Protein AF-A0A174PDI2-F1 (afdb_monomer_lite)

Structure (mmCIF, N/CA/C/O backbone):
data_AF-A0A174PDI2-F1
#
_entry.id   AF-A0A174PDI2-F1
#
loop_
_atom_site.group_PDB
_atom_site.id
_atom_site.type_symbol
_atom_site.label_atom_id
_atom_site.label_alt_id
_atom_site.label_comp_id
_atom_site.label_asym_id
_atom_site.label_entity_id
_atom_site.label_seq_id
_atom_site.pdbx_PDB_ins_code
_atom_site.Cartn_x
_atom_site.Cartn_y
_atom_site.Cartn_z
_atom_site.occupancy
_atom_site.B_iso_or_equiv
_atom_site.auth_seq_id
_atom_site.auth_comp_id
_atom_site.auth_asym_id
_atom_site.auth_atom_id
_atom_site.pdbx_PDB_model_num
ATOM 1 N N . MET A 1 1 ? -4.171 0.725 -67.399 1.00 45.97 1 MET A N 1
ATOM 2 C CA . MET A 1 1 ? -3.315 0.380 -66.245 1.00 45.97 1 MET A CA 1
ATOM 3 C C . MET A 1 1 ? -1.868 0.499 -66.698 1.00 45.97 1 MET A C 1
ATOM 5 O O . MET A 1 1 ? -1.483 -0.227 -67.603 1.00 45.97 1 MET A O 1
ATOM 9 N N . ILE A 1 2 ? -1.109 1.459 -66.167 1.00 50.81 2 ILE A N 1
ATOM 10 C CA . ILE A 1 2 ? 0.328 1.580 -66.455 1.00 50.81 2 ILE A CA 1
ATOM 11 C C . ILE A 1 2 ? 1.065 0.919 -65.292 1.00 50.81 2 ILE A C 1
ATOM 13 O O . ILE A 1 2 ? 0.933 1.361 -64.151 1.00 50.81 2 ILE A O 1
ATOM 17 N N . THR A 1 3 ? 1.811 -0.143 -65.586 1.00 51.62 3 THR A N 1
ATOM 18 C CA . THR A 1 3 ? 2.706 -0.791 -64.622 1.00 51.62 3 THR A CA 1
ATOM 19 C C . THR A 1 3 ? 4.091 -0.189 -64.790 1.00 51.62 3 THR A C 1
ATOM 21 O O . THR A 1 3 ? 4.689 -0.295 -65.859 1.00 51.62 3 THR A O 1
ATOM 24 N N . ILE A 1 4 ? 4.598 0.456 -63.742 1.00 56.44 4 ILE A N 1
ATOM 25 C CA . ILE A 1 4 ? 5.945 1.026 -63.731 1.00 56.44 4 ILE A CA 1
ATOM 26 C C . ILE A 1 4 ? 6.853 0.039 -63.005 1.00 56.44 4 ILE A C 1
ATOM 28 O O . ILE A 1 4 ? 6.646 -0.236 -61.821 1.00 56.44 4 ILE A O 1
ATOM 32 N N . SER A 1 5 ? 7.843 -0.487 -63.727 1.00 55.62 5 SER A N 1
ATOM 33 C CA . SER A 1 5 ? 8.939 -1.267 -63.158 1.00 55.62 5 SER A CA 1
ATOM 34 C C . SER A 1 5 ? 10.214 -0.433 -63.192 1.00 55.62 5 SER A C 1
ATOM 36 O O . SER A 1 5 ? 10.580 0.085 -64.248 1.00 55.62 5 SER A O 1
ATOM 38 N N . LEU A 1 6 ? 10.858 -0.260 -62.038 1.00 60.91 6 LEU A N 1
ATOM 39 C CA . LEU A 1 6 ? 12.129 0.452 -61.941 1.00 60.91 6 LEU A CA 1
ATOM 40 C C . LEU A 1 6 ? 13.148 -0.412 -61.213 1.00 60.91 6 LEU A C 1
ATOM 42 O O . LEU A 1 6 ? 12.953 -0.785 -60.057 1.00 60.91 6 LEU A O 1
ATOM 46 N N . ASP A 1 7 ? 14.239 -0.710 -61.906 1.00 65.31 7 ASP A N 1
ATOM 47 C CA . ASP A 1 7 ? 15.321 -1.523 -61.382 1.00 65.31 7 ASP A CA 1
ATOM 48 C C . ASP A 1 7 ? 16.447 -0.628 -60.872 1.00 65.31 7 ASP A C 1
ATOM 50 O O . ASP A 1 7 ? 16.945 0.254 -61.573 1.00 65.31 7 ASP A O 1
ATOM 54 N N . ILE A 1 8 ? 16.851 -0.862 -59.628 1.00 65.19 8 ILE A N 1
ATOM 55 C CA . ILE A 1 8 ? 17.950 -0.151 -58.981 1.00 65.19 8 ILE A CA 1
ATOM 56 C C . ILE A 1 8 ? 19.196 -1.012 -59.109 1.00 65.19 8 ILE A C 1
ATOM 58 O O . ILE A 1 8 ? 19.174 -2.180 -58.720 1.00 65.19 8 ILE A O 1
ATOM 62 N N . TYR A 1 9 ? 20.285 -0.437 -59.616 1.00 64.75 9 TYR A N 1
ATOM 63 C CA . TYR A 1 9 ? 21.541 -1.149 -59.834 1.00 64.75 9 TYR A CA 1
ATOM 64 C C . TYR A 1 9 ? 22.693 -0.575 -59.005 1.00 64.75 9 TYR A C 1
ATOM 66 O O . TYR A 1 9 ? 22.817 0.635 -58.846 1.00 64.75 9 TYR A O 1
ATOM 74 N N . GLU A 1 10 ? 23.594 -1.449 -58.557 1.00 62.62 10 GLU A N 1
ATOM 75 C CA . GLU A 1 10 ? 24.939 -1.097 -58.092 1.00 62.62 10 GLU A CA 1
ATOM 76 C C . GLU A 1 10 ? 25.966 -1.793 -58.979 1.00 62.62 10 GLU A C 1
ATOM 78 O O . GLU A 1 10 ? 25.996 -3.021 -59.035 1.00 62.62 10 GLU A O 1
ATOM 83 N N . LYS A 1 11 ? 26.829 -1.022 -59.659 1.00 60.84 11 LYS A N 1
ATOM 84 C CA . LYS A 1 11 ? 27.928 -1.547 -60.497 1.00 60.84 11 LYS A CA 1
ATOM 85 C C . LYS A 1 11 ? 27.490 -2.736 -61.380 1.00 60.84 11 LYS A C 1
ATOM 87 O O . LYS A 1 11 ? 28.169 -3.758 -61.427 1.00 60.84 11 LYS A O 1
ATOM 92 N N . ASN A 1 12 ? 26.338 -2.593 -62.044 1.00 65.31 12 ASN A N 1
ATOM 93 C CA . ASN A 1 12 ? 25.685 -3.574 -62.930 1.00 65.31 12 ASN A CA 1
ATOM 94 C C . ASN A 1 12 ? 24.958 -4.758 -62.256 1.00 65.31 12 ASN A C 1
ATOM 96 O O . ASN A 1 12 ? 24.477 -5.646 -62.954 1.00 65.31 12 ASN A O 1
ATOM 100 N N . ARG A 1 13 ? 24.809 -4.775 -60.925 1.00 65.81 13 ARG A N 1
ATOM 101 C CA . ARG A 1 13 ? 24.010 -5.771 -60.183 1.00 65.81 13 ARG A CA 1
ATOM 102 C C . ARG A 1 13 ? 22.669 -5.192 -59.764 1.00 65.81 13 ARG A C 1
ATOM 104 O O . ARG A 1 13 ? 22.629 -4.091 -59.223 1.00 65.81 13 ARG A O 1
ATOM 111 N N . LYS A 1 14 ? 21.582 -5.932 -59.982 1.00 68.75 14 LYS A N 1
ATOM 112 C CA . LYS A 1 14 ? 20.220 -5.490 -59.654 1.00 68.75 14 LYS A CA 1
ATOM 113 C C . LYS A 1 14 ? 19.967 -5.602 -58.146 1.00 68.75 14 LYS A C 1
ATOM 115 O O . LYS A 1 14 ? 19.772 -6.696 -57.617 1.00 68.75 14 LYS A O 1
ATOM 120 N N . LEU A 1 15 ? 19.956 -4.465 -57.457 1.00 64.75 15 LEU A N 1
ATOM 121 C CA . LEU A 1 15 ? 19.717 -4.339 -56.017 1.00 64.75 15 LEU A CA 1
ATOM 122 C C . LEU A 1 15 ? 18.241 -4.488 -55.651 1.00 64.75 15 LEU A C 1
ATOM 124 O O . LEU A 1 15 ? 17.889 -5.135 -54.664 1.00 64.75 15 LEU A O 1
ATOM 128 N N . ALA A 1 16 ? 17.363 -3.859 -56.418 1.00 62.25 16 ALA A N 1
ATOM 129 C CA . ALA A 1 16 ? 15.953 -3.809 -56.081 1.00 62.25 16 ALA A CA 1
ATOM 130 C C . ALA A 1 16 ? 15.103 -3.630 -57.330 1.00 62.25 16 ALA A C 1
ATOM 132 O O . ALA A 1 16 ? 15.582 -3.099 -58.329 1.00 62.25 16 ALA A O 1
ATOM 133 N N . SER A 1 17 ? 13.848 -4.062 -57.245 1.00 59.28 17 SER A N 1
ATOM 134 C CA . SER A 1 17 ? 12.828 -3.744 -58.243 1.00 59.28 17 SER A CA 1
ATOM 135 C C . SER A 1 17 ? 11.688 -3.023 -57.545 1.00 59.28 17 SER A C 1
ATOM 137 O O . SER A 1 17 ? 11.190 -3.470 -56.507 1.00 59.28 17 SER A O 1
ATOM 139 N N . PHE A 1 18 ? 11.271 -1.913 -58.121 1.00 57.47 18 PHE A N 1
ATOM 140 C CA . PHE A 1 18 ? 10.034 -1.248 -57.773 1.00 57.47 18 PHE A CA 1
ATOM 141 C C . PHE A 1 18 ? 8.932 -1.725 -58.718 1.00 57.47 18 PHE A C 1
ATOM 143 O O . PHE A 1 18 ? 9.157 -1.783 -59.926 1.00 57.47 18 PHE A O 1
ATOM 150 N N . PHE A 1 19 ? 7.753 -2.032 -58.179 1.00 56.16 19 PHE A N 1
ATOM 151 C CA . PHE A 1 19 ? 6.549 -2.299 -58.962 1.00 56.16 19 PHE A CA 1
ATOM 152 C C . PHE A 1 19 ? 5.425 -1.418 -58.425 1.00 56.16 19 PHE A C 1
ATOM 154 O O . PHE A 1 19 ? 4.984 -1.598 -57.293 1.00 56.16 19 PHE A O 1
ATOM 161 N N . GLY A 1 20 ? 4.979 -0.456 -59.229 1.00 53.78 20 GLY A N 1
ATOM 162 C CA . GLY A 1 20 ? 3.845 0.401 -58.896 1.00 53.78 20 GLY A CA 1
ATOM 163 C C . GLY A 1 20 ? 2.781 0.345 -59.982 1.00 53.78 20 GLY A C 1
ATOM 164 O O . GLY A 1 20 ? 3.093 0.465 -61.168 1.00 53.78 20 GLY A O 1
ATOM 165 N N . SER A 1 21 ? 1.523 0.198 -59.573 1.00 51.28 21 SER A N 1
ATOM 166 C CA . SER A 1 21 ? 0.351 0.430 -60.417 1.00 51.28 21 SER A CA 1
ATOM 167 C C . SER A 1 21 ? -0.396 1.634 -59.861 1.00 51.28 21 SER A C 1
ATOM 169 O O . SER A 1 21 ? -0.874 1.569 -58.730 1.00 51.28 21 SER A O 1
ATOM 171 N N . ASN A 1 22 ? -0.508 2.719 -60.627 1.00 50.44 22 ASN A N 1
ATOM 172 C CA . ASN A 1 22 ? -1.407 3.804 -60.244 1.00 50.44 22 ASN A CA 1
ATOM 173 C C . ASN A 1 22 ? -2.768 3.587 -60.919 1.00 50.44 22 ASN A C 1
ATOM 175 O O . ASN A 1 22 ? -2.841 3.432 -62.143 1.00 50.44 22 ASN A O 1
ATOM 179 N N . MET A 1 23 ? -3.818 3.541 -60.099 1.00 48.00 23 MET A N 1
ATOM 180 C CA . MET A 1 23 ? -5.198 3.767 -60.524 1.00 48.00 23 MET A CA 1
ATOM 181 C C . MET A 1 23 ? -5.378 5.283 -60.699 1.00 48.00 23 MET A C 1
ATOM 183 O O . MET A 1 23 ? -4.809 6.061 -59.937 1.00 48.00 23 MET A O 1
ATOM 187 N N . ASP A 1 24 ? -6.152 5.653 -61.713 1.00 41.88 24 ASP A N 1
ATOM 188 C CA . ASP A 1 24 ? -6.602 6.997 -62.098 1.00 41.88 24 ASP A CA 1
ATOM 189 C C . ASP A 1 24 ? -5.763 7.759 -63.140 1.00 41.88 24 ASP A C 1
ATOM 191 O O . ASP A 1 24 ? -4.537 7.854 -63.097 1.00 41.88 24 ASP A O 1
ATOM 195 N N . ASN A 1 25 ? -6.503 8.257 -64.139 1.00 45.34 25 ASN A N 1
ATOM 196 C CA . ASN A 1 25 ? -6.077 8.828 -65.416 1.00 45.34 25 ASN A CA 1
ATOM 197 C C . ASN A 1 25 ? -4.899 9.806 -65.297 1.00 45.34 25 ASN A C 1
ATOM 199 O O . ASN A 1 25 ? -5.063 10.979 -64.960 1.00 45.34 25 ASN A O 1
ATOM 203 N N . ILE A 1 26 ? -3.702 9.338 -65.654 1.00 45.97 26 ILE A N 1
ATOM 204 C CA . ILE A 1 26 ? -2.516 10.184 -65.758 1.00 45.97 26 ILE A CA 1
ATOM 205 C C . ILE A 1 26 ? -2.508 10.823 -67.150 1.00 45.97 26 ILE A C 1
ATOM 207 O O . ILE A 1 26 ? -2.113 10.183 -68.121 1.00 45.97 26 ILE A O 1
ATOM 211 N N . PHE A 1 27 ? -2.898 12.095 -67.255 1.00 48.91 27 PHE A N 1
ATOM 212 C CA . PHE A 1 27 ? -2.483 12.910 -68.400 1.00 48.91 27 PHE A CA 1
ATOM 213 C C . PHE A 1 27 ? -0.968 13.134 -68.303 1.00 48.91 27 PHE A C 1
ATOM 215 O O . PHE A 1 27 ? -0.454 13.589 -67.275 1.00 48.91 27 PHE A O 1
ATOM 222 N N . ILE A 1 28 ? -0.257 12.728 -69.353 1.00 52.00 28 ILE A N 1
ATOM 223 C CA . ILE A 1 28 ? 1.197 12.815 -69.488 1.00 52.00 28 ILE A CA 1
ATOM 224 C C . ILE A 1 28 ? 1.477 13.912 -70.511 1.00 52.00 28 ILE A C 1
ATOM 226 O O . ILE A 1 28 ? 1.163 13.737 -71.685 1.00 52.00 28 ILE A O 1
ATOM 230 N N . SER A 1 29 ? 2.039 15.037 -70.071 1.00 55.56 29 SER A N 1
ATOM 231 C CA . SER A 1 29 ? 2.353 16.169 -70.951 1.00 55.56 29 SER A CA 1
ATOM 232 C C . SER A 1 29 ? 3.836 16.259 -71.331 1.00 55.56 29 SER A C 1
ATOM 234 O O . SER A 1 29 ? 4.128 16.699 -72.438 1.00 55.56 29 SER A O 1
ATOM 236 N N . ASP A 1 30 ? 4.777 15.811 -70.482 1.00 57.78 30 ASP A N 1
ATOM 237 C CA . ASP A 1 30 ? 6.210 15.729 -70.817 1.00 57.78 30 ASP A CA 1
ATOM 238 C C . ASP A 1 30 ? 7.005 14.710 -69.959 1.00 57.78 30 ASP A C 1
ATOM 240 O O . ASP A 1 30 ? 6.498 14.115 -69.003 1.00 57.78 30 ASP A O 1
ATOM 244 N N . LYS A 1 31 ? 8.290 14.511 -70.301 1.00 54.06 31 LYS A N 1
ATOM 245 C CA . LYS A 1 31 ? 9.232 13.599 -69.619 1.00 54.06 31 LYS A CA 1
ATOM 246 C C . LYS A 1 31 ? 9.529 13.991 -68.162 1.00 54.06 31 LYS A C 1
ATOM 248 O O . LYS A 1 31 ? 9.786 13.108 -67.341 1.00 54.06 31 LYS A O 1
ATOM 253 N N . ALA A 1 32 ? 9.527 15.279 -67.828 1.00 61.75 32 ALA A N 1
ATOM 254 C CA . ALA A 1 32 ? 9.808 15.756 -66.476 1.00 61.75 32 ALA A CA 1
ATOM 255 C C . ALA A 1 32 ? 8.644 15.444 -65.523 1.00 61.75 32 ALA A C 1
ATOM 257 O O . ALA A 1 32 ? 8.871 15.044 -64.378 1.00 61.75 32 ALA A O 1
ATOM 258 N N . ASP A 1 33 ? 7.409 15.537 -66.013 1.00 59.09 33 ASP A N 1
ATOM 259 C CA . ASP A 1 33 ? 6.200 15.229 -65.253 1.00 59.09 33 ASP A CA 1
ATOM 260 C C . ASP A 1 33 ? 6.064 13.719 -64.973 1.00 59.09 33 ASP A C 1
ATOM 262 O O . ASP A 1 33 ? 5.699 13.315 -63.865 1.00 59.09 33 ASP A O 1
ATOM 266 N N . ILE A 1 34 ? 6.484 12.867 -65.921 1.00 60.25 34 ILE A N 1
ATOM 267 C CA . ILE A 1 34 ? 6.627 11.412 -65.708 1.00 60.25 34 ILE A CA 1
ATOM 268 C C . ILE A 1 34 ? 7.612 11.129 -64.568 1.00 60.25 34 ILE A C 1
ATOM 270 O O . ILE A 1 34 ? 7.284 10.398 -63.633 1.00 60.25 34 ILE A O 1
ATOM 274 N N . LEU A 1 35 ? 8.810 11.721 -64.616 1.00 62.00 35 LEU A N 1
ATOM 275 C CA . LEU A 1 35 ? 9.837 11.515 -63.589 1.00 62.00 35 LEU A CA 1
ATOM 276 C C . LEU A 1 35 ? 9.364 11.995 -62.212 1.00 62.00 35 LEU A C 1
ATOM 278 O O . LEU A 1 35 ? 9.586 11.312 -61.214 1.00 62.00 35 LEU A O 1
ATOM 282 N N . LYS A 1 36 ? 8.654 13.126 -62.145 1.00 64.69 36 LYS A N 1
ATOM 283 C CA . LYS A 1 36 ? 8.073 13.653 -60.902 1.00 64.69 36 LYS A CA 1
ATOM 284 C C . LYS A 1 36 ? 7.009 12.718 -60.316 1.00 64.69 36 LYS A C 1
ATOM 286 O O . LYS A 1 36 ? 7.027 12.450 -59.116 1.00 64.69 36 LYS A O 1
ATOM 291 N N . LYS A 1 37 ? 6.114 12.177 -61.148 1.00 62.62 37 LYS A N 1
ATOM 292 C CA . LYS A 1 37 ? 5.081 11.216 -60.723 1.00 62.62 37 LYS A CA 1
ATOM 293 C C . LYS A 1 37 ? 5.688 9.882 -60.277 1.00 62.62 37 LYS A C 1
ATOM 295 O O . LYS A 1 37 ? 5.283 9.360 -59.242 1.00 62.62 37 LYS A O 1
ATOM 300 N N . ILE A 1 38 ? 6.707 9.381 -60.982 1.00 61.97 38 ILE A N 1
ATOM 301 C CA . ILE A 1 38 ? 7.480 8.195 -60.579 1.00 61.97 38 ILE A CA 1
ATOM 302 C C . ILE A 1 38 ? 8.143 8.418 -59.213 1.00 61.97 38 ILE A C 1
ATOM 304 O O . ILE A 1 38 ? 8.006 7.572 -58.333 1.00 61.97 38 ILE A O 1
ATOM 308 N N . ARG A 1 39 ? 8.781 9.577 -58.986 1.00 62.84 39 ARG A N 1
ATOM 309 C CA . ARG A 1 39 ? 9.347 9.938 -57.672 1.00 62.84 39 ARG A CA 1
ATOM 310 C C . ARG A 1 39 ? 8.286 9.921 -56.570 1.00 62.84 39 ARG A C 1
ATOM 312 O O . ARG A 1 39 ? 8.492 9.258 -55.564 1.00 62.84 39 ARG A O 1
ATOM 319 N N . ASN A 1 40 ? 7.132 10.556 -56.779 1.00 62.78 40 ASN A N 1
ATOM 320 C CA . ASN A 1 40 ? 6.051 10.581 -55.783 1.00 62.78 40 ASN A CA 1
ATOM 321 C C . ASN A 1 40 ? 5.514 9.180 -55.446 1.00 62.78 40 ASN A C 1
ATOM 323 O O . ASN A 1 40 ? 5.224 8.890 -54.287 1.00 62.78 40 ASN A O 1
ATOM 327 N N . ILE A 1 41 ? 5.406 8.303 -56.447 1.00 61.78 41 ILE A N 1
ATOM 328 C CA . ILE A 1 41 ? 4.984 6.910 -56.275 1.00 61.78 41 ILE A CA 1
ATOM 329 C C . ILE A 1 41 ? 6.031 6.118 -55.468 1.00 61.78 41 ILE A C 1
ATOM 331 O O . ILE A 1 41 ? 5.651 5.384 -54.558 1.00 61.78 41 ILE A O 1
ATOM 335 N N . MET A 1 42 ? 7.328 6.295 -55.749 1.00 57.44 42 MET A N 1
ATOM 336 C CA . MET A 1 42 ? 8.434 5.621 -55.041 1.00 57.44 42 MET A CA 1
ATOM 337 C C . MET A 1 42 ? 8.681 6.159 -53.624 1.00 57.44 42 MET A C 1
ATOM 339 O O . MET A 1 42 ? 9.200 5.444 -52.767 1.00 57.44 42 MET A O 1
ATOM 343 N N . SER A 1 43 ? 8.309 7.414 -53.373 1.00 57.31 43 SER A N 1
ATOM 344 C CA . SER A 1 43 ? 8.379 8.065 -52.063 1.00 57.31 43 SER A CA 1
ATOM 345 C C . SER A 1 43 ? 7.104 7.883 -51.230 1.00 57.31 43 SER A C 1
ATOM 347 O O . SER A 1 43 ? 7.030 8.418 -50.129 1.00 57.31 43 SER A O 1
ATOM 349 N N . SER A 1 44 ? 6.109 7.129 -51.703 1.00 59.44 44 SER A N 1
ATOM 350 C CA . SER A 1 44 ? 4.910 6.813 -50.921 1.00 59.44 44 SER A CA 1
ATOM 351 C C . SER A 1 44 ? 5.165 5.644 -49.967 1.00 59.44 44 SER A C 1
ATOM 353 O O . SER A 1 44 ? 5.630 4.591 -50.395 1.00 59.44 44 SER A O 1
ATOM 355 N N . GLU A 1 45 ? 4.770 5.776 -48.697 1.00 54.75 45 GLU A N 1
ATOM 356 C CA . GLU A 1 45 ? 4.823 4.679 -47.711 1.00 54.75 45 GLU A CA 1
ATOM 357 C C . GLU A 1 45 ? 4.005 3.443 -48.128 1.00 54.75 45 GLU A C 1
ATOM 359 O O . GLU A 1 45 ? 4.258 2.341 -47.645 1.00 54.75 45 GLU A O 1
ATOM 364 N N . LYS A 1 46 ? 3.034 3.609 -49.040 1.00 54.72 46 LYS A N 1
ATOM 365 C CA . LYS A 1 46 ? 2.166 2.529 -49.534 1.00 54.72 46 LYS A CA 1
ATOM 366 C C . LYS A 1 46 ? 2.836 1.631 -50.580 1.00 54.72 46 LYS A C 1
ATOM 368 O O . LYS A 1 46 ? 2.345 0.530 -50.814 1.00 54.72 46 LYS A O 1
ATOM 373 N N . ASN A 1 47 ? 3.941 2.068 -51.190 1.00 58.31 47 ASN A N 1
ATOM 374 C CA . ASN A 1 47 ? 4.595 1.353 -52.286 1.00 58.31 47 ASN A CA 1
ATOM 375 C C . ASN A 1 47 ? 5.990 0.875 -51.856 1.00 58.31 47 ASN A C 1
ATOM 377 O O . ASN A 1 47 ? 6.987 1.577 -52.017 1.00 58.31 47 ASN A O 1
ATOM 381 N N . GLY A 1 48 ? 6.062 -0.329 -51.286 1.00 57.59 48 GLY A N 1
ATOM 382 C CA . GLY A 1 48 ? 7.323 -0.919 -50.835 1.00 57.59 48 GLY A CA 1
ATOM 383 C C . GLY A 1 48 ? 8.239 -1.328 -51.993 1.00 57.59 48 GLY A C 1
ATOM 384 O O . GLY A 1 48 ? 7.801 -1.935 -52.970 1.00 57.59 48 GLY A O 1
ATOM 385 N N . ILE A 1 49 ? 9.537 -1.045 -51.866 1.00 67.56 49 ILE A N 1
ATOM 386 C CA . ILE A 1 49 ? 10.561 -1.561 -52.781 1.00 67.56 49 ILE A CA 1
ATOM 387 C C . ILE A 1 49 ? 10.834 -3.032 -52.453 1.00 67.56 49 ILE A C 1
ATOM 389 O O . ILE A 1 49 ? 11.146 -3.383 -51.313 1.00 67.56 49 ILE A O 1
ATOM 393 N N . CYS A 1 50 ? 10.791 -3.899 -53.467 1.00 67.12 50 CYS A N 1
ATOM 394 C CA . CYS A 1 50 ? 11.177 -5.298 -53.320 1.00 67.12 50 CYS A CA 1
ATOM 395 C C . CYS A 1 50 ? 12.676 -5.461 -53.599 1.00 67.12 50 CYS A C 1
ATOM 397 O O . CYS A 1 50 ? 13.137 -5.371 -54.740 1.00 67.12 50 CYS A O 1
ATOM 399 N N . LEU A 1 51 ? 13.453 -5.714 -52.545 1.00 71.44 51 LEU A N 1
ATOM 400 C CA . LEU A 1 51 ? 14.865 -6.079 -52.674 1.00 71.44 51 LEU A CA 1
ATOM 401 C C . LEU A 1 51 ? 15.013 -7.448 -53.343 1.00 71.44 51 LEU A C 1
ATOM 403 O O . LEU A 1 51 ? 14.325 -8.399 -52.967 1.00 71.44 51 LEU A O 1
ATOM 407 N N . THR A 1 52 ? 15.973 -7.573 -54.260 1.00 74.88 52 THR A N 1
ATOM 408 C CA . THR A 1 52 ? 16.419 -8.893 -54.729 1.00 74.88 52 THR A CA 1
ATOM 409 C C . THR A 1 52 ? 17.145 -9.629 -53.595 1.00 74.88 52 THR A C 1
ATOM 411 O O . THR A 1 52 ? 17.557 -9.026 -52.598 1.00 74.88 52 THR A O 1
ATOM 414 N N . SER A 1 53 ? 17.330 -10.946 -53.728 1.00 75.00 53 SER A N 1
ATOM 415 C CA . SER A 1 53 ? 18.152 -11.719 -52.785 1.00 75.00 53 SER A CA 1
ATOM 416 C C . SER A 1 53 ? 19.570 -11.144 -52.681 1.00 75.00 53 SER A C 1
ATOM 418 O O . SER A 1 53 ? 20.088 -10.975 -51.578 1.00 75.00 53 SER A O 1
ATOM 420 N N . GLU A 1 54 ? 20.161 -10.764 -53.816 1.00 77.06 54 GLU A N 1
ATOM 421 C CA . GLU A 1 54 ? 21.482 -10.143 -53.887 1.00 77.06 54 GLU A CA 1
ATOM 422 C C . GLU A 1 54 ? 21.501 -8.745 -53.250 1.00 77.06 54 GLU A C 1
ATOM 424 O O . GLU A 1 54 ? 22.367 -8.463 -52.422 1.00 77.06 54 GLU A O 1
ATOM 429 N N . GLY A 1 55 ? 20.518 -7.888 -53.540 1.00 77.62 55 GLY A N 1
ATOM 430 C CA . GLY A 1 55 ? 20.430 -6.554 -52.942 1.00 77.62 55 GLY A CA 1
ATOM 431 C C . GLY A 1 55 ? 20.216 -6.580 -51.432 1.00 77.62 55 GLY A C 1
ATOM 432 O O . GLY A 1 55 ? 20.823 -5.797 -50.702 1.00 77.62 55 GLY A O 1
ATOM 433 N N . ARG A 1 56 ? 19.438 -7.547 -50.931 1.00 83.31 56 ARG A N 1
ATOM 434 C CA . ARG A 1 56 ? 19.296 -7.788 -49.489 1.00 83.31 56 ARG A CA 1
ATOM 435 C C . ARG A 1 56 ? 20.632 -8.174 -48.854 1.00 83.31 56 ARG A C 1
ATOM 437 O O . ARG A 1 56 ? 20.942 -7.683 -47.770 1.00 83.31 56 ARG A O 1
ATOM 444 N N . GLN A 1 57 ? 21.426 -9.020 -49.511 1.00 83.88 57 GLN A N 1
ATOM 445 C CA . GLN A 1 57 ? 22.756 -9.403 -49.023 1.00 83.88 57 GLN A CA 1
ATOM 446 C C . GLN A 1 57 ? 23.744 -8.233 -49.049 1.00 83.88 57 GLN A C 1
ATOM 448 O O . GLN A 1 57 ? 24.506 -8.047 -48.100 1.00 83.88 57 GLN A O 1
ATOM 453 N N . ILE A 1 58 ? 23.703 -7.408 -50.096 1.00 85.50 58 ILE A N 1
ATOM 454 C CA . ILE A 1 58 ? 24.530 -6.204 -50.201 1.00 85.50 58 ILE A CA 1
ATOM 455 C C . ILE A 1 58 ? 24.214 -5.237 -49.062 1.00 85.50 58 ILE A C 1
ATOM 457 O O . ILE A 1 58 ? 25.131 -4.844 -48.337 1.00 85.50 58 ILE A O 1
ATOM 461 N N . LEU A 1 59 ? 22.935 -4.910 -48.856 1.00 88.31 59 LEU A N 1
ATOM 462 C CA . LEU A 1 59 ? 22.524 -4.025 -47.770 1.00 88.31 59 LEU A CA 1
ATOM 463 C C . LEU A 1 59 ? 22.941 -4.600 -46.415 1.00 88.31 59 LEU A C 1
ATOM 465 O O . LEU A 1 59 ? 23.667 -3.927 -45.692 1.00 88.31 59 LEU A O 1
ATOM 469 N N . LYS A 1 60 ? 22.629 -5.871 -46.114 1.00 89.75 60 LYS A N 1
ATOM 470 C CA . LYS A 1 60 ? 23.077 -6.542 -44.875 1.00 89.75 60 LYS A CA 1
ATOM 471 C C . LYS A 1 60 ? 24.585 -6.405 -44.656 1.00 89.75 60 LYS A C 1
ATOM 473 O O . LYS A 1 60 ? 25.023 -6.023 -43.570 1.00 89.75 60 LYS A O 1
ATOM 478 N N . ARG A 1 61 ? 25.392 -6.685 -45.683 1.00 89.44 61 ARG A N 1
ATOM 479 C CA . ARG A 1 61 ? 26.855 -6.597 -45.608 1.00 89.44 61 ARG A CA 1
ATOM 480 C C . ARG A 1 61 ? 27.319 -5.169 -45.334 1.00 89.44 61 ARG A C 1
ATOM 482 O O . ARG A 1 61 ? 28.203 -4.963 -44.502 1.00 89.44 61 ARG A O 1
ATOM 489 N N . LYS A 1 62 ? 26.752 -4.182 -46.025 1.00 91.12 62 LYS A N 1
ATOM 490 C CA . LYS A 1 62 ? 27.124 -2.770 -45.879 1.00 91.12 62 LYS A CA 1
ATOM 491 C C . LYS A 1 62 ? 26.701 -2.211 -44.526 1.00 91.12 62 LYS A C 1
ATOM 493 O O . LYS A 1 62 ? 27.519 -1.570 -43.867 1.00 91.12 62 LYS A O 1
ATOM 498 N N . THR A 1 63 ? 25.498 -2.539 -44.061 1.00 93.00 63 THR A N 1
ATOM 499 C CA . THR A 1 63 ? 25.032 -2.171 -42.723 1.00 93.00 63 THR A CA 1
ATOM 500 C C . THR A 1 63 ? 25.890 -2.825 -41.647 1.00 93.00 63 THR A C 1
ATOM 502 O O . THR A 1 63 ? 26.328 -2.143 -40.728 1.00 93.00 63 THR A O 1
ATOM 505 N N . TYR A 1 64 ? 26.237 -4.110 -41.785 1.00 92.56 64 TYR A N 1
ATOM 506 C CA . TYR A 1 64 ? 27.171 -4.772 -40.870 1.00 92.56 64 TYR A CA 1
ATOM 507 C C . TYR A 1 64 ? 28.519 -4.043 -40.795 1.00 92.56 64 TYR A C 1
ATOM 509 O O . TYR A 1 64 ? 29.019 -3.787 -39.701 1.00 92.56 64 TYR A O 1
ATOM 517 N N . LEU A 1 65 ? 29.109 -3.680 -41.940 1.00 92.38 65 LEU A N 1
ATOM 518 C CA . LEU A 1 65 ? 30.386 -2.960 -41.974 1.00 92.38 65 LEU A CA 1
ATOM 519 C C . LEU A 1 65 ? 30.295 -1.580 -41.312 1.00 92.38 65 LEU A C 1
ATOM 521 O O . LEU A 1 65 ? 31.238 -1.179 -40.630 1.00 92.38 65 LEU A O 1
ATOM 525 N N . PHE A 1 66 ? 29.177 -0.874 -41.484 1.00 93.06 66 PHE A N 1
ATOM 526 C CA . PHE A 1 66 ? 28.904 0.379 -40.784 1.00 93.06 66 PHE A CA 1
ATOM 527 C C . PHE A 1 66 ? 28.798 0.160 -39.266 1.00 93.06 66 PHE A C 1
ATOM 529 O O . PHE A 1 66 ? 29.560 0.752 -38.504 1.00 93.06 66 PHE A O 1
ATOM 536 N N . LEU A 1 67 ? 27.949 -0.770 -38.821 1.00 91.62 67 LEU A N 1
ATOM 537 C CA . LEU A 1 67 ? 27.740 -1.077 -37.401 1.00 91.62 67 LEU A CA 1
ATOM 538 C C . LEU A 1 67 ? 29.002 -1.614 -36.718 1.00 91.62 67 LEU A C 1
ATOM 540 O O . LEU A 1 67 ? 29.246 -1.330 -35.548 1.00 91.62 67 LEU A O 1
ATOM 544 N N . LYS A 1 68 ? 29.877 -2.309 -37.451 1.00 90.88 68 LYS A N 1
ATOM 545 C CA . LYS A 1 68 ? 31.185 -2.745 -36.948 1.00 90.88 68 LYS A CA 1
ATOM 546 C C . LYS A 1 68 ? 32.068 -1.568 -36.522 1.00 90.88 68 LYS A C 1
ATOM 548 O O . LYS A 1 68 ? 32.834 -1.713 -35.569 1.00 90.88 68 LYS A O 1
ATOM 553 N N . LYS A 1 69 ? 31.958 -0.404 -37.177 1.00 90.75 69 LYS A N 1
ATOM 554 C CA . LYS A 1 69 ? 32.653 0.828 -36.752 1.00 90.75 69 LYS A CA 1
ATOM 555 C C . LYS A 1 69 ? 32.092 1.363 -35.432 1.00 90.75 69 LYS A C 1
ATOM 557 O O . LYS A 1 69 ? 32.832 1.924 -34.634 1.00 90.75 69 LYS A O 1
ATOM 562 N N . LEU A 1 70 ? 30.811 1.112 -35.176 1.00 88.50 70 LEU A N 1
ATOM 563 C CA . LEU A 1 70 ? 30.096 1.498 -33.963 1.00 88.50 70 LEU A CA 1
ATOM 564 C C . LEU A 1 70 ? 30.116 0.413 -32.873 1.00 88.50 70 LEU A C 1
ATOM 566 O O . LEU A 1 70 ? 29.473 0.583 -31.845 1.00 88.50 70 LEU A O 1
ATOM 570 N N . LYS A 1 71 ? 30.879 -0.683 -33.033 1.00 82.06 71 LYS A N 1
ATOM 571 C CA . LYS A 1 71 ? 30.871 -1.859 -32.130 1.00 82.06 71 LYS A CA 1
ATOM 572 C C . LYS A 1 71 ? 31.089 -1.553 -30.645 1.00 82.06 71 LYS A C 1
ATOM 574 O O . LYS A 1 71 ? 30.794 -2.382 -29.791 1.00 82.06 71 LYS A O 1
ATOM 579 N N . SER A 1 72 ? 31.669 -0.396 -30.326 1.00 82.69 72 SER A N 1
ATOM 580 C CA . SER A 1 72 ? 31.869 0.016 -28.942 1.00 82.69 72 SER A CA 1
ATOM 581 C C . SER A 1 72 ? 30.541 0.390 -28.265 1.00 82.69 72 SER A C 1
ATOM 583 O O . SER A 1 72 ? 30.452 0.277 -27.047 1.00 82.69 72 SER A O 1
ATOM 585 N N . MET A 1 73 ? 29.492 0.741 -29.016 1.00 85.12 73 MET A N 1
ATOM 586 C CA . MET A 1 73 ? 28.181 1.193 -28.521 1.00 85.12 73 MET A CA 1
ATOM 587 C C . MET A 1 73 ? 27.337 0.118 -27.801 1.00 85.12 73 MET A C 1
ATOM 589 O O . MET A 1 73 ? 26.164 0.337 -27.531 1.00 85.12 73 MET A O 1
ATOM 593 N N . SER A 1 74 ? 27.918 -1.031 -27.441 1.00 85.62 74 SER A N 1
ATOM 594 C CA . SER A 1 74 ? 27.286 -2.015 -26.553 1.00 85.62 74 SER A CA 1
ATOM 595 C C . SER A 1 74 ? 27.075 -1.447 -25.140 1.00 85.62 74 SER A C 1
ATOM 597 O O . SER A 1 74 ? 28.014 -0.875 -24.567 1.00 85.62 74 SER A O 1
ATOM 599 N N . VAL A 1 75 ? 25.911 -1.709 -24.550 1.00 89.00 75 VAL A N 1
ATOM 600 C CA . VAL A 1 75 ? 25.548 -1.365 -23.162 1.00 89.00 75 VAL A CA 1
ATOM 601 C C . VAL A 1 75 ? 25.397 -2.626 -22.301 1.00 89.00 75 VAL A C 1
ATOM 603 O O . VAL A 1 75 ? 25.425 -3.743 -22.814 1.00 89.00 75 VAL A O 1
ATOM 606 N N . SER A 1 76 ? 25.269 -2.474 -20.982 1.00 88.56 76 SER A N 1
ATOM 607 C CA . SER A 1 76 ? 25.030 -3.608 -20.078 1.00 88.56 76 SER A CA 1
ATOM 608 C C . SER A 1 76 ? 23.632 -4.224 -20.241 1.00 88.56 76 SER A C 1
ATOM 610 O O . SER A 1 76 ? 22.664 -3.539 -20.572 1.00 88.56 76 SER A O 1
ATOM 612 N N . ARG A 1 77 ? 23.506 -5.527 -19.941 1.00 87.31 77 ARG A N 1
ATOM 613 C CA . ARG A 1 77 ? 22.217 -6.245 -19.980 1.00 87.31 77 ARG A CA 1
ATOM 614 C C . ARG A 1 77 ? 21.181 -5.645 -19.035 1.00 87.31 77 ARG A C 1
ATOM 616 O O . ARG A 1 77 ? 19.999 -5.651 -19.347 1.00 87.31 77 ARG A O 1
ATOM 623 N N . GLU A 1 78 ? 21.609 -5.146 -17.879 1.00 87.06 78 GLU A N 1
ATOM 624 C CA . GLU A 1 78 ? 20.725 -4.486 -16.921 1.00 87.06 78 GLU A CA 1
ATOM 625 C C . GLU A 1 78 ? 20.132 -3.191 -17.489 1.00 87.06 78 GLU A C 1
ATOM 627 O O . GLU A 1 78 ? 18.958 -2.916 -17.256 1.00 87.06 78 GLU A O 1
ATOM 632 N N . PHE A 1 79 ? 20.906 -2.435 -18.272 1.00 89.25 79 PHE A N 1
ATOM 633 C CA . PHE A 1 79 ? 20.443 -1.200 -18.900 1.00 89.25 79 PHE A CA 1
ATOM 634 C C . PHE A 1 79 ? 19.439 -1.458 -20.031 1.00 89.25 79 PHE A C 1
ATOM 636 O O . PHE A 1 79 ? 18.439 -0.756 -20.132 1.00 89.25 79 PHE A O 1
ATOM 643 N N . LEU A 1 80 ? 19.631 -2.522 -20.819 1.00 89.44 80 LEU A N 1
ATOM 644 C CA . LEU A 1 80 ? 18.692 -2.910 -21.884 1.00 89.44 80 LEU A CA 1
ATOM 645 C C . LEU A 1 80 ? 17.261 -3.139 -21.375 1.00 89.44 80 LEU A C 1
ATOM 647 O O . LEU A 1 80 ? 16.310 -2.899 -22.108 1.00 89.44 80 LEU A O 1
ATOM 651 N N . LYS A 1 81 ? 17.093 -3.549 -20.110 1.00 87.31 81 LYS A N 1
ATOM 652 C CA . LYS A 1 81 ? 15.769 -3.773 -19.508 1.00 87.31 81 LYS A CA 1
ATOM 653 C C . LYS A 1 81 ? 14.935 -2.497 -19.345 1.00 87.31 81 LYS A C 1
ATOM 655 O O . LYS A 1 81 ? 13.741 -2.609 -19.092 1.00 87.31 81 LYS A O 1
ATOM 660 N N . ILE A 1 82 ? 15.561 -1.320 -19.389 1.00 88.94 82 ILE A N 1
ATOM 661 C CA . ILE A 1 82 ? 14.927 -0.042 -19.036 1.00 88.94 82 ILE A CA 1
ATOM 662 C C . ILE A 1 82 ? 14.994 0.998 -20.160 1.00 88.94 82 ILE A C 1
ATOM 664 O O . ILE A 1 82 ? 14.493 2.102 -19.989 1.00 88.94 82 ILE A O 1
ATOM 668 N N . VAL A 1 83 ? 15.626 0.697 -21.291 1.00 88.50 83 VAL A N 1
ATOM 669 C CA . VAL A 1 83 ? 15.733 1.632 -22.420 1.00 88.50 83 VAL A CA 1
ATOM 670 C C . VAL A 1 83 ? 14.557 1.435 -23.375 1.00 88.50 83 VAL A C 1
ATOM 672 O O . VAL A 1 83 ? 14.161 0.303 -23.651 1.00 88.50 83 VAL A O 1
ATOM 675 N N . ASP A 1 84 ? 14.017 2.535 -23.902 1.00 81.69 84 ASP A N 1
ATOM 676 C CA . ASP A 1 84 ? 12.997 2.488 -24.950 1.00 81.69 84 ASP A CA 1
ATOM 677 C C . ASP A 1 84 ? 13.615 1.938 -26.256 1.00 81.69 84 ASP A C 1
ATOM 679 O O . ASP A 1 84 ? 14.698 2.351 -26.665 1.00 81.69 84 ASP A O 1
ATOM 683 N N . LYS A 1 85 ? 12.926 0.994 -26.915 1.00 77.44 85 LYS A N 1
ATOM 684 C CA . LYS A 1 85 ? 13.378 0.304 -28.148 1.00 77.44 85 LYS A CA 1
ATOM 685 C C . LYS A 1 85 ? 14.766 -0.366 -28.011 1.00 77.44 85 LYS A C 1
ATOM 687 O O . LYS A 1 85 ? 15.714 -0.021 -28.720 1.00 77.44 85 LYS A O 1
ATOM 692 N N . PRO A 1 86 ? 14.911 -1.382 -27.139 1.00 85.81 86 PRO A N 1
ATOM 693 C CA . PRO A 1 86 ? 16.212 -1.979 -26.818 1.00 85.81 86 PRO A CA 1
ATOM 694 C C . PRO A 1 86 ? 16.838 -2.773 -27.974 1.00 85.81 86 PRO A C 1
ATOM 696 O O . PRO A 1 86 ? 18.039 -3.037 -27.950 1.00 85.81 86 PRO A O 1
ATOM 699 N N . SER A 1 87 ? 16.062 -3.141 -28.999 1.00 87.56 87 SER A N 1
ATOM 700 C CA . SER A 1 87 ? 16.465 -4.076 -30.058 1.00 87.56 87 SER A CA 1
ATOM 701 C C . SER A 1 87 ? 17.724 -3.658 -30.823 1.00 87.56 87 SER A C 1
ATOM 703 O O . SER A 1 87 ? 18.525 -4.513 -31.211 1.00 87.56 87 SER A O 1
ATOM 705 N N . PHE A 1 88 ? 17.935 -2.355 -31.037 1.00 88.75 88 PHE A N 1
ATOM 706 C CA . PHE A 1 88 ? 19.162 -1.863 -31.665 1.00 88.75 88 PHE A CA 1
ATOM 707 C C . PHE A 1 88 ? 20.385 -2.087 -30.761 1.00 88.75 88 PHE A C 1
ATOM 709 O O . PHE A 1 88 ? 21.387 -2.656 -31.196 1.00 88.75 88 PHE A O 1
ATOM 716 N N . LEU A 1 89 ? 20.297 -1.705 -29.484 1.00 89.06 89 LEU A N 1
ATOM 717 C CA . LEU A 1 89 ? 21.387 -1.862 -28.515 1.00 89.06 89 LEU A CA 1
ATOM 718 C C . LEU A 1 89 ? 21.667 -3.339 -28.185 1.00 89.06 89 LEU A C 1
ATOM 720 O O . LEU A 1 89 ? 22.826 -3.724 -28.026 1.00 89.06 89 LEU A O 1
ATOM 724 N N . GLU A 1 90 ? 20.633 -4.183 -28.161 1.00 90.12 90 GLU A N 1
ATOM 725 C CA . GLU A 1 90 ? 20.757 -5.644 -28.094 1.00 90.12 90 GLU A CA 1
ATOM 726 C C . GLU A 1 90 ? 21.547 -6.197 -29.281 1.00 90.12 90 GLU A C 1
ATOM 728 O O . GLU A 1 90 ? 22.419 -7.054 -29.113 1.00 90.12 90 GLU A O 1
ATOM 733 N N . TYR A 1 91 ? 21.279 -5.697 -30.491 1.00 90.50 91 TYR A N 1
ATOM 734 C CA . TYR A 1 91 ? 22.044 -6.087 -31.668 1.00 90.50 91 TYR A CA 1
ATOM 735 C C . TYR A 1 91 ? 23.501 -5.607 -31.584 1.00 90.50 91 TYR A C 1
ATOM 737 O O . TYR A 1 91 ? 24.402 -6.347 -31.976 1.00 90.50 91 TYR A O 1
ATOM 745 N N . MET A 1 92 ? 23.766 -4.421 -31.028 1.00 90.56 92 MET A N 1
ATOM 746 C CA . MET A 1 92 ? 25.139 -3.948 -30.803 1.00 90.56 92 MET A CA 1
ATOM 747 C C . MET A 1 92 ? 25.907 -4.830 -29.807 1.00 90.56 92 MET A C 1
ATOM 749 O O . MET A 1 92 ? 27.086 -5.115 -30.033 1.00 90.56 92 MET A O 1
ATOM 753 N N . ASP A 1 93 ? 25.252 -5.314 -28.746 1.00 87.81 93 ASP A N 1
ATOM 754 C CA . ASP A 1 93 ? 25.839 -6.299 -27.827 1.00 87.81 93 ASP A CA 1
ATOM 755 C C . ASP A 1 93 ? 26.065 -7.658 -28.513 1.00 87.81 93 ASP A C 1
ATOM 757 O O . ASP A 1 93 ? 27.131 -8.260 -28.374 1.00 87.81 93 ASP A O 1
ATOM 761 N N . PHE A 1 94 ? 25.116 -8.111 -29.339 1.00 89.75 94 PHE A N 1
ATOM 762 C CA . PHE A 1 94 ? 25.272 -9.319 -30.152 1.00 89.75 94 PHE A CA 1
ATOM 763 C C . PHE A 1 94 ? 26.467 -9.205 -31.111 1.00 89.75 94 PHE A C 1
ATOM 765 O O . PHE A 1 94 ? 27.312 -10.097 -31.149 1.00 89.75 94 PHE A O 1
ATOM 772 N N . LEU A 1 95 ? 26.595 -8.085 -31.829 1.00 90.19 95 LEU A N 1
ATOM 773 C CA . LEU A 1 95 ? 27.674 -7.837 -32.788 1.00 90.19 95 LEU A CA 1
ATOM 774 C C . LEU A 1 95 ? 29.058 -7.928 -32.141 1.00 90.19 95 LEU A C 1
ATOM 776 O O . LEU A 1 95 ? 30.013 -8.379 -32.772 1.00 90.19 95 LEU A O 1
ATOM 780 N N . LYS A 1 96 ? 29.176 -7.508 -30.880 1.00 85.81 96 LYS A N 1
ATOM 781 C CA . LYS A 1 96 ? 30.432 -7.535 -30.128 1.00 85.81 96 LYS A CA 1
ATOM 782 C C . LYS A 1 96 ? 30.915 -8.951 -29.795 1.00 85.81 96 LYS A C 1
ATOM 784 O O . LYS A 1 96 ? 32.123 -9.146 -29.681 1.00 85.81 96 LYS A O 1
ATOM 789 N N . HIS A 1 97 ? 30.001 -9.909 -29.640 1.00 86.94 97 HIS A N 1
ATOM 790 C CA . HIS A 1 97 ? 30.301 -11.252 -29.128 1.00 86.94 97 HIS A CA 1
ATOM 791 C C . HIS A 1 97 ? 30.194 -12.371 -30.174 1.00 86.94 97 HIS A C 1
ATOM 793 O O . HIS A 1 97 ? 30.512 -13.511 -29.854 1.00 86.94 97 HIS A O 1
ATOM 799 N N . ASN A 1 98 ? 29.751 -12.073 -31.399 1.00 90.31 98 ASN A N 1
ATOM 800 C CA . ASN A 1 98 ? 29.450 -13.082 -32.420 1.00 90.31 98 ASN A CA 1
ATOM 801 C C . ASN A 1 98 ? 30.273 -12.876 -33.697 1.00 90.31 98 ASN A C 1
ATOM 803 O O . ASN A 1 98 ? 30.807 -11.794 -33.966 1.00 90.31 98 ASN A O 1
ATOM 807 N N . HIS A 1 99 ? 30.373 -13.924 -34.516 1.00 88.50 99 HIS A N 1
ATOM 808 C CA . HIS A 1 99 ? 31.142 -13.866 -35.756 1.00 88.50 99 HIS A CA 1
ATOM 809 C C . HIS A 1 99 ? 30.404 -13.086 -36.857 1.00 88.50 99 HIS A C 1
ATOM 811 O O . HIS A 1 99 ? 29.185 -12.910 -36.848 1.00 88.50 99 HIS A O 1
ATOM 817 N N . ALA A 1 100 ? 31.154 -12.611 -37.858 1.00 85.62 100 ALA A N 1
ATOM 818 C CA . ALA A 1 100 ? 30.633 -11.727 -38.906 1.00 85.62 100 ALA A CA 1
ATOM 819 C C . ALA A 1 100 ? 29.454 -12.317 -39.698 1.00 85.62 100 ALA A C 1
ATOM 821 O O . ALA A 1 100 ? 28.568 -11.565 -40.105 1.00 85.62 100 ALA A O 1
ATOM 822 N N . LYS A 1 101 ? 29.459 -13.637 -39.929 1.00 87.06 101 LYS A N 1
ATOM 823 C CA . LYS A 1 101 ? 28.401 -14.347 -40.658 1.00 87.06 101 LYS A CA 1
ATOM 824 C C . LYS A 1 101 ? 27.093 -14.350 -39.861 1.00 87.06 101 LYS A C 1
ATOM 826 O O . LYS A 1 101 ? 26.081 -13.879 -40.360 1.00 87.06 101 LYS A O 1
ATOM 831 N N . GLU A 1 102 ? 27.160 -14.733 -38.589 1.00 88.81 102 GLU A N 1
ATOM 832 C CA . GLU A 1 102 ? 26.015 -14.753 -37.666 1.00 88.81 102 GLU A CA 1
ATOM 833 C C . GLU A 1 102 ? 25.381 -13.365 -37.501 1.00 88.81 102 GLU A C 1
ATOM 835 O O . GLU A 1 102 ? 24.159 -13.224 -37.511 1.00 88.81 102 GLU A O 1
ATOM 840 N N . CYS A 1 103 ? 26.209 -12.318 -37.406 1.00 89.38 103 CYS A N 1
ATOM 841 C CA . CYS A 1 103 ? 25.737 -10.935 -37.341 1.00 89.38 103 CYS A CA 1
ATOM 842 C C . CYS A 1 103 ? 24.933 -10.553 -38.592 1.00 89.38 103 CYS A C 1
ATOM 844 O O . CYS A 1 103 ? 23.824 -10.037 -38.485 1.00 89.38 103 CYS A O 1
ATOM 846 N N . GLN A 1 104 ? 25.467 -10.839 -39.782 1.00 88.00 104 GLN A N 1
ATOM 847 C CA . GLN A 1 104 ? 24.805 -10.530 -41.055 1.00 88.00 104 GLN A CA 1
ATOM 848 C C . GLN A 1 104 ? 23.515 -11.332 -41.262 1.00 88.00 104 GLN A C 1
ATOM 850 O O . GLN A 1 104 ? 22.523 -10.798 -41.772 1.00 88.00 104 GLN A O 1
ATOM 855 N N . ASP A 1 105 ? 23.498 -12.592 -40.836 1.00 87.38 105 ASP A N 1
ATOM 856 C CA . ASP A 1 105 ? 22.317 -13.448 -40.929 1.00 87.38 105 ASP A CA 1
ATOM 857 C C . ASP A 1 105 ? 21.180 -12.909 -40.050 1.00 87.38 105 ASP A C 1
ATOM 859 O O . ASP A 1 105 ? 20.037 -12.827 -40.512 1.00 87.38 105 ASP A O 1
ATOM 863 N N . LYS A 1 106 ? 21.510 -12.413 -38.848 1.00 88.94 106 LYS A N 1
ATOM 864 C CA . LYS A 1 106 ? 20.555 -11.829 -37.894 1.00 88.94 106 LYS A CA 1
ATOM 865 C C . LYS A 1 106 ? 19.995 -10.464 -38.312 1.00 88.94 106 LYS A C 1
ATOM 867 O O . LYS A 1 106 ? 18.916 -10.094 -37.857 1.00 88.94 106 LYS A O 1
ATOM 872 N N . LEU A 1 107 ? 20.674 -9.723 -39.192 1.00 89.44 107 LEU A N 1
ATOM 873 C CA . LEU A 1 107 ? 20.150 -8.465 -39.736 1.00 89.44 107 LEU A CA 1
ATOM 874 C C . LEU A 1 107 ? 18.891 -8.730 -40.567 1.00 89.44 107 LEU A C 1
ATOM 876 O O . LEU A 1 107 ? 18.962 -9.264 -41.675 1.00 89.44 107 LEU A O 1
ATOM 880 N N . GLN A 1 108 ? 17.733 -8.329 -40.060 1.00 86.94 108 GLN A N 1
ATOM 881 C CA . GLN A 1 108 ? 16.482 -8.387 -40.805 1.00 86.94 108 GLN A CA 1
ATOM 882 C C . GLN A 1 108 ? 16.140 -6.997 -41.324 1.00 86.94 108 GLN A C 1
ATOM 884 O O . GLN A 1 108 ? 15.848 -6.091 -40.551 1.00 86.94 108 GLN A O 1
ATOM 889 N N . ILE A 1 109 ? 16.200 -6.848 -42.647 1.00 85.25 109 ILE A N 1
ATOM 890 C CA . ILE A 1 109 ? 15.760 -5.632 -43.324 1.00 85.25 109 ILE A CA 1
ATOM 891 C C . ILE A 1 109 ? 14.243 -5.700 -43.447 1.00 85.25 109 ILE A C 1
ATOM 893 O O . ILE A 1 109 ? 13.716 -6.543 -44.188 1.00 85.25 109 ILE A O 1
ATOM 897 N N . SER A 1 110 ? 13.574 -4.817 -42.717 1.00 79.69 110 SER A N 1
ATOM 898 C CA . SER A 1 110 ? 12.156 -4.516 -42.856 1.00 79.69 110 SER A CA 1
ATOM 899 C C . SER A 1 110 ? 12.010 -3.158 -43.529 1.00 79.69 110 SER A C 1
ATOM 901 O O . SER A 1 110 ? 12.866 -2.303 -43.335 1.00 79.69 110 SER A O 1
ATOM 903 N N . PHE A 1 111 ? 10.936 -2.980 -44.308 1.00 74.75 111 PHE A N 1
ATOM 904 C CA . PHE A 1 111 ? 10.548 -1.714 -44.944 1.00 74.75 111 PHE A CA 1
ATOM 905 C C . PHE A 1 111 ? 11.650 -1.063 -45.802 1.00 74.75 111 PHE A C 1
ATOM 907 O O . PHE A 1 111 ? 12.651 -0.591 -45.287 1.00 74.75 111 PHE A O 1
ATOM 914 N N . VAL A 1 112 ? 11.480 -1.001 -47.122 1.00 80.31 112 VAL A N 1
ATOM 915 C CA . VAL A 1 112 ? 12.476 -0.380 -48.013 1.00 80.31 112 VAL A CA 1
ATOM 916 C C . VAL A 1 112 ? 11.784 0.628 -48.907 1.00 80.31 112 VAL A C 1
ATOM 918 O O . VAL A 1 112 ? 10.783 0.306 -49.547 1.00 80.31 112 VAL A O 1
ATOM 921 N N . GLN A 1 113 ? 12.339 1.831 -48.959 1.00 80.81 113 GLN A N 1
ATOM 922 C CA . GLN A 1 113 ? 11.784 2.959 -49.692 1.00 80.81 113 GLN A CA 1
ATOM 923 C C . GLN A 1 113 ? 12.905 3.779 -50.331 1.00 80.81 113 GLN A C 1
ATOM 925 O O . GLN A 1 113 ? 14.034 3.808 -49.838 1.00 80.81 113 GLN A O 1
ATOM 930 N N . LEU A 1 114 ? 12.594 4.472 -51.423 1.00 76.62 114 LEU A N 1
ATOM 931 C CA . LEU A 1 114 ? 13.499 5.445 -52.014 1.00 76.62 114 LEU A CA 1
ATOM 932 C C . LEU A 1 114 ? 13.267 6.803 -51.340 1.00 76.62 114 LEU A C 1
ATOM 934 O O . LEU A 1 114 ? 12.228 7.434 -51.541 1.00 76.62 114 LEU A O 1
ATOM 938 N N . ALA A 1 115 ? 14.228 7.246 -50.529 1.00 76.94 115 ALA A N 1
ATOM 939 C CA . ALA A 1 115 ? 14.164 8.551 -49.870 1.00 76.94 115 ALA A CA 1
ATOM 940 C C . ALA A 1 115 ? 14.561 9.687 -50.822 1.00 76.94 115 ALA A C 1
ATOM 942 O O . ALA A 1 115 ? 13.955 10.756 -50.803 1.00 76.94 115 ALA A O 1
ATOM 943 N N . ARG A 1 116 ? 15.576 9.450 -51.662 1.00 74.56 116 ARG A N 1
ATOM 944 C CA . ARG A 1 116 ? 16.043 10.329 -52.750 1.00 74.56 116 ARG A CA 1
ATOM 945 C C . ARG A 1 116 ? 16.567 9.466 -53.896 1.00 74.56 116 ARG A C 1
ATOM 947 O O . ARG A 1 116 ? 16.759 8.274 -53.697 1.00 74.56 116 ARG A O 1
ATOM 954 N N . GLU A 1 117 ? 16.811 10.053 -55.070 1.00 70.69 117 GLU A N 1
ATOM 955 C CA . GLU A 1 117 ? 17.180 9.324 -56.304 1.00 70.69 117 GLU A CA 1
ATOM 956 C C . GLU A 1 117 ? 18.299 8.282 -56.127 1.00 70.69 117 GLU A C 1
ATOM 958 O O . GLU A 1 117 ? 18.296 7.257 -56.801 1.00 70.69 117 GLU A O 1
ATOM 963 N N . ASP A 1 118 ? 19.229 8.518 -55.207 1.00 80.94 118 ASP A N 1
ATOM 964 C CA . ASP A 1 118 ? 20.374 7.668 -54.895 1.00 80.94 118 ASP A CA 1
ATOM 965 C C . ASP A 1 118 ? 20.397 7.147 -53.449 1.00 80.94 118 ASP A C 1
ATOM 967 O O . ASP A 1 118 ? 21.381 6.522 -53.053 1.00 80.94 118 ASP A O 1
ATOM 971 N N . ILE A 1 119 ? 19.338 7.363 -52.660 1.00 86.44 119 ILE A N 1
ATOM 972 C CA . ILE A 1 119 ? 19.299 6.988 -51.241 1.00 86.44 119 ILE A CA 1
ATOM 973 C C . ILE A 1 119 ? 18.128 6.053 -50.960 1.00 86.44 119 ILE A C 1
ATOM 975 O O . ILE A 1 119 ? 16.959 6.444 -51.016 1.00 86.44 119 ILE A O 1
ATOM 979 N N . LEU A 1 120 ? 18.460 4.826 -50.562 1.00 86.75 120 LEU A N 1
ATOM 980 C CA . LEU A 1 120 ? 17.503 3.871 -50.013 1.00 86.75 120 LEU A CA 1
ATOM 981 C C . LEU A 1 120 ? 17.374 4.068 -48.506 1.00 86.75 120 LEU A C 1
ATOM 983 O O . LEU A 1 120 ? 18.370 4.028 -47.788 1.00 86.75 120 LEU A O 1
ATOM 987 N N . LYS A 1 121 ? 16.142 4.221 -48.030 1.00 89.19 121 LYS A N 1
ATOM 988 C CA . LYS A 1 121 ? 15.779 4.195 -46.614 1.00 89.19 121 LYS A CA 1
ATOM 989 C C . LYS A 1 121 ? 15.271 2.805 -46.258 1.00 89.19 121 LYS A C 1
ATOM 991 O O . LYS A 1 121 ? 14.454 2.243 -46.989 1.00 89.19 121 LYS A O 1
ATOM 996 N N . TYR A 1 122 ? 15.750 2.251 -45.150 1.00 89.12 122 TYR A N 1
ATOM 997 C CA . TYR A 1 122 ? 15.313 0.945 -44.664 1.00 89.12 122 TYR A CA 1
ATOM 998 C C . TYR A 1 122 ? 15.390 0.820 -43.143 1.00 89.12 122 TYR A C 1
ATOM 1000 O O . TYR A 1 122 ? 16.044 1.633 -42.497 1.00 89.12 122 TYR A O 1
ATOM 1008 N N . LYS A 1 123 ? 14.726 -0.185 -42.558 1.00 89.38 123 LYS A N 1
ATOM 1009 C CA . LYS A 1 123 ? 14.742 -0.427 -41.108 1.00 89.38 123 LYS A CA 1
ATOM 1010 C C . LYS A 1 123 ? 15.439 -1.730 -40.736 1.00 89.38 123 LYS A C 1
ATOM 1012 O O . LYS A 1 123 ? 15.292 -2.753 -41.405 1.00 89.38 123 LYS A O 1
ATOM 1017 N N . ILE A 1 124 ? 16.179 -1.690 -39.630 1.00 88.31 124 ILE A N 1
ATOM 1018 C CA . ILE A 1 124 ? 16.737 -2.861 -38.943 1.00 88.31 124 ILE A CA 1
ATOM 1019 C C . ILE A 1 124 ? 16.583 -2.639 -37.442 1.00 88.31 124 ILE A C 1
ATOM 1021 O O . ILE A 1 124 ? 16.991 -1.599 -36.939 1.00 88.31 124 ILE A O 1
ATOM 1025 N N . CYS A 1 125 ? 16.033 -3.620 -36.718 1.00 85.00 125 CYS A N 1
ATOM 1026 C CA . CYS A 1 125 ? 15.784 -3.507 -35.272 1.00 85.00 125 CYS A CA 1
ATOM 1027 C C . CYS A 1 125 ? 15.019 -2.221 -34.901 1.00 85.00 125 CYS A C 1
ATOM 1029 O O . CYS A 1 125 ? 15.369 -1.560 -33.930 1.00 85.00 125 CYS A O 1
ATOM 1031 N N . GLU A 1 126 ? 14.030 -1.849 -35.723 1.00 83.12 126 GLU A N 1
ATOM 1032 C CA . GLU A 1 126 ? 13.240 -0.606 -35.618 1.00 83.12 126 GLU A CA 1
ATOM 1033 C C . GLU A 1 126 ? 14.021 0.705 -35.828 1.00 83.12 126 GLU A C 1
ATOM 1035 O O . GLU A 1 126 ? 13.399 1.763 -35.907 1.00 83.12 126 GLU A O 1
ATOM 1040 N N . GLN A 1 127 ? 15.343 0.637 -36.006 1.00 88.19 127 GLN A N 1
ATOM 1041 C CA . GLN A 1 127 ? 16.201 1.768 -36.340 1.00 88.19 127 GLN A CA 1
ATOM 1042 C C . GLN A 1 127 ? 16.189 2.025 -37.849 1.00 88.19 127 GLN A C 1
ATOM 1044 O O . GLN A 1 127 ? 16.316 1.092 -38.650 1.00 88.19 127 GLN A O 1
ATOM 1049 N N . GLU A 1 128 ? 16.054 3.291 -38.239 1.00 90.81 128 GLU A N 1
ATOM 1050 C CA . GLU A 1 128 ? 16.110 3.718 -39.637 1.00 90.81 128 GLU A CA 1
ATOM 1051 C C . GLU A 1 128 ? 17.557 3.863 -40.101 1.00 90.81 128 GLU A C 1
ATOM 1053 O O . GLU A 1 128 ? 18.381 4.435 -39.403 1.00 90.81 128 GLU A O 1
ATOM 1058 N N . PHE A 1 129 ? 17.860 3.351 -41.290 1.00 92.69 129 PHE A N 1
ATOM 1059 C CA . PHE A 1 129 ? 19.153 3.452 -41.951 1.00 92.69 129 PHE A CA 1
ATOM 1060 C C . PHE A 1 129 ? 18.986 3.987 -43.364 1.00 92.69 129 PHE A C 1
ATOM 1062 O O . PHE A 1 129 ? 17.969 3.761 -44.028 1.00 92.69 129 PHE A O 1
ATOM 1069 N N . PHE A 1 130 ? 20.049 4.610 -43.856 1.00 93.31 130 PHE A N 1
ATOM 1070 C CA . PHE A 1 130 ? 20.132 5.125 -45.209 1.00 93.31 130 PHE A CA 1
ATOM 1071 C C . PHE A 1 130 ? 21.310 4.487 -45.937 1.00 93.31 130 PHE A C 1
ATOM 1073 O O . PHE A 1 130 ? 22.388 4.310 -45.372 1.00 93.31 130 PHE A O 1
ATOM 1080 N N . TYR A 1 131 ? 21.102 4.106 -47.192 1.00 91.75 131 TYR A N 1
ATOM 1081 C CA . TYR A 1 131 ? 22.141 3.603 -48.081 1.00 91.75 131 TYR A CA 1
ATOM 1082 C C . TYR A 1 131 ? 22.253 4.509 -49.299 1.00 91.75 131 TYR A C 1
ATOM 1084 O O . TYR A 1 131 ? 21.317 4.589 -50.093 1.00 91.75 131 TYR A O 1
ATOM 1092 N N . ASN A 1 132 ? 23.403 5.167 -49.441 1.00 90.62 132 ASN A N 1
ATOM 1093 C CA . ASN A 1 132 ? 23.754 5.949 -50.617 1.00 90.62 132 ASN A CA 1
ATOM 1094 C C . ASN A 1 132 ? 24.341 5.017 -51.684 1.00 90.62 132 ASN A C 1
ATOM 1096 O O . ASN A 1 132 ? 25.419 4.448 -51.500 1.00 90.62 132 ASN A O 1
ATOM 1100 N N . ILE A 1 133 ? 23.633 4.869 -52.802 1.00 83.69 133 ILE A N 1
ATOM 1101 C CA . ILE A 1 133 ? 23.992 3.982 -53.913 1.00 83.69 133 ILE A CA 1
ATOM 1102 C C . ILE A 1 133 ? 25.253 4.482 -54.629 1.00 83.69 133 ILE A C 1
ATOM 1104 O O . ILE A 1 133 ? 26.103 3.673 -55.003 1.00 83.69 133 ILE A O 1
ATOM 1108 N N . LYS A 1 134 ? 25.405 5.803 -54.804 1.00 84.06 134 LYS A N 1
ATOM 1109 C CA . LYS A 1 134 ? 26.557 6.396 -55.507 1.00 84.06 134 LYS A CA 1
ATOM 1110 C C . LYS A 1 134 ? 27.837 6.262 -54.695 1.00 84.06 134 LYS A C 1
ATOM 1112 O O . LYS A 1 134 ? 28.861 5.827 -55.213 1.00 84.06 134 LYS A O 1
ATOM 1117 N N . GLU A 1 135 ? 27.762 6.610 -53.415 1.00 87.00 135 GLU A N 1
ATOM 1118 C CA . GLU A 1 135 ? 28.897 6.532 -52.488 1.00 87.00 135 GLU A CA 1
ATOM 1119 C C . GLU A 1 135 ? 29.135 5.110 -51.973 1.00 87.00 135 GLU A C 1
ATOM 1121 O O . GLU A 1 135 ? 30.187 4.809 -51.408 1.00 87.00 135 GLU A O 1
ATOM 1126 N N . ASN A 1 136 ? 28.168 4.215 -52.187 1.00 85.12 136 ASN A N 1
ATOM 1127 C CA . ASN A 1 136 ? 28.191 2.836 -51.726 1.00 85.12 136 ASN A CA 1
ATOM 1128 C C . ASN A 1 136 ? 28.438 2.726 -50.204 1.00 85.12 136 ASN A C 1
ATOM 1130 O O . ASN A 1 136 ? 29.268 1.935 -49.722 1.00 85.12 136 ASN A O 1
ATOM 1134 N N . ALA A 1 137 ? 27.710 3.556 -49.453 1.00 89.75 137 ALA A N 1
ATOM 1135 C CA . ALA A 1 137 ? 27.888 3.775 -48.025 1.00 89.75 137 ALA A CA 1
ATOM 1136 C C . ALA A 1 137 ? 26.550 3.760 -47.273 1.00 89.75 137 ALA A C 1
ATOM 1138 O O . ALA A 1 137 ? 25.523 4.194 -47.789 1.00 89.75 137 ALA A O 1
ATOM 1139 N N . VAL A 1 138 ? 26.579 3.252 -46.038 1.00 94.12 138 VAL A N 1
ATOM 1140 C CA . VAL A 1 138 ? 25.442 3.272 -45.105 1.00 94.12 138 VAL A CA 1
ATOM 1141 C C . VAL A 1 138 ? 25.682 4.334 -44.042 1.00 94.12 138 VAL A C 1
ATOM 1143 O O . VAL A 1 138 ? 26.812 4.462 -43.567 1.00 94.12 138 VAL A O 1
ATOM 1146 N N . PHE A 1 139 ? 24.627 5.044 -43.653 1.00 92.62 139 PHE A N 1
ATOM 1147 C CA . PHE A 1 139 ? 24.640 6.037 -42.583 1.00 92.62 139 PHE A CA 1
ATOM 1148 C C . PHE A 1 139 ? 23.313 6.057 -41.802 1.00 92.62 139 PHE A C 1
ATOM 1150 O O . PHE A 1 139 ? 22.317 5.459 -42.218 1.00 92.62 139 PHE A O 1
ATOM 1157 N N . LEU A 1 140 ? 23.342 6.723 -40.647 1.00 91.31 140 LEU A N 1
ATOM 1158 C CA . LEU A 1 140 ? 22.190 7.080 -39.811 1.00 91.31 140 LEU A CA 1
ATOM 1159 C C . LEU A 1 140 ? 21.980 8.594 -39.902 1.00 91.31 140 LEU A C 1
ATOM 1161 O O . LEU A 1 140 ? 22.918 9.302 -40.270 1.00 91.31 140 LEU A O 1
ATOM 1165 N N . ALA A 1 141 ? 20.793 9.089 -39.555 1.00 90.00 141 ALA A N 1
ATOM 1166 C CA . ALA A 1 141 ? 20.618 10.526 -39.367 1.00 90.00 141 ALA A CA 1
ATOM 1167 C C . ALA A 1 141 ? 21.549 11.028 -38.244 1.00 90.00 141 ALA A C 1
ATOM 1169 O O . ALA A 1 141 ? 21.749 10.329 -37.247 1.00 90.00 141 ALA A O 1
ATOM 1170 N N . ASP A 1 142 ? 22.136 12.216 -38.413 1.00 89.38 142 ASP A N 1
ATOM 1171 C CA . ASP A 1 142 ? 23.148 12.733 -37.479 1.00 89.38 142 ASP A CA 1
ATOM 1172 C C . ASP A 1 142 ? 22.588 12.937 -36.063 1.00 89.38 142 ASP A C 1
ATOM 1174 O O . ASP A 1 142 ? 23.265 12.600 -35.091 1.00 89.38 142 ASP A O 1
ATOM 1178 N N . GLU A 1 143 ? 21.344 13.412 -35.951 1.00 89.69 143 GLU A N 1
ATOM 1179 C CA . GLU A 1 143 ? 20.628 13.600 -34.680 1.00 89.69 143 GLU A CA 1
ATOM 1180 C C . GLU A 1 143 ? 20.435 12.266 -33.940 1.00 89.69 143 GLU A C 1
ATOM 1182 O O . GLU A 1 143 ? 20.871 12.122 -32.801 1.00 89.69 143 GLU A O 1
ATOM 1187 N N . GLU A 1 144 ? 19.907 11.240 -34.616 1.00 87.31 144 GLU A N 1
ATOM 1188 C CA . GLU A 1 144 ? 19.712 9.906 -34.025 1.00 87.31 144 GLU A CA 1
ATOM 1189 C C . GLU A 1 144 ? 21.042 9.267 -33.596 1.00 87.31 144 GLU A C 1
ATOM 1191 O O . GLU A 1 144 ? 21.148 8.619 -32.551 1.00 87.31 144 GLU A O 1
ATOM 1196 N N . LEU A 1 145 ? 22.095 9.437 -34.405 1.00 88.56 145 LEU A N 1
ATOM 1197 C CA . LEU A 1 145 ? 23.419 8.925 -34.070 1.00 88.56 145 LEU A CA 1
ATOM 1198 C C . LEU A 1 145 ? 24.019 9.651 -32.857 1.00 88.56 145 LEU A C 1
ATOM 1200 O O . LEU A 1 145 ? 24.750 9.022 -32.084 1.00 88.56 145 LEU A O 1
ATOM 1204 N N . LEU A 1 146 ? 23.756 10.950 -32.704 1.00 90.50 146 LEU A N 1
ATOM 1205 C CA . LEU A 1 146 ? 24.185 11.735 -31.551 1.00 90.50 146 LEU A CA 1
ATOM 1206 C C . LEU A 1 146 ? 23.465 11.270 -30.280 1.00 90.50 146 LEU A C 1
ATOM 1208 O O . LEU A 1 146 ? 24.147 10.893 -29.326 1.00 90.50 146 LEU A O 1
ATOM 1212 N N . GLU A 1 147 ? 22.135 11.166 -30.306 1.00 88.44 147 GLU A N 1
ATOM 1213 C CA . GLU A 1 147 ? 21.324 10.679 -29.178 1.00 88.44 147 GLU A CA 1
ATOM 1214 C C . GLU A 1 147 ? 21.783 9.293 -28.700 1.00 88.44 147 GLU A C 1
ATOM 1216 O O . GLU A 1 147 ? 22.017 9.060 -27.511 1.00 88.44 147 GLU A O 1
ATOM 1221 N N . LEU A 1 148 ? 22.009 8.359 -29.632 1.00 88.19 148 LEU A N 1
ATOM 1222 C CA . LEU A 1 148 ? 22.503 7.021 -29.296 1.00 88.19 148 LEU A CA 1
ATOM 1223 C C . LEU A 1 148 ? 23.895 7.059 -28.651 1.00 88.19 148 LEU A C 1
ATOM 1225 O O . LEU A 1 148 ? 24.187 6.267 -27.749 1.00 88.19 148 LEU A O 1
ATOM 1229 N N . LYS A 1 149 ? 24.784 7.948 -29.107 1.00 89.75 149 LYS A N 1
ATOM 1230 C CA . LYS A 1 149 ? 26.120 8.110 -28.512 1.00 89.75 149 LYS A CA 1
ATOM 1231 C C . LYS A 1 149 ? 26.037 8.691 -27.106 1.00 89.75 149 LYS A C 1
ATOM 1233 O O . LYS A 1 149 ? 26.768 8.224 -26.231 1.00 89.75 149 LYS A O 1
ATOM 1238 N N . GLU A 1 150 ? 25.166 9.665 -26.884 1.00 91.62 150 GLU A N 1
ATOM 1239 C CA . GLU A 1 150 ? 24.944 10.278 -25.575 1.00 91.62 150 GLU A CA 1
ATOM 1240 C C . GLU A 1 150 ? 24.364 9.276 -24.579 1.00 91.62 150 GLU A C 1
ATOM 1242 O O . GLU A 1 150 ? 24.921 9.111 -23.494 1.00 91.62 150 GLU A O 1
ATOM 1247 N N . LEU A 1 151 ? 23.349 8.507 -24.979 1.00 90.31 151 LEU A N 1
ATOM 1248 C CA . LEU A 1 151 ? 22.760 7.445 -24.163 1.00 90.31 151 LEU A CA 1
ATOM 1249 C C . LEU A 1 151 ? 23.797 6.380 -23.759 1.00 90.31 151 LEU A C 1
ATOM 1251 O O . LEU A 1 151 ? 23.860 5.950 -22.604 1.00 90.31 151 LEU A O 1
ATOM 1255 N N . VAL A 1 152 ? 24.656 5.965 -24.697 1.00 91.00 152 VAL A N 1
ATOM 1256 C CA . VAL A 1 152 ? 25.758 5.027 -24.421 1.00 91.00 152 VAL A CA 1
ATOM 1257 C C . VAL A 1 152 ? 26.799 5.652 -23.489 1.00 91.00 152 VAL A C 1
ATOM 1259 O O . VAL A 1 152 ? 27.323 4.972 -22.603 1.00 91.00 152 VAL A O 1
ATOM 1262 N N . SER A 1 153 ? 27.130 6.930 -23.682 1.00 91.56 153 SER A N 1
ATOM 1263 C CA . SER A 1 153 ? 28.063 7.665 -22.820 1.00 91.56 153 SER A CA 1
ATOM 1264 C C . SER A 1 153 ? 27.532 7.773 -21.389 1.00 91.56 153 SER A C 1
ATOM 1266 O O . SER A 1 153 ? 28.258 7.504 -20.426 1.00 91.56 153 SER A O 1
ATOM 1268 N N . PHE A 1 154 ? 26.241 8.069 -21.248 1.00 92.19 154 PHE A N 1
ATOM 1269 C CA . PHE A 1 154 ? 25.533 8.097 -19.979 1.00 92.19 154 PHE A CA 1
ATOM 1270 C C . PHE A 1 154 ? 25.603 6.742 -19.258 1.00 92.19 154 PHE A C 1
ATOM 1272 O O . PHE A 1 154 ? 26.010 6.699 -18.091 1.00 92.19 154 PHE A O 1
ATOM 1279 N N . GLU A 1 155 ? 25.283 5.633 -19.942 1.00 92.19 155 GLU A N 1
ATOM 1280 C CA . GLU A 1 155 ? 25.355 4.290 -19.346 1.00 92.19 155 GLU A CA 1
ATOM 1281 C C . GLU A 1 155 ? 26.769 3.969 -18.883 1.00 92.19 155 GLU A C 1
ATOM 1283 O O . GLU A 1 155 ? 26.952 3.484 -17.771 1.00 92.19 155 GLU A O 1
ATOM 1288 N N . ARG A 1 156 ? 27.781 4.268 -19.702 1.00 91.50 156 ARG A N 1
ATOM 1289 C CA . ARG A 1 156 ? 29.181 3.991 -19.366 1.00 91.50 156 ARG A CA 1
ATOM 1290 C C . ARG A 1 156 ? 29.648 4.774 -18.151 1.00 91.50 156 ARG A C 1
ATOM 1292 O O . ARG A 1 156 ? 30.302 4.198 -17.285 1.00 91.50 156 ARG A O 1
ATOM 1299 N N . THR A 1 157 ? 29.295 6.054 -18.088 1.00 92.81 157 THR A N 1
ATOM 1300 C CA . THR A 1 157 ? 29.667 6.950 -16.986 1.00 92.81 157 THR A CA 1
ATOM 1301 C C . THR A 1 157 ? 29.026 6.498 -15.675 1.00 92.81 157 THR A C 1
ATOM 1303 O O . THR A 1 157 ? 29.656 6.548 -14.623 1.00 92.81 157 THR A O 1
ATOM 1306 N N . ASN A 1 158 ? 27.798 5.977 -15.739 1.00 91.62 158 ASN A N 1
ATOM 1307 C CA . ASN A 1 158 ? 27.015 5.604 -14.563 1.00 91.62 158 ASN A CA 1
ATOM 1308 C C . ASN A 1 158 ? 26.924 4.088 -14.323 1.00 91.62 158 ASN A C 1
ATOM 1310 O O . ASN A 1 158 ? 26.189 3.660 -13.437 1.00 91.62 158 ASN A O 1
ATOM 1314 N N . ARG A 1 159 ? 27.650 3.253 -15.076 1.00 91.31 159 ARG A N 1
ATOM 1315 C CA . ARG A 1 159 ? 27.421 1.796 -15.163 1.00 91.31 159 ARG A CA 1
ATOM 1316 C C . ARG A 1 159 ? 27.374 1.092 -13.810 1.00 91.31 159 ARG A C 1
ATOM 1318 O O . ARG A 1 159 ? 26.482 0.281 -13.558 1.00 91.31 159 ARG A O 1
ATOM 1325 N N . SER A 1 160 ? 28.350 1.361 -12.947 1.00 91.19 160 SER A N 1
ATOM 1326 C CA . SER A 1 160 ? 28.434 0.752 -11.615 1.00 91.19 160 SER A CA 1
ATOM 1327 C C . SER A 1 160 ? 27.250 1.168 -10.736 1.00 91.19 160 SER A C 1
ATOM 1329 O O . SER A 1 160 ? 26.590 0.308 -10.148 1.00 91.19 160 SER A O 1
ATOM 1331 N N . SER A 1 161 ? 26.946 2.464 -10.706 1.00 91.00 161 SER A N 1
ATOM 1332 C CA . SER A 1 161 ? 25.844 3.062 -9.949 1.00 91.00 161 SER A CA 1
ATOM 1333 C C . SER A 1 161 ? 24.479 2.577 -10.441 1.00 91.00 161 SER A C 1
ATOM 1335 O O . SER A 1 161 ? 23.666 2.122 -9.637 1.00 91.00 161 SER A O 1
ATOM 1337 N N . LEU A 1 162 ? 24.255 2.557 -11.760 1.00 91.19 162 LEU A N 1
ATOM 1338 C CA . LEU A 1 162 ? 23.061 2.002 -12.404 1.00 91.19 162 LEU A CA 1
ATOM 1339 C C . LEU A 1 162 ? 22.867 0.538 -12.025 1.00 91.19 162 LEU A C 1
ATOM 1341 O O . LEU A 1 162 ? 21.798 0.150 -11.562 1.00 91.19 162 LEU A O 1
ATOM 1345 N N . LYS A 1 163 ? 23.916 -0.281 -12.137 1.00 90.31 163 LYS A N 1
ATOM 1346 C CA . LYS A 1 163 ? 23.843 -1.702 -11.784 1.00 90.31 163 LYS A CA 1
ATOM 1347 C C . LYS A 1 163 ? 23.449 -1.913 -10.322 1.00 90.31 163 LYS A C 1
ATOM 1349 O O . LYS A 1 163 ? 22.634 -2.786 -10.028 1.00 90.31 163 LYS A O 1
ATOM 1354 N N . GLN A 1 164 ? 24.012 -1.138 -9.396 1.00 90.62 164 GLN A N 1
ATOM 1355 C CA . GLN A 1 164 ? 23.646 -1.221 -7.979 1.00 90.62 164 GLN A CA 1
ATOM 1356 C C . GLN A 1 164 ? 22.217 -0.727 -7.720 1.00 90.62 164 GLN A C 1
ATOM 1358 O O . GLN A 1 164 ? 21.485 -1.364 -6.962 1.00 90.62 164 GLN A O 1
ATOM 1363 N N . PHE A 1 165 ? 21.812 0.369 -8.362 1.00 91.31 165 PHE A N 1
ATOM 1364 C CA . PHE A 1 165 ? 20.476 0.948 -8.257 1.00 91.31 165 PHE A CA 1
ATOM 1365 C C . PHE A 1 165 ? 19.395 -0.016 -8.763 1.00 91.31 165 PHE A C 1
ATOM 1367 O O . PHE A 1 165 ? 18.441 -0.304 -8.043 1.00 91.31 165 PHE A O 1
ATOM 1374 N N . LEU A 1 166 ? 19.586 -0.598 -9.950 1.00 89.25 166 LEU A N 1
ATOM 1375 C CA . LEU A 1 166 ? 18.659 -1.562 -10.546 1.00 89.25 166 LEU A CA 1
ATOM 1376 C C . LEU A 1 166 ? 18.559 -2.846 -9.719 1.00 89.25 166 LEU A C 1
ATOM 1378 O O . LEU A 1 166 ? 17.455 -3.313 -9.453 1.00 89.25 166 LEU A O 1
ATOM 1382 N N . LYS A 1 167 ? 19.683 -3.370 -9.212 1.00 88.12 167 LYS A N 1
ATOM 1383 C CA . LYS A 1 167 ? 19.669 -4.507 -8.275 1.00 88.12 167 LYS A CA 1
ATOM 1384 C C . LYS A 1 167 ? 18.941 -4.186 -6.972 1.00 88.12 167 LYS A C 1
ATOM 1386 O O . LYS A 1 167 ? 18.281 -5.053 -6.407 1.00 88.12 167 LYS A O 1
ATOM 1391 N N . ALA A 1 168 ? 19.088 -2.968 -6.452 1.00 88.06 168 ALA A N 1
ATOM 1392 C CA . ALA A 1 168 ? 18.360 -2.545 -5.262 1.00 88.06 168 ALA A CA 1
ATOM 1393 C C . ALA A 1 168 ? 16.855 -2.477 -5.536 1.00 88.06 168 ALA A C 1
ATOM 1395 O O . ALA A 1 168 ? 16.085 -2.953 -4.711 1.00 88.06 168 ALA A O 1
ATOM 1396 N N . ALA A 1 169 ? 16.448 -1.964 -6.697 1.00 85.88 169 ALA A N 1
ATOM 1397 C CA . ALA A 1 169 ? 15.050 -1.936 -7.103 1.00 85.88 169 ALA A CA 1
ATOM 1398 C C . ALA A 1 169 ? 14.467 -3.345 -7.298 1.00 85.88 169 ALA A C 1
ATOM 1400 O O . ALA A 1 169 ? 13.376 -3.609 -6.807 1.00 85.88 169 ALA A O 1
ATOM 1401 N N . GLU A 1 170 ? 15.209 -4.270 -7.921 1.00 83.69 170 GLU A N 1
ATOM 1402 C CA . GLU A 1 170 ? 14.809 -5.681 -8.045 1.00 83.69 170 GLU A CA 1
ATOM 1403 C C . GLU A 1 170 ? 14.609 -6.341 -6.670 1.00 83.69 170 GLU A C 1
ATOM 1405 O O . GLU A 1 170 ? 13.644 -7.070 -6.490 1.00 83.69 170 GLU A O 1
ATOM 1410 N N . LYS A 1 171 ? 15.434 -6.032 -5.661 1.00 83.31 171 LYS A N 1
ATOM 1411 C CA . LYS A 1 171 ? 15.227 -6.538 -4.287 1.00 83.31 171 LYS A CA 1
ATOM 1412 C C . LYS A 1 171 ? 13.988 -5.964 -3.593 1.00 83.31 171 LYS A C 1
ATOM 1414 O O . LYS A 1 171 ? 13.451 -6.600 -2.699 1.00 83.31 171 LYS A O 1
ATOM 1419 N N . ILE A 1 172 ? 13.552 -4.764 -3.975 1.00 78.25 172 ILE A N 1
ATOM 1420 C CA . ILE A 1 172 ? 12.296 -4.160 -3.496 1.00 78.25 172 ILE A CA 1
ATOM 1421 C C . ILE A 1 172 ? 11.111 -4.655 -4.362 1.00 78.25 172 ILE A C 1
ATOM 1423 O O . ILE A 1 172 ? 9.949 -4.432 -4.041 1.00 78.25 172 ILE A O 1
ATOM 1427 N N . LYS A 1 173 ? 11.353 -5.352 -5.480 1.00 64.06 173 LYS A N 1
ATOM 1428 C CA . LYS A 1 173 ? 10.286 -5.880 -6.345 1.00 64.06 173 LYS A CA 1
ATOM 1429 C C . LYS A 1 173 ? 9.463 -6.966 -5.663 1.00 64.06 173 LYS A C 1
ATOM 1431 O O . LYS A 1 173 ? 8.253 -6.999 -5.873 1.00 64.06 173 LYS A O 1
ATOM 1436 N N . ASP A 1 174 ? 10.085 -7.746 -4.781 1.00 59.53 174 ASP A N 1
ATOM 1437 C CA . ASP A 1 174 ? 9.387 -8.679 -3.886 1.00 59.53 174 ASP A CA 1
ATOM 1438 C C . ASP A 1 174 ? 8.371 -7.953 -2.974 1.00 59.53 174 ASP A C 1
ATOM 1440 O O . ASP A 1 174 ? 7.459 -8.574 -2.438 1.00 59.53 174 ASP A O 1
ATOM 1444 N N . THR A 1 175 ? 8.469 -6.620 -2.861 1.00 58.28 175 THR A N 1
ATOM 1445 C CA . THR A 1 175 ? 7.560 -5.734 -2.120 1.00 58.28 175 THR A CA 1
ATOM 1446 C C . THR A 1 175 ? 6.875 -4.674 -3.011 1.00 58.28 175 THR A C 1
ATOM 1448 O O . THR A 1 175 ? 6.563 -3.587 -2.538 1.00 58.28 175 THR A O 1
ATOM 1451 N N . ASN A 1 176 ? 6.606 -4.976 -4.293 1.00 67.19 176 ASN A N 1
ATOM 1452 C CA . ASN A 1 176 ? 5.850 -4.157 -5.269 1.00 67.19 176 ASN A CA 1
ATOM 1453 C C . ASN A 1 176 ? 6.563 -2.981 -5.984 1.00 67.19 176 ASN A C 1
ATOM 1455 O O . ASN A 1 176 ? 5.899 -2.192 -6.669 1.00 67.19 176 ASN A O 1
ATOM 1459 N N . CYS A 1 177 ? 7.891 -2.854 -5.906 1.00 75.94 177 CYS A N 1
ATOM 1460 C CA . CYS A 1 177 ? 8.641 -1.817 -6.634 1.00 75.94 177 CYS A CA 1
ATOM 1461 C C . CYS A 1 177 ? 9.123 -2.286 -8.022 1.00 75.94 177 CYS A C 1
ATOM 1463 O O . CYS A 1 177 ? 9.684 -3.365 -8.175 1.00 75.94 177 CYS A O 1
ATOM 1465 N N . GLN A 1 178 ? 8.933 -1.471 -9.057 1.00 79.25 178 GLN A N 1
ATOM 1466 C CA . GLN A 1 178 ? 9.285 -1.765 -10.445 1.00 79.25 178 GLN A CA 1
ATOM 1467 C C . GLN A 1 178 ? 10.058 -0.598 -11.059 1.00 79.25 178 GLN A C 1
ATOM 1469 O O . GLN A 1 178 ? 9.607 0.545 -11.039 1.00 79.25 178 GLN A O 1
ATOM 1474 N N . VAL A 1 179 ? 11.211 -0.883 -11.661 1.00 77.00 179 VAL A N 1
ATOM 1475 C CA . VAL A 1 179 ? 11.866 0.077 -12.558 1.00 77.00 179 VAL A CA 1
ATOM 1476 C C . VAL A 1 179 ? 11.179 -0.003 -13.910 1.00 77.00 179 VAL A C 1
ATOM 1478 O O . VAL A 1 179 ? 10.975 -1.103 -14.418 1.00 77.00 179 VAL A O 1
ATOM 1481 N N . VAL A 1 180 ? 10.791 1.147 -14.456 1.00 77.94 180 VAL A N 1
ATOM 1482 C CA . VAL A 1 180 ? 9.967 1.208 -15.665 1.00 77.94 180 VAL A CA 1
ATOM 1483 C C . VAL A 1 180 ? 10.827 1.502 -16.879 1.00 77.94 180 VAL A C 1
ATOM 1485 O O . VAL A 1 180 ? 10.916 0.659 -17.763 1.00 77.94 180 VAL A O 1
ATOM 1488 N N . LYS A 1 181 ? 11.452 2.682 -16.924 1.00 88.00 181 LYS A N 1
ATOM 1489 C CA . LYS A 1 181 ? 12.275 3.084 -18.060 1.00 88.00 181 LYS A CA 1
ATOM 1490 C C . LYS A 1 181 ? 13.189 4.270 -17.764 1.00 88.00 181 LYS A C 1
ATOM 1492 O O . LYS A 1 181 ? 13.030 4.944 -16.743 1.00 88.00 181 LYS A O 1
ATOM 1497 N N . VAL A 1 182 ? 14.126 4.508 -18.673 1.00 87.62 182 VAL A N 1
ATOM 1498 C CA . VAL A 1 182 ? 14.888 5.751 -18.803 1.00 87.62 182 VAL A CA 1
ATOM 1499 C C . VAL A 1 182 ? 13.951 6.843 -19.333 1.00 87.62 182 VAL A C 1
ATOM 1501 O O . VAL A 1 182 ? 13.174 6.604 -20.255 1.00 87.62 182 VAL A O 1
ATOM 1504 N N . GLU A 1 183 ? 13.986 8.026 -18.727 1.00 84.50 183 GLU A N 1
ATOM 1505 C CA . GLU A 1 183 ? 13.134 9.170 -19.072 1.00 84.50 183 GLU A CA 1
ATOM 1506 C C . GLU A 1 183 ? 13.947 10.461 -19.199 1.00 84.50 183 GLU A C 1
ATOM 1508 O O . GLU A 1 183 ? 14.907 10.672 -18.451 1.00 84.50 183 GLU A O 1
ATOM 1513 N N . GLY A 1 184 ? 13.507 11.346 -20.104 1.00 72.88 184 GLY A N 1
ATOM 1514 C CA . GLY A 1 184 ? 14.160 12.630 -20.376 1.00 72.88 184 GLY A CA 1
ATOM 1515 C C . GLY A 1 184 ? 15.635 12.445 -20.729 1.00 72.88 184 GLY A C 1
ATOM 1516 O O . GLY A 1 184 ? 16.024 11.390 -21.227 1.00 72.88 184 GLY A O 1
ATOM 1517 N N . GLU A 1 185 ? 16.482 13.414 -20.391 1.00 71.12 185 GLU A N 1
ATOM 1518 C CA . GLU A 1 185 ? 17.939 13.276 -20.540 1.00 71.12 185 GLU A CA 1
ATOM 1519 C C . GLU A 1 185 ? 18.551 12.528 -19.344 1.00 71.12 185 GLU A C 1
ATOM 1521 O O . GLU A 1 185 ? 19.451 12.976 -18.636 1.00 71.12 185 GLU A O 1
ATOM 1526 N N . TYR A 1 186 ? 18.014 11.316 -19.190 1.00 78.19 186 TYR A N 1
ATOM 1527 C CA . TYR A 1 186 ? 18.564 10.141 -18.527 1.00 78.19 186 TYR A CA 1
ATOM 1528 C C . TYR A 1 186 ? 18.358 10.025 -17.012 1.00 78.19 186 TYR A C 1
ATOM 1530 O O . TYR A 1 186 ? 19.200 9.501 -16.281 1.00 78.19 186 TYR A O 1
ATOM 1538 N N . GLY A 1 187 ? 17.170 10.411 -16.544 1.00 88.19 187 GLY A N 1
ATOM 1539 C CA . GLY A 1 187 ? 16.637 9.927 -15.270 1.00 88.19 187 GLY A CA 1
ATOM 1540 C C . GLY A 1 187 ? 16.082 8.498 -15.388 1.00 88.19 187 GLY A C 1
ATOM 1541 O O . GLY A 1 187 ? 15.729 8.044 -16.473 1.00 88.19 187 GLY A O 1
ATOM 1542 N N . ILE A 1 188 ? 15.972 7.772 -14.272 1.00 90.00 188 ILE A N 1
ATOM 1543 C CA . ILE A 1 188 ? 15.309 6.458 -14.211 1.00 90.00 188 ILE A CA 1
ATOM 1544 C C . ILE A 1 188 ? 13.985 6.578 -13.470 1.00 90.00 188 ILE A C 1
ATOM 1546 O O . ILE A 1 188 ? 13.960 6.927 -12.288 1.00 90.00 188 ILE A O 1
ATOM 1550 N N . CYS A 1 189 ? 12.896 6.215 -14.142 1.00 90.50 189 CYS A N 1
ATOM 1551 C CA . CYS A 1 189 ? 11.568 6.173 -13.553 1.00 90.50 189 CYS A CA 1
ATOM 1552 C C . CYS A 1 189 ? 11.346 4.869 -12.789 1.00 90.50 189 CYS A C 1
ATOM 1554 O O . CYS A 1 189 ? 11.377 3.765 -13.346 1.00 90.50 189 CYS A O 1
ATOM 1556 N N . VAL A 1 190 ? 11.090 5.010 -11.494 1.00 89.94 190 VAL A N 1
ATOM 1557 C CA . VAL A 1 190 ? 10.701 3.929 -10.597 1.00 89.94 190 VAL A CA 1
ATOM 1558 C C . VAL A 1 190 ? 9.226 4.085 -10.258 1.00 89.94 190 VAL A C 1
ATOM 1560 O O . VAL A 1 190 ? 8.762 5.165 -9.898 1.00 89.94 190 VAL A O 1
ATOM 1563 N N . ARG A 1 191 ? 8.483 2.987 -10.353 1.00 87.50 191 ARG A N 1
ATOM 1564 C CA . ARG A 1 191 ? 7.062 2.880 -10.035 1.00 87.50 191 ARG A CA 1
ATOM 1565 C C . ARG A 1 191 ? 6.870 1.833 -8.950 1.00 87.50 191 ARG A C 1
ATOM 1567 O O . ARG A 1 191 ? 7.317 0.710 -9.105 1.00 87.50 191 ARG A O 1
ATOM 1574 N N . THR A 1 192 ? 6.142 2.151 -7.891 1.00 84.50 192 THR A N 1
ATOM 1575 C CA . THR A 1 192 ? 5.812 1.187 -6.831 1.00 84.50 192 THR A CA 1
ATOM 1576 C C . THR A 1 192 ? 4.313 1.177 -6.549 1.00 84.50 192 THR A C 1
ATOM 1578 O O . THR A 1 192 ? 3.666 2.225 -6.644 1.00 84.50 192 THR A O 1
ATOM 1581 N N . LEU A 1 193 ? 3.737 0.006 -6.258 1.00 81.50 193 LEU A N 1
ATOM 1582 C CA . LEU A 1 193 ? 2.355 -0.103 -5.775 1.00 81.50 193 LEU A CA 1
ATOM 1583 C C . LEU A 1 193 ? 2.355 0.016 -4.249 1.00 81.50 193 LEU A C 1
ATOM 1585 O O . LEU A 1 193 ? 2.891 -0.839 -3.551 1.0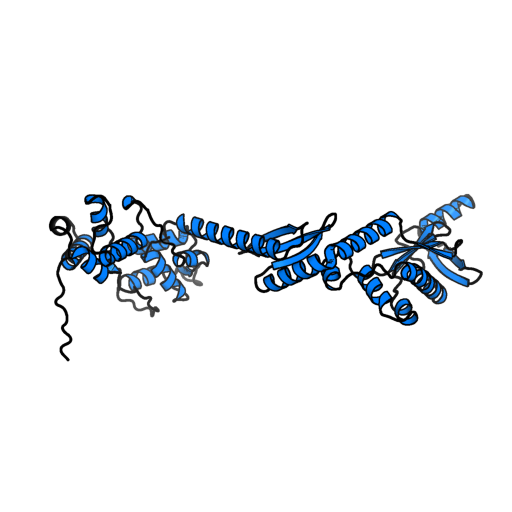0 81.50 193 LEU A O 1
ATOM 1589 N N . MET A 1 194 ? 1.732 1.076 -3.746 1.00 76.81 194 MET A N 1
ATOM 1590 C CA . MET A 1 194 ? 1.630 1.380 -2.321 1.00 76.81 194 MET A CA 1
ATOM 1591 C C . MET A 1 194 ? 0.144 1.447 -1.952 1.00 76.81 194 MET A C 1
ATOM 1593 O O . MET A 1 194 ? -0.581 2.358 -2.366 1.00 76.81 194 MET A O 1
ATOM 1597 N N . GLY A 1 195 ? -0.341 0.441 -1.222 1.00 73.12 195 GLY A N 1
ATOM 1598 C CA . GLY A 1 195 ? -1.776 0.241 -1.010 1.00 73.12 195 GLY A CA 1
ATOM 1599 C C . GLY A 1 195 ? -2.503 -0.025 -2.336 1.00 73.12 195 GLY A C 1
ATOM 1600 O O . GLY A 1 195 ? -2.148 -0.945 -3.064 1.00 73.12 195 GLY A O 1
ATOM 1601 N N . LYS A 1 196 ? -3.507 0.798 -2.669 1.00 74.31 196 LYS A N 1
ATOM 1602 C CA . LYS A 1 196 ? -4.290 0.698 -3.921 1.00 74.31 196 LYS A CA 1
ATOM 1603 C C . LYS A 1 196 ? -3.803 1.651 -5.032 1.00 74.31 196 LYS A C 1
ATOM 1605 O O . LYS A 1 196 ? -4.469 1.779 -6.055 1.00 74.31 196 LYS A O 1
ATOM 1610 N N . LYS A 1 197 ? -2.685 2.371 -4.845 1.00 78.94 197 LYS A N 1
ATOM 1611 C CA . LYS A 1 197 ? -2.215 3.411 -5.783 1.00 78.94 197 LYS A CA 1
ATOM 1612 C C . LYS A 1 197 ? -0.778 3.176 -6.232 1.00 78.94 197 LYS A C 1
ATOM 1614 O O . LYS A 1 197 ? 0.079 2.770 -5.452 1.00 78.94 197 LYS A O 1
ATOM 1619 N N . TYR A 1 198 ? -0.509 3.494 -7.496 1.00 84.00 198 TYR A N 1
ATOM 1620 C CA . TYR A 1 198 ? 0.850 3.525 -8.019 1.00 84.00 198 TYR A CA 1
ATOM 1621 C C . TYR A 1 198 ? 1.485 4.888 -7.783 1.00 84.00 198 TYR A C 1
ATOM 1623 O O . TYR A 1 198 ? 0.924 5.913 -8.166 1.00 84.00 198 TYR A O 1
ATOM 1631 N N . ILE A 1 199 ? 2.680 4.877 -7.208 1.00 85.56 199 ILE A N 1
ATOM 1632 C CA . ILE A 1 199 ? 3.506 6.063 -6.996 1.00 85.56 199 ILE A CA 1
ATOM 1633 C C . ILE A 1 199 ? 4.706 5.964 -7.932 1.00 85.56 199 ILE A C 1
ATOM 1635 O O . ILE A 1 199 ? 5.293 4.890 -8.071 1.00 85.56 199 ILE A O 1
ATOM 1639 N N . LYS A 1 200 ? 5.049 7.071 -8.593 1.00 89.88 200 LYS A N 1
ATOM 1640 C CA . LYS A 1 200 ? 6.196 7.165 -9.501 1.00 89.88 200 LYS A CA 1
ATOM 1641 C C . LYS A 1 200 ? 7.194 8.201 -8.996 1.00 89.88 200 LYS A C 1
ATOM 1643 O O . LYS A 1 200 ? 6.783 9.223 -8.451 1.00 89.88 200 LYS A O 1
ATOM 1648 N N . GLN A 1 201 ? 8.479 7.952 -9.215 1.00 90.94 201 GLN A N 1
ATOM 1649 C CA . GLN A 1 201 ? 9.531 8.952 -9.077 1.00 90.94 201 GLN A CA 1
ATOM 1650 C C . GLN A 1 201 ? 10.638 8.710 -10.100 1.00 90.94 201 GLN A C 1
ATOM 1652 O O . GLN A 1 201 ? 11.072 7.575 -10.295 1.00 90.94 201 GLN A O 1
ATOM 1657 N N . THR A 1 202 ? 11.132 9.796 -10.688 1.00 92.88 202 THR A N 1
ATOM 1658 C CA . THR A 1 202 ? 12.294 9.788 -11.578 1.00 92.88 202 THR A CA 1
ATOM 1659 C C . THR A 1 202 ? 13.550 10.167 -10.793 1.00 92.88 202 THR A C 1
ATOM 1661 O O . THR A 1 202 ? 13.581 11.186 -10.101 1.00 92.88 202 THR A O 1
ATOM 1664 N N . PHE A 1 203 ? 14.581 9.325 -10.869 1.00 91.75 203 PHE A N 1
ATOM 1665 C CA . PHE A 1 203 ? 15.864 9.505 -10.191 1.00 91.75 203 PHE A CA 1
ATOM 1666 C C . PHE A 1 203 ? 16.937 9.923 -11.193 1.00 91.75 203 PHE A C 1
ATOM 1668 O O . PHE A 1 203 ? 17.155 9.216 -12.168 1.00 91.75 203 PHE A O 1
ATOM 1675 N N . PHE A 1 204 ? 17.650 11.014 -10.914 1.00 90.69 204 PHE A N 1
ATOM 1676 C CA . PHE A 1 204 ? 18.819 11.457 -11.695 1.00 90.69 204 PHE A CA 1
ATOM 1677 C C . PHE A 1 204 ? 20.153 11.141 -10.997 1.00 90.69 204 PHE A C 1
ATOM 1679 O O . PHE A 1 204 ? 21.221 11.275 -11.582 1.00 90.69 204 PHE A O 1
ATOM 1686 N N . GLN A 1 205 ? 20.093 10.694 -9.738 1.00 89.56 205 GLN A N 1
ATOM 1687 C CA . GLN A 1 205 ? 21.236 10.204 -8.972 1.00 89.56 205 GLN A CA 1
ATOM 1688 C C . GLN A 1 205 ? 20.993 8.750 -8.565 1.00 89.56 205 GLN A C 1
ATOM 1690 O O . GLN A 1 205 ? 20.053 8.437 -7.829 1.00 89.56 205 GLN A O 1
ATOM 1695 N N . PHE A 1 206 ? 21.855 7.850 -9.035 1.00 89.62 206 PHE A N 1
ATOM 1696 C CA . PHE A 1 206 ? 21.651 6.407 -8.908 1.00 89.62 206 PHE A CA 1
ATOM 1697 C C . PHE A 1 206 ? 22.351 5.867 -7.664 1.00 89.62 206 PHE A C 1
ATOM 1699 O O . PHE A 1 206 ? 23.471 5.367 -7.727 1.00 89.62 206 PHE A O 1
ATOM 1706 N N . SER A 1 207 ? 21.690 5.958 -6.510 1.00 90.38 207 SER A N 1
ATOM 1707 C CA . SER A 1 207 ? 22.184 5.335 -5.278 1.00 90.38 207 SER A CA 1
ATOM 1708 C C . SER A 1 207 ? 21.177 4.341 -4.705 1.00 90.38 207 SER A C 1
ATOM 1710 O O . SER A 1 207 ? 19.986 4.626 -4.566 1.00 90.38 207 SER A O 1
ATOM 1712 N N . ALA A 1 208 ? 21.665 3.158 -4.319 1.00 88.50 208 ALA A N 1
ATOM 1713 C CA . ALA A 1 208 ? 20.841 2.157 -3.642 1.00 88.50 208 ALA A CA 1
ATOM 1714 C C . ALA A 1 208 ? 20.295 2.682 -2.300 1.00 88.50 208 ALA A C 1
ATOM 1716 O O . ALA A 1 208 ? 19.176 2.348 -1.913 1.00 88.50 208 ALA A O 1
ATOM 1717 N N . ALA A 1 209 ? 21.072 3.516 -1.600 1.00 89.81 209 ALA A N 1
ATOM 1718 C CA . ALA A 1 209 ? 20.656 4.154 -0.354 1.00 89.81 209 ALA A CA 1
ATOM 1719 C C . ALA A 1 209 ? 19.520 5.163 -0.579 1.00 89.81 209 ALA A C 1
ATOM 1721 O O . ALA A 1 209 ? 18.526 5.109 0.141 1.00 89.81 209 ALA A O 1
ATOM 1722 N N . GLY A 1 210 ? 19.625 6.021 -1.601 1.00 90.62 210 GLY A N 1
ATOM 1723 C CA . GLY A 1 210 ? 18.585 6.990 -1.950 1.00 90.62 210 GLY A CA 1
ATOM 1724 C C . GLY A 1 210 ? 17.267 6.318 -2.329 1.00 90.62 210 GLY A C 1
ATOM 1725 O O . GLY A 1 210 ? 16.220 6.701 -1.815 1.00 90.62 210 GLY A O 1
ATOM 1726 N N . LEU A 1 211 ? 17.320 5.250 -3.133 1.00 90.75 211 LEU A N 1
ATOM 1727 C CA . LEU A 1 211 ? 16.131 4.473 -3.492 1.00 90.75 211 LEU A CA 1
ATOM 1728 C C . LEU A 1 211 ? 15.451 3.844 -2.265 1.00 90.75 211 LEU A C 1
ATOM 1730 O O . LEU A 1 211 ? 14.234 3.930 -2.110 1.00 90.75 211 LEU A O 1
ATOM 1734 N N . ARG A 1 212 ? 16.235 3.220 -1.375 1.00 89.31 212 ARG A N 1
ATOM 1735 C CA . ARG A 1 212 ? 15.712 2.611 -0.140 1.00 89.31 212 ARG A CA 1
ATOM 1736 C C . ARG A 1 212 ? 15.134 3.653 0.808 1.00 89.31 212 ARG A C 1
ATOM 1738 O O . ARG A 1 212 ? 14.112 3.385 1.431 1.00 89.31 212 ARG A O 1
ATOM 1745 N N . LYS A 1 213 ? 15.790 4.811 0.929 1.00 91.50 213 LYS A N 1
ATOM 1746 C CA . LYS A 1 213 ? 15.317 5.934 1.739 1.00 91.50 213 LYS A CA 1
ATOM 1747 C C . LYS A 1 213 ? 13.963 6.418 1.226 1.00 91.50 213 LYS A C 1
ATOM 1749 O O . LYS A 1 213 ? 13.012 6.400 1.997 1.00 91.50 213 LYS A O 1
ATOM 1754 N N . TRP A 1 214 ? 13.853 6.708 -0.072 1.00 90.62 214 TRP A N 1
ATOM 1755 C CA . TRP A 1 214 ? 12.583 7.102 -0.683 1.00 90.62 214 TRP A CA 1
ATOM 1756 C C . TRP A 1 214 ? 11.475 6.071 -0.448 1.00 90.62 214 TRP A C 1
ATOM 1758 O O . TRP A 1 214 ? 10.377 6.432 -0.032 1.00 90.62 214 TRP A O 1
ATOM 1768 N N . TYR A 1 215 ? 11.754 4.782 -0.677 1.00 88.12 215 TYR A N 1
ATOM 1769 C CA . TYR A 1 215 ? 10.756 3.732 -0.469 1.00 88.12 215 TYR A CA 1
ATOM 1770 C C . TYR A 1 215 ? 10.254 3.708 0.983 1.00 88.12 215 TYR A C 1
ATOM 1772 O O . TYR A 1 215 ? 9.045 3.719 1.211 1.00 88.12 215 TYR A O 1
ATOM 1780 N N . LYS A 1 216 ? 11.172 3.740 1.960 1.00 88.00 216 LYS A N 1
ATOM 1781 C CA . LYS A 1 216 ? 10.831 3.755 3.391 1.00 88.00 216 LYS A CA 1
ATOM 1782 C C . LYS A 1 216 ? 10.062 5.007 3.802 1.00 88.00 216 LYS A C 1
ATOM 1784 O O . LYS A 1 216 ? 9.139 4.908 4.600 1.00 88.00 216 LYS A O 1
ATOM 1789 N N . GLU A 1 217 ? 10.422 6.171 3.269 1.00 89.81 217 GLU A N 1
ATOM 1790 C CA . GLU A 1 217 ? 9.702 7.423 3.526 1.00 89.81 217 GLU A CA 1
ATOM 1791 C C . GLU A 1 217 ? 8.261 7.337 3.018 1.00 89.81 217 GLU A C 1
ATOM 1793 O O . GLU A 1 217 ? 7.334 7.668 3.752 1.00 89.81 217 GLU A O 1
ATOM 1798 N N . ARG A 1 218 ? 8.040 6.800 1.811 1.00 87.31 218 ARG A N 1
ATOM 1799 C CA . ARG A 1 218 ? 6.685 6.613 1.265 1.00 87.31 218 ARG A CA 1
ATOM 1800 C C . ARG A 1 218 ? 5.868 5.575 2.023 1.00 87.31 218 ARG A C 1
ATOM 1802 O O . ARG A 1 218 ? 4.672 5.775 2.223 1.00 87.31 218 ARG A O 1
ATOM 1809 N N . GLU A 1 219 ? 6.498 4.492 2.461 1.00 84.12 219 GLU A N 1
ATOM 1810 C CA . GLU A 1 219 ? 5.859 3.492 3.316 1.00 84.12 219 GLU A CA 1
ATOM 1811 C C . GLU A 1 219 ? 5.455 4.096 4.673 1.00 84.12 219 GLU A C 1
ATOM 1813 O O . GLU A 1 219 ? 4.320 3.919 5.120 1.00 84.12 219 GLU A O 1
ATOM 1818 N N . ALA A 1 220 ? 6.344 4.878 5.291 1.00 85.31 220 ALA A N 1
ATOM 1819 C CA . ALA A 1 220 ? 6.079 5.575 6.545 1.00 85.31 220 ALA A CA 1
ATOM 1820 C C . ALA A 1 220 ? 4.975 6.634 6.403 1.00 85.31 220 ALA A C 1
ATOM 1822 O O . ALA A 1 220 ? 4.079 6.682 7.242 1.00 85.31 220 ALA A O 1
ATOM 1823 N N . GLU A 1 221 ? 4.980 7.434 5.333 1.00 84.75 221 GLU A N 1
ATOM 1824 C CA . GLU A 1 221 ? 3.911 8.393 5.024 1.00 84.75 221 GLU A CA 1
ATOM 1825 C C . GLU A 1 221 ? 2.553 7.700 4.861 1.00 84.75 221 GLU A C 1
ATOM 1827 O O . GLU A 1 221 ? 1.538 8.192 5.355 1.00 84.75 221 GLU A O 1
ATOM 1832 N N . LEU A 1 222 ? 2.512 6.556 4.169 1.00 81.19 222 LEU A N 1
ATOM 1833 C CA . LEU A 1 222 ? 1.277 5.794 3.993 1.00 81.19 222 LEU A CA 1
ATOM 1834 C C . LEU A 1 222 ? 0.785 5.238 5.331 1.00 81.19 222 LEU A C 1
ATOM 1836 O O . LEU A 1 222 ? -0.404 5.334 5.629 1.00 81.19 222 LEU A O 1
ATOM 1840 N N . LYS A 1 223 ? 1.695 4.687 6.142 1.00 81.06 223 LYS A N 1
ATOM 1841 C CA . LYS A 1 223 ? 1.380 4.203 7.487 1.00 81.06 223 LYS A CA 1
ATOM 1842 C C . LYS A 1 223 ? 0.858 5.339 8.367 1.00 81.06 223 LYS A C 1
ATOM 1844 O O . LYS A 1 223 ? -0.172 5.174 9.008 1.00 81.06 223 LYS A O 1
ATOM 1849 N N . HIS A 1 224 ? 1.499 6.506 8.338 1.00 82.56 224 HIS A N 1
ATOM 1850 C CA . HIS A 1 224 ? 1.051 7.689 9.071 1.00 82.56 224 HIS A CA 1
ATOM 1851 C C . HIS A 1 224 ? -0.360 8.111 8.657 1.00 82.56 224 HIS A C 1
ATOM 1853 O O . HIS A 1 224 ? -1.226 8.259 9.510 1.00 82.56 224 HIS A O 1
ATOM 1859 N N . LYS A 1 225 ? -0.628 8.216 7.350 1.00 83.44 225 LYS A N 1
ATOM 1860 C CA . LYS A 1 225 ? -1.962 8.560 6.834 1.00 83.44 225 LYS A CA 1
ATOM 1861 C C . LYS A 1 225 ? -3.025 7.533 7.216 1.00 83.44 225 LYS A C 1
ATOM 1863 O O . LYS A 1 225 ? -4.148 7.919 7.521 1.00 83.44 225 LYS A O 1
ATOM 1868 N N . LYS A 1 226 ? -2.689 6.238 7.207 1.00 81.62 226 LYS A N 1
ATOM 1869 C CA . LYS A 1 226 ? -3.587 5.176 7.690 1.00 81.62 226 LYS A CA 1
ATOM 1870 C C . LYS A 1 226 ? -3.918 5.358 9.168 1.00 81.62 226 LYS A C 1
ATOM 1872 O O . LYS A 1 226 ? -5.082 5.276 9.529 1.00 81.62 226 LYS A O 1
ATOM 1877 N N . ILE A 1 227 ? -2.914 5.646 9.994 1.00 81.19 227 ILE A N 1
ATOM 1878 C CA . ILE A 1 227 ? -3.085 5.893 11.430 1.00 81.19 227 ILE A CA 1
ATOM 1879 C C . ILE A 1 227 ? -3.935 7.144 11.671 1.00 81.19 227 ILE A C 1
ATOM 1881 O O . ILE A 1 227 ? -4.845 7.109 12.490 1.00 81.19 227 ILE A O 1
ATOM 1885 N N . GLU A 1 228 ? -3.664 8.248 10.973 1.00 84.38 228 GLU A N 1
ATOM 1886 C CA . GLU A 1 228 ? -4.463 9.477 11.079 1.00 84.38 228 GLU A CA 1
ATOM 1887 C C . GLU A 1 228 ? -5.916 9.249 10.670 1.00 84.38 228 GLU A C 1
ATOM 1889 O O . GLU A 1 228 ? -6.826 9.711 11.355 1.00 84.38 228 GLU A O 1
ATOM 1894 N N . TYR A 1 229 ? -6.136 8.501 9.587 1.00 85.94 229 TYR A N 1
ATOM 1895 C CA . TYR A 1 229 ? -7.475 8.110 9.168 1.00 85.94 229 TYR A CA 1
ATOM 1896 C C . TYR A 1 229 ? -8.152 7.222 10.214 1.00 85.94 229 TYR A C 1
ATOM 1898 O O . TYR A 1 229 ? -9.273 7.507 10.606 1.00 85.94 229 TYR A O 1
ATOM 1906 N N . ALA A 1 230 ? -7.469 6.202 10.739 1.00 84.56 230 ALA A N 1
ATOM 1907 C CA . ALA A 1 230 ? -8.013 5.371 11.807 1.00 84.56 230 ALA A CA 1
ATOM 1908 C C . ALA A 1 230 ? -8.417 6.231 13.016 1.00 84.56 230 ALA A C 1
ATOM 1910 O O . ALA A 1 230 ? -9.540 6.139 13.495 1.00 84.56 230 ALA A O 1
ATOM 1911 N N . LYS A 1 231 ? -7.549 7.152 13.452 1.00 83.19 231 LYS A N 1
ATOM 1912 C CA . LYS A 1 231 ? -7.824 8.073 14.564 1.00 83.19 231 LYS A CA 1
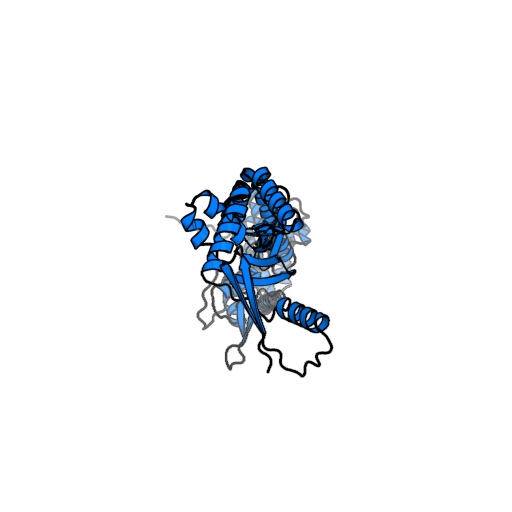ATOM 1913 C C . LYS A 1 231 ? -9.013 9.003 14.316 1.00 83.19 231 LYS A C 1
ATOM 1915 O O . LYS A 1 231 ? -9.658 9.398 15.291 1.00 83.19 231 LYS A O 1
ATOM 1920 N N . SER A 1 232 ? -9.314 9.362 13.068 1.00 86.75 232 SER A N 1
ATOM 1921 C CA . SER A 1 232 ? -10.467 10.213 12.752 1.00 86.75 232 SER A CA 1
ATOM 1922 C C . SER A 1 232 ? -11.809 9.479 12.860 1.00 86.75 232 SER A C 1
ATOM 1924 O O . SER A 1 232 ? -12.832 10.134 13.052 1.00 86.75 232 SER A O 1
ATOM 1926 N N . LEU A 1 233 ? -11.809 8.142 12.817 1.00 89.62 233 LEU A N 1
ATOM 1927 C CA . LEU A 1 233 ? -12.999 7.319 13.032 1.00 89.62 233 LEU A CA 1
ATOM 1928 C C . LEU A 1 233 ? -13.438 7.384 14.496 1.00 89.62 233 LEU A C 1
ATOM 1930 O O . LEU A 1 233 ? -12.619 7.266 15.408 1.00 89.62 233 LEU A O 1
ATOM 1934 N N . GLN A 1 234 ? -14.735 7.501 14.746 1.00 90.62 234 GLN A N 1
ATOM 1935 C CA . GLN A 1 234 ? -15.331 7.388 16.074 1.00 90.62 234 GLN A CA 1
ATOM 1936 C C . GLN A 1 234 ? -15.255 5.952 16.608 1.00 90.62 234 GLN A C 1
ATOM 1938 O O . GLN A 1 234 ? -15.117 5.763 17.817 1.00 90.62 234 GLN A O 1
ATOM 1943 N N . SER A 1 235 ? -15.287 4.938 15.733 1.00 91.25 235 SER A N 1
ATOM 1944 C CA . SER A 1 235 ? -15.116 3.536 16.145 1.00 91.25 235 SER A CA 1
ATOM 1945 C C . SER A 1 235 ? -13.691 3.204 16.600 1.00 91.25 235 SER A C 1
ATOM 1947 O O . SER A 1 235 ? -13.483 2.201 17.281 1.00 91.25 235 SER A O 1
ATOM 1949 N N . TYR A 1 236 ? -12.687 4.024 16.273 1.00 89.00 236 TYR A N 1
ATOM 1950 C CA . TYR A 1 236 ? -11.308 3.750 16.683 1.00 89.00 236 TYR A CA 1
ATOM 1951 C C . TYR A 1 236 ? -11.148 3.831 18.205 1.00 89.00 236 TYR A C 1
ATOM 1953 O O . TYR A 1 236 ? -11.612 4.774 18.841 1.00 89.00 236 TYR A O 1
ATOM 1961 N N . GLY A 1 237 ? -10.500 2.836 18.813 1.00 87.12 237 GLY A N 1
ATOM 1962 C CA . GLY A 1 237 ? -10.334 2.757 20.270 1.00 87.12 237 GLY A CA 1
ATOM 1963 C C . GLY A 1 237 ? -11.622 2.479 21.063 1.00 87.12 237 GLY A C 1
ATOM 1964 O O . GLY A 1 237 ? -11.582 2.548 22.291 1.00 87.12 237 GLY A O 1
ATOM 1965 N N . ASN A 1 238 ? -12.738 2.175 20.392 1.00 91.94 238 ASN A N 1
ATOM 1966 C CA . ASN A 1 238 ? -13.980 1.683 20.989 1.00 91.94 238 ASN A CA 1
ATOM 1967 C C . ASN A 1 238 ? -13.904 0.152 21.079 1.00 91.94 238 ASN A C 1
ATOM 1969 O O . ASN A 1 238 ? -13.829 -0.523 20.053 1.00 91.94 238 ASN A O 1
ATOM 1973 N N . LEU A 1 239 ? -13.928 -0.399 22.296 1.00 92.25 239 LEU A N 1
ATOM 1974 C CA . LEU A 1 239 ? -13.733 -1.842 22.502 1.00 92.25 239 LEU A CA 1
ATOM 1975 C C . LEU A 1 239 ? -14.851 -2.658 21.844 1.00 92.25 239 LEU A C 1
ATOM 1977 O O . LEU A 1 239 ? -14.585 -3.664 21.197 1.00 92.25 239 LEU A O 1
ATOM 1981 N N . LEU A 1 240 ? -16.091 -2.170 21.945 1.00 94.56 240 LEU A N 1
ATOM 1982 C CA . LEU A 1 240 ? -17.250 -2.849 21.371 1.00 94.56 240 LEU A CA 1
ATOM 1983 C C . LEU A 1 240 ? -17.178 -2.892 19.840 1.00 94.56 240 LEU A C 1
ATOM 1985 O O . LEU A 1 240 ? -17.564 -3.893 19.250 1.00 94.56 240 LEU A O 1
ATOM 1989 N N . ALA A 1 241 ? -16.661 -1.841 19.198 1.00 94.62 241 ALA A N 1
ATOM 1990 C CA . ALA A 1 241 ? -16.474 -1.839 17.748 1.00 94.62 241 ALA A CA 1
ATOM 1991 C C . ALA A 1 241 ? -15.438 -2.885 17.302 1.00 94.62 241 ALA A C 1
ATOM 1993 O O . ALA A 1 241 ? -15.661 -3.581 16.313 1.00 94.62 241 ALA A O 1
ATOM 1994 N N . GLY A 1 242 ? -14.340 -3.032 18.055 1.00 92.69 242 GLY A N 1
ATOM 1995 C CA . GLY A 1 242 ? -13.345 -4.082 17.821 1.00 92.69 242 GLY A CA 1
ATOM 1996 C C . GLY A 1 242 ? -13.951 -5.483 17.925 1.00 92.69 242 GLY A C 1
ATOM 1997 O O . GLY A 1 242 ? -13.848 -6.267 16.987 1.00 92.69 242 GLY A O 1
ATOM 1998 N N . ASP A 1 243 ? -14.681 -5.762 19.007 1.00 93.62 243 ASP A N 1
ATOM 1999 C CA . ASP A 1 243 ? -15.320 -7.068 19.213 1.00 93.62 243 ASP A CA 1
ATOM 2000 C C . ASP A 1 243 ? -16.426 -7.370 18.192 1.00 93.62 243 ASP A C 1
ATOM 2002 O O . ASP A 1 243 ? -16.570 -8.514 17.758 1.00 93.62 243 ASP A O 1
ATOM 2006 N N . ILE A 1 244 ? -17.196 -6.359 17.766 1.00 94.62 244 ILE A N 1
ATOM 2007 C CA . ILE A 1 244 ? -18.155 -6.499 16.660 1.00 94.62 244 ILE A CA 1
ATOM 2008 C C . ILE A 1 244 ? -17.413 -6.881 15.375 1.00 94.62 244 ILE A C 1
ATOM 2010 O O . ILE A 1 244 ? -17.828 -7.820 14.693 1.00 94.62 244 ILE A O 1
ATOM 2014 N N . TYR A 1 245 ? -16.326 -6.180 15.039 1.00 93.94 245 TYR A N 1
ATOM 2015 C CA . TYR A 1 245 ? -15.561 -6.453 13.824 1.00 93.94 245 TYR A CA 1
ATOM 2016 C C . TYR A 1 245 ? -14.959 -7.861 13.835 1.00 93.94 245 TYR A C 1
ATOM 2018 O O . TYR A 1 245 ? -15.103 -8.596 12.856 1.00 93.94 245 TYR A O 1
ATOM 2026 N N . ASP A 1 246 ? -14.367 -8.277 14.954 1.00 92.44 246 ASP A N 1
ATOM 2027 C CA . ASP A 1 246 ? -13.812 -9.620 15.124 1.00 92.44 246 ASP A CA 1
ATOM 2028 C C . ASP A 1 246 ? -14.896 -10.696 15.025 1.00 92.44 246 ASP A C 1
ATOM 2030 O O . ASP A 1 246 ? -14.695 -11.735 14.386 1.00 92.44 246 ASP A O 1
ATOM 2034 N N . LEU A 1 247 ? -16.073 -10.447 15.608 1.00 93.81 247 LEU A N 1
ATOM 2035 C CA . LEU A 1 247 ? -17.192 -11.381 15.557 1.00 93.81 247 LEU A CA 1
ATOM 2036 C C . LEU A 1 247 ? -17.695 -11.548 14.121 1.00 93.81 247 LEU A C 1
ATOM 2038 O O . LEU A 1 247 ? -17.914 -12.676 13.673 1.00 93.81 247 LEU A O 1
ATOM 2042 N N . VAL A 1 248 ? -17.825 -10.447 13.381 1.00 92.88 248 VAL A N 1
ATOM 2043 C CA . VAL A 1 248 ? -18.185 -10.456 11.959 1.00 92.88 248 VAL A CA 1
ATOM 2044 C C . VAL A 1 248 ? -17.097 -11.141 11.118 1.00 92.88 248 VAL A C 1
ATOM 2046 O O . VAL A 1 248 ? -17.417 -11.919 10.224 1.00 92.88 248 VAL A O 1
ATOM 2049 N N . CYS A 1 249 ? -15.812 -10.936 11.412 1.00 91.56 249 CYS A N 1
ATOM 2050 C CA . CYS A 1 249 ? -14.717 -11.622 10.717 1.00 91.56 249 CYS A CA 1
ATOM 2051 C C . CYS A 1 249 ? -14.734 -13.140 10.944 1.00 91.56 249 CYS A C 1
ATOM 2053 O O . CYS A 1 249 ? -14.517 -13.915 10.009 1.00 91.56 249 CYS A O 1
ATOM 2055 N N . ARG A 1 250 ? -15.014 -13.590 12.175 1.00 92.38 250 ARG A N 1
ATOM 2056 C CA . ARG A 1 250 ? -15.077 -15.024 12.512 1.00 92.38 250 ARG A CA 1
ATOM 2057 C C . ARG A 1 250 ? -16.299 -15.729 11.932 1.00 92.38 250 ARG A C 1
ATOM 2059 O O . ARG A 1 250 ? -16.255 -16.945 11.720 1.00 92.38 250 ARG A O 1
ATOM 2066 N N . ASN A 1 251 ? -17.373 -14.990 11.674 1.00 89.19 251 ASN A N 1
ATOM 2067 C CA . ASN A 1 251 ? -18.641 -15.524 11.199 1.00 89.19 251 ASN A CA 1
ATOM 2068 C C . ASN A 1 251 ? -18.918 -15.001 9.790 1.00 89.19 251 ASN A C 1
ATOM 2070 O O . ASN A 1 251 ? -19.370 -13.879 9.618 1.00 89.19 251 ASN A O 1
ATOM 2074 N N . SER A 1 252 ? -18.686 -15.841 8.773 1.00 69.56 252 SER A N 1
ATOM 2075 C CA . SER A 1 252 ? -18.759 -15.477 7.346 1.00 69.56 252 SER A CA 1
ATOM 2076 C C . SER A 1 252 ? -20.042 -14.740 6.929 1.00 69.56 252 SER A C 1
ATOM 2078 O O . SER A 1 252 ? -20.032 -14.025 5.925 1.00 69.56 252 SER A O 1
ATOM 2080 N N . PHE A 1 253 ? -21.127 -14.927 7.688 1.00 73.38 253 PHE A N 1
ATOM 2081 C CA . PHE A 1 253 ? -22.388 -14.204 7.593 1.00 73.38 253 PHE A CA 1
ATOM 2082 C C . PHE A 1 253 ? -23.033 -14.129 8.984 1.00 73.38 253 PHE A C 1
ATOM 2084 O O . PHE A 1 253 ? -23.225 -15.166 9.620 1.00 73.38 253 PHE A O 1
ATOM 2091 N N . ILE A 1 254 ? -23.385 -12.930 9.452 1.00 88.88 254 ILE A N 1
ATOM 2092 C CA . ILE A 1 254 ? -24.049 -12.722 10.747 1.00 88.88 254 ILE A CA 1
ATOM 2093 C C . ILE A 1 254 ? -25.076 -11.585 10.640 1.00 88.88 254 ILE A C 1
ATOM 2095 O O . ILE A 1 254 ? -24.887 -10.651 9.860 1.00 88.88 254 ILE A O 1
ATOM 2099 N N . THR A 1 255 ? -26.187 -11.679 11.372 1.00 90.31 255 THR A N 1
ATOM 2100 C CA . THR A 1 255 ? -27.199 -10.610 11.460 1.00 90.31 255 THR A CA 1
ATOM 2101 C C . THR A 1 255 ? -26.889 -9.671 12.625 1.00 90.31 255 THR A C 1
ATOM 2103 O O . THR A 1 255 ? -26.216 -10.062 13.578 1.00 90.31 255 THR A O 1
ATOM 2106 N N . G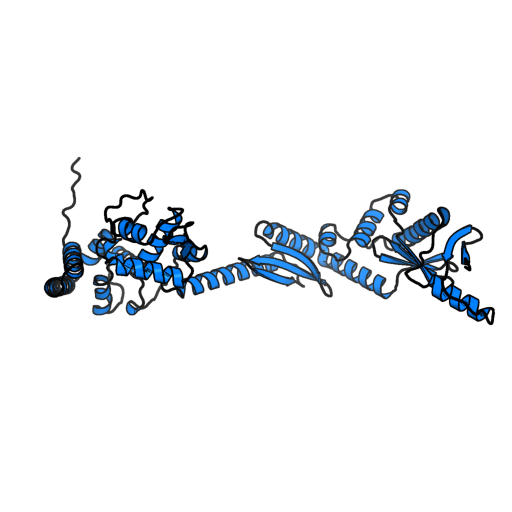LU A 1 256 ? -27.406 -8.442 12.593 1.00 91.38 256 GLU A N 1
ATOM 2107 C CA . GLU A 1 256 ? -27.267 -7.505 13.719 1.00 91.38 256 GLU A CA 1
ATOM 2108 C C . GLU A 1 256 ? -27.835 -8.091 15.023 1.00 91.38 256 GLU A C 1
ATOM 2110 O O . GLU A 1 256 ? -27.170 -8.082 16.055 1.00 91.38 256 GLU A O 1
ATOM 2115 N N . GLU A 1 257 ? -29.013 -8.718 14.965 1.00 91.69 257 GLU A N 1
ATOM 2116 C CA . GLU A 1 257 ? -29.638 -9.353 16.132 1.00 91.69 257 GLU A CA 1
ATOM 2117 C C . GLU A 1 257 ? -28.750 -10.453 16.742 1.00 91.69 257 GLU A C 1
ATOM 2119 O O . GLU A 1 257 ? -28.640 -10.581 17.964 1.00 91.69 257 GLU A O 1
ATOM 2124 N N . ALA A 1 258 ? -28.086 -11.239 15.895 1.00 92.50 258 ALA A N 1
ATOM 2125 C CA . ALA A 1 258 ? -27.127 -12.255 16.306 1.00 92.50 258 ALA A CA 1
ATOM 2126 C C . ALA A 1 258 ? -25.889 -11.650 16.990 1.00 92.50 258 ALA A C 1
ATOM 2128 O O . ALA A 1 258 ? -25.447 -12.173 18.016 1.00 92.50 258 ALA A O 1
ATOM 2129 N N . ILE A 1 259 ? -25.357 -10.538 16.469 1.00 94.31 259 ILE A N 1
ATOM 2130 C CA . ILE A 1 259 ? -24.256 -9.790 17.101 1.00 94.31 259 ILE A CA 1
ATOM 2131 C C . ILE A 1 259 ? -24.682 -9.323 18.496 1.00 94.31 259 ILE A C 1
ATOM 2133 O O . ILE A 1 259 ? -23.994 -9.593 19.482 1.00 94.31 259 ILE A O 1
ATOM 2137 N N . VAL A 1 260 ? -25.848 -8.676 18.590 1.00 95.12 260 VAL A N 1
ATOM 2138 C CA . VAL A 1 260 ? -26.408 -8.163 19.847 1.00 95.12 260 VAL A CA 1
ATOM 2139 C C . VAL A 1 260 ? -26.573 -9.287 20.865 1.00 95.12 260 VAL A C 1
ATOM 2141 O O . VAL A 1 260 ? -26.107 -9.170 22.001 1.00 95.12 260 VAL A O 1
ATOM 2144 N N . LYS A 1 261 ? -27.204 -10.398 20.469 1.00 95.12 261 LYS A N 1
ATOM 2145 C CA . LYS A 1 261 ? -27.428 -11.540 21.359 1.00 95.12 261 LYS A CA 1
ATOM 2146 C C . LYS A 1 261 ? -26.114 -12.157 21.828 1.00 95.12 261 LYS A C 1
ATOM 2148 O O . LYS A 1 261 ? -25.956 -12.376 23.028 1.00 95.12 261 LYS A O 1
ATOM 2153 N N . ASN A 1 262 ? -25.164 -12.375 20.919 1.00 95.31 262 ASN A N 1
ATOM 2154 C CA . ASN A 1 262 ? -23.871 -12.969 21.242 1.00 95.31 262 ASN A CA 1
ATOM 2155 C C . ASN A 1 262 ? -23.066 -12.107 22.227 1.00 95.31 262 ASN A C 1
ATOM 2157 O O . ASN A 1 262 ? -22.706 -12.570 23.311 1.00 95.31 262 ASN A O 1
ATOM 2161 N N . LEU A 1 263 ? -22.839 -10.833 21.899 1.00 95.38 263 LEU A N 1
ATOM 2162 C CA . LEU A 1 263 ? -22.008 -9.942 22.711 1.00 95.38 263 LEU A CA 1
ATOM 2163 C C . LEU A 1 263 ? -22.628 -9.665 24.087 1.00 95.38 263 LEU A C 1
ATOM 2165 O O . LEU A 1 263 ? -21.908 -9.587 25.084 1.00 95.38 263 LEU A O 1
ATOM 2169 N N . ARG A 1 264 ? -23.962 -9.583 24.177 1.00 94.44 264 ARG A N 1
ATOM 2170 C CA . ARG A 1 264 ? -24.680 -9.391 25.451 1.00 94.44 264 ARG A CA 1
ATOM 2171 C C . ARG A 1 264 ? -24.884 -10.677 26.260 1.00 94.44 264 ARG A C 1
ATOM 2173 O O . ARG A 1 264 ? -25.330 -10.590 27.402 1.00 94.44 264 ARG A O 1
ATOM 2180 N N . GLY A 1 265 ? -24.597 -11.851 25.696 1.00 92.69 265 GLY A N 1
ATOM 2181 C CA . GLY A 1 265 ? -24.773 -13.143 26.375 1.00 92.69 265 GLY A CA 1
ATOM 2182 C C . GLY A 1 265 ? -26.230 -13.598 26.458 1.00 92.69 265 GLY A C 1
ATOM 2183 O O . GLY A 1 265 ? -26.616 -14.328 27.370 1.00 92.69 265 GLY A O 1
ATOM 2184 N N . ILE A 1 266 ? -27.063 -13.141 25.525 1.00 92.44 266 ILE A N 1
ATOM 2185 C CA . ILE A 1 266 ? -28.461 -13.549 25.407 1.00 92.44 266 ILE A CA 1
ATOM 2186 C C . ILE A 1 266 ? -28.501 -14.871 24.647 1.00 92.44 266 ILE A C 1
ATOM 2188 O O . ILE A 1 266 ? -27.859 -15.028 23.608 1.00 92.44 266 ILE A O 1
ATOM 2192 N N . LYS A 1 267 ? -29.290 -15.826 25.149 1.00 87.25 267 LYS A N 1
ATOM 2193 C CA . LYS A 1 267 ? -29.480 -17.113 24.476 1.00 87.25 267 LYS A CA 1
ATOM 2194 C C . LYS A 1 267 ? -29.974 -16.898 23.044 1.00 87.25 267 LYS A C 1
ATOM 2196 O O . LYS A 1 267 ? -30.943 -16.175 22.811 1.00 87.25 267 LYS A O 1
ATOM 2201 N N . GLN A 1 268 ? -29.333 -17.579 22.104 1.00 85.31 268 GLN A N 1
ATOM 2202 C CA . GLN A 1 268 ? -29.724 -17.606 20.702 1.00 85.31 268 GLN A CA 1
ATOM 2203 C C . GLN A 1 268 ? -29.752 -19.040 20.186 1.00 85.31 268 GLN A C 1
ATOM 2205 O O . GLN A 1 268 ? -29.058 -19.912 20.703 1.00 85.31 268 GLN A O 1
ATOM 2210 N N . THR A 1 269 ? -30.577 -19.270 19.172 1.00 78.75 269 THR A N 1
ATOM 2211 C CA . THR A 1 269 ? -30.723 -20.566 18.500 1.00 78.75 269 THR A CA 1
ATOM 2212 C C . THR A 1 269 ? -29.684 -20.773 17.401 1.00 78.75 269 THR A C 1
ATOM 2214 O O . THR A 1 269 ? -29.381 -21.911 17.055 1.00 78.75 269 THR A O 1
ATOM 2217 N N . LEU A 1 270 ? -29.130 -19.684 16.859 1.00 79.62 270 LEU A N 1
ATOM 2218 C CA . LEU A 1 270 ? -28.104 -19.716 15.822 1.00 79.62 270 LEU A CA 1
ATOM 2219 C C . LEU A 1 270 ? -26.745 -20.096 16.416 1.00 79.62 270 LEU A C 1
ATOM 2221 O O . LEU A 1 270 ? -26.317 -19.540 17.428 1.00 79.62 270 LEU A O 1
ATOM 2225 N N . THR A 1 271 ? -26.045 -21.017 15.756 1.00 84.12 271 THR A N 1
ATOM 2226 C CA . THR A 1 271 ? -24.662 -21.360 16.096 1.00 84.12 271 THR A CA 1
ATOM 2227 C C . THR A 1 271 ? -23.729 -20.277 15.567 1.00 84.12 271 THR A C 1
ATOM 2229 O O . THR A 1 271 ? -23.582 -20.117 14.357 1.00 84.12 271 THR A O 1
ATOM 2232 N N . ILE A 1 272 ? -23.100 -19.537 16.478 1.00 88.56 272 ILE A N 1
ATOM 2233 C CA . ILE A 1 272 ? -22.169 -18.446 16.170 1.00 88.56 272 ILE A CA 1
ATOM 2234 C C . ILE A 1 272 ? -20.828 -18.769 16.813 1.00 88.56 272 ILE A C 1
ATOM 2236 O O . ILE A 1 272 ? -20.781 -19.268 17.934 1.00 88.56 272 ILE A O 1
ATOM 2240 N N . LYS A 1 273 ? -19.738 -18.507 16.094 1.00 92.12 273 LYS A N 1
ATOM 2241 C CA . LYS A 1 273 ? -18.387 -18.619 16.639 1.00 92.12 273 LYS A CA 1
ATOM 2242 C C . LYS A 1 273 ? -18.109 -17.414 17.523 1.00 92.12 273 LYS A C 1
ATOM 2244 O O . LYS A 1 273 ? -18.107 -16.287 17.030 1.00 92.12 273 LYS A O 1
ATOM 2249 N N . ASP A 1 274 ? -17.847 -17.674 18.794 1.00 92.06 274 ASP A N 1
ATOM 2250 C CA . ASP A 1 274 ? -17.554 -16.640 19.780 1.00 92.06 274 ASP A CA 1
ATOM 2251 C C . ASP A 1 274 ? -16.201 -15.944 19.536 1.00 92.06 274 ASP A C 1
ATOM 2253 O O . ASP A 1 274 ? -15.276 -16.482 18.907 1.00 92.06 274 ASP A O 1
ATOM 2257 N N . VAL A 1 275 ? -16.089 -14.735 20.082 1.00 92.69 275 VAL A N 1
ATOM 2258 C CA . VAL A 1 275 ? -14.853 -13.959 20.259 1.00 92.69 275 VAL A CA 1
ATOM 2259 C C . VAL A 1 275 ? -14.505 -13.866 21.747 1.00 92.69 275 VAL A C 1
ATOM 2261 O O . VAL A 1 275 ? -15.275 -14.299 22.601 1.00 92.69 275 VAL A O 1
ATOM 2264 N N . GLU A 1 276 ? -13.332 -13.323 22.078 1.00 89.81 276 GLU A N 1
ATOM 2265 C CA . GLU A 1 276 ? -12.807 -13.268 23.455 1.00 89.81 276 GLU A CA 1
ATOM 2266 C C . GLU A 1 276 ? -13.798 -12.669 24.471 1.00 89.81 276 GLU A C 1
ATOM 2268 O O . GLU A 1 276 ? -13.903 -13.125 25.619 1.00 89.81 276 GLU A O 1
ATOM 2273 N N . HIS A 1 277 ? -14.548 -11.658 24.031 1.00 92.44 277 HIS A N 1
ATOM 2274 C CA . HIS A 1 277 ? -15.472 -10.895 24.860 1.00 92.44 277 HIS A CA 1
ATOM 2275 C C . HIS A 1 277 ? -16.954 -11.217 24.619 1.00 92.44 277 HIS A C 1
ATOM 2277 O O . HIS A 1 277 ? -17.827 -10.515 25.142 1.00 92.44 277 HIS A O 1
ATOM 2283 N N . SER A 1 278 ? -17.268 -12.292 23.888 1.00 92.94 278 SER A N 1
ATOM 2284 C CA . SER A 1 278 ? -18.647 -12.773 23.752 1.00 92.94 278 SER A CA 1
ATOM 2285 C C . SER A 1 278 ? -19.286 -12.980 25.130 1.00 92.94 278 SER A C 1
ATOM 2287 O O . SER A 1 278 ? -18.671 -13.498 26.062 1.00 92.94 278 SER A O 1
ATOM 2289 N N . GLY A 1 279 ? -20.524 -12.515 25.287 1.00 93.50 279 GLY A N 1
ATOM 2290 C CA . GLY A 1 279 ? -21.256 -12.569 26.549 1.00 93.50 279 GLY A CA 1
ATOM 2291 C C . GLY A 1 279 ? -20.900 -11.511 27.598 1.00 93.50 279 GLY A C 1
ATOM 2292 O O . GLY A 1 279 ? -21.592 -11.424 28.614 1.00 93.50 279 GLY A O 1
ATOM 2293 N N . ARG A 1 280 ? -19.865 -10.687 27.392 1.00 93.75 280 ARG A N 1
ATOM 2294 C CA . ARG A 1 280 ? -19.398 -9.740 28.422 1.00 93.75 280 ARG A CA 1
ATOM 2295 C C . ARG A 1 280 ? -20.142 -8.404 28.431 1.00 93.75 280 ARG A C 1
ATOM 2297 O O . ARG A 1 280 ? -20.083 -7.690 29.426 1.00 93.75 280 ARG A O 1
ATOM 2304 N N . TYR A 1 281 ? -20.913 -8.075 27.395 1.00 94.06 281 TYR A N 1
ATOM 2305 C CA . TYR A 1 281 ? -21.624 -6.795 27.272 1.00 94.06 281 TYR A CA 1
ATOM 2306 C C . TYR A 1 281 ? -23.058 -6.799 27.832 1.00 94.06 281 TYR A C 1
ATOM 2308 O O . TYR A 1 281 ? -23.876 -5.949 27.476 1.00 94.06 281 TYR A O 1
ATOM 2316 N N . GLY A 1 282 ? -23.397 -7.727 28.732 1.00 92.00 282 GLY A N 1
ATOM 2317 C CA . GLY A 1 282 ? -24.765 -7.894 29.251 1.00 92.00 282 GLY A CA 1
ATOM 2318 C C . GLY A 1 282 ? -25.356 -6.673 29.979 1.00 92.00 282 GLY A C 1
ATOM 2319 O O . GLY A 1 282 ? -26.578 -6.554 30.092 1.00 92.00 282 GLY A O 1
ATOM 2320 N N . LEU A 1 283 ? -24.514 -5.739 30.439 1.00 93.25 283 LEU A N 1
ATOM 2321 C CA . LEU A 1 283 ? -24.926 -4.486 31.095 1.00 93.25 283 LEU A CA 1
ATOM 2322 C C . LEU A 1 283 ? -25.168 -3.318 30.116 1.00 93.25 283 LEU A C 1
ATOM 2324 O O . LEU A 1 283 ? -25.572 -2.234 30.543 1.00 93.25 283 LEU A O 1
ATOM 2328 N N . LEU A 1 284 ? -24.951 -3.524 28.814 1.00 93.56 284 LEU A N 1
ATOM 2329 C CA . LEU A 1 284 ? -25.369 -2.600 27.755 1.00 93.56 284 LEU A CA 1
ATOM 2330 C C . LEU A 1 284 ? -26.797 -2.918 27.296 1.00 93.56 284 LEU A C 1
ATOM 2332 O O . LEU A 1 284 ? -27.268 -4.042 27.480 1.00 93.56 284 LEU A O 1
ATOM 2336 N N . THR A 1 285 ? -27.493 -1.948 26.700 1.00 93.38 285 THR A N 1
ATOM 2337 C CA . THR A 1 285 ? -28.773 -2.175 25.999 1.00 93.38 285 THR A CA 1
ATOM 2338 C C . THR A 1 285 ? -28.533 -2.727 24.591 1.00 93.38 285 THR A C 1
ATOM 2340 O O . THR A 1 285 ? -27.408 -2.672 24.096 1.00 93.38 285 THR A O 1
ATOM 2343 N N . ASN A 1 286 ? -29.583 -3.256 23.947 1.00 94.50 286 ASN A N 1
ATOM 2344 C CA . ASN A 1 286 ? -29.532 -3.617 22.522 1.00 94.50 286 ASN A CA 1
ATOM 2345 C C . ASN A 1 286 ? -29.138 -2.403 21.678 1.00 94.50 286 ASN A C 1
ATOM 2347 O O . ASN A 1 286 ? -28.146 -2.464 20.959 1.00 94.50 286 ASN A O 1
ATOM 2351 N N . ASP A 1 287 ? -29.828 -1.282 21.899 1.00 94.81 287 ASP A N 1
ATOM 2352 C CA . ASP A 1 287 ? -29.650 -0.033 21.161 1.00 94.81 287 ASP A CA 1
ATOM 2353 C C . ASP A 1 287 ? -28.193 0.438 21.144 1.00 94.81 287 ASP A C 1
ATOM 2355 O O . ASP A 1 287 ? -27.723 0.949 20.139 1.00 94.81 287 ASP A O 1
ATOM 2359 N N . VAL A 1 288 ? -27.436 0.249 22.233 1.00 94.25 288 VAL A N 1
ATOM 2360 C CA . VAL A 1 288 ? -26.019 0.648 22.277 1.00 94.25 288 VAL A CA 1
ATOM 2361 C C . VAL A 1 288 ? -25.162 -0.206 21.341 1.00 94.25 288 VAL A C 1
ATOM 2363 O O . VAL A 1 288 ? -24.221 0.311 20.742 1.00 94.25 288 VAL A O 1
ATOM 2366 N N . VAL A 1 289 ? -25.449 -1.503 21.225 1.00 95.25 289 VAL A N 1
ATOM 2367 C CA . VAL A 1 289 ? -24.718 -2.403 20.320 1.00 95.25 289 VAL A CA 1
ATOM 2368 C C . VAL A 1 289 ? -25.109 -2.126 18.868 1.00 95.25 289 VAL A C 1
ATOM 2370 O O . VAL A 1 289 ? -24.231 -2.005 18.016 1.00 95.25 289 VAL A O 1
ATOM 2373 N N . GLU A 1 290 ? -26.401 -1.937 18.605 1.00 95.44 290 GLU A N 1
ATOM 2374 C CA . GLU A 1 290 ? -26.940 -1.571 17.286 1.00 95.44 290 GLU A CA 1
ATOM 2375 C C . GLU A 1 290 ? -26.409 -0.207 16.820 1.00 95.44 290 GLU A C 1
ATOM 2377 O O . GLU A 1 290 ? -25.976 -0.051 15.682 1.00 95.44 290 GLU A O 1
ATOM 2382 N N . GLN A 1 291 ? -26.338 0.794 17.702 1.00 96.19 291 GLN A N 1
ATOM 2383 C CA . GLN A 1 291 ? -25.749 2.101 17.387 1.00 96.19 291 GLN A CA 1
ATOM 2384 C C . GLN A 1 291 ? -24.282 1.989 16.964 1.00 96.19 291 GLN A C 1
ATOM 2386 O O . GLN A 1 291 ? -23.867 2.683 16.038 1.00 96.19 291 GLN A O 1
ATOM 2391 N N . VAL A 1 292 ? -23.496 1.115 17.602 1.00 95.75 292 VAL A N 1
ATOM 2392 C CA . VAL A 1 292 ? -22.101 0.894 17.194 1.00 95.75 292 VAL A CA 1
ATOM 2393 C C . VAL A 1 292 ? -22.030 0.141 15.865 1.00 95.75 292 VAL A C 1
ATOM 2395 O O . VAL A 1 292 ? -21.218 0.514 15.023 1.00 95.75 292 VAL A O 1
ATOM 2398 N N . CYS A 1 293 ? -22.908 -0.836 15.616 1.00 94.44 293 CYS A N 1
ATOM 2399 C CA . CYS A 1 293 ? -23.002 -1.479 14.300 1.00 94.44 293 CYS A CA 1
ATOM 2400 C C . CYS A 1 293 ? -23.307 -0.448 13.200 1.00 94.44 293 CYS A C 1
ATOM 2402 O O . CYS A 1 293 ? -22.604 -0.389 12.193 1.00 94.44 293 CYS A O 1
ATOM 2404 N N . ASN A 1 294 ? -24.299 0.417 13.420 1.00 94.56 294 ASN A N 1
ATOM 2405 C CA . ASN A 1 294 ? -24.680 1.478 12.488 1.00 94.56 294 ASN A CA 1
ATOM 2406 C C . ASN A 1 294 ? -23.565 2.512 12.278 1.00 94.56 294 ASN A C 1
ATOM 2408 O O . ASN A 1 294 ? -23.316 2.925 11.144 1.00 94.56 294 ASN A O 1
ATOM 2412 N N . LEU A 1 295 ? -22.849 2.887 13.340 1.00 95.81 295 LEU A N 1
ATOM 2413 C CA . LEU A 1 295 ? -21.665 3.740 13.241 1.00 95.81 295 LEU A CA 1
ATOM 2414 C C . LEU A 1 295 ? -20.599 3.100 12.343 1.00 95.81 295 LEU A C 1
ATOM 2416 O O . LEU A 1 295 ? -20.107 3.739 11.419 1.00 95.81 295 LEU A O 1
ATOM 2420 N N . MET A 1 296 ? -20.285 1.825 12.569 1.00 95.19 296 MET A N 1
ATOM 2421 C CA . MET A 1 296 ? -19.296 1.096 11.774 1.00 95.19 296 MET A CA 1
ATOM 2422 C C . MET A 1 296 ? -19.723 0.927 10.308 1.00 95.19 296 MET A C 1
ATOM 2424 O O . MET A 1 296 ? -18.869 0.921 9.424 1.00 95.19 296 MET A O 1
ATOM 2428 N N . MET A 1 297 ? -21.026 0.824 10.028 1.00 93.69 297 MET A N 1
ATOM 2429 C CA . MET A 1 297 ? -21.565 0.844 8.661 1.00 93.69 297 MET A CA 1
ATOM 2430 C C . MET A 1 297 ? -21.362 2.209 7.991 1.00 93.69 297 MET A C 1
ATOM 2432 O O . MET A 1 297 ? -20.924 2.274 6.842 1.00 93.69 297 MET A O 1
ATOM 2436 N N . HIS A 1 298 ? -21.645 3.301 8.710 1.00 94.31 298 HIS A N 1
ATOM 2437 C CA . HIS A 1 298 ? -21.436 4.669 8.224 1.00 94.31 298 HIS A CA 1
ATOM 2438 C C . HIS A 1 298 ? -19.949 4.977 7.984 1.00 94.31 298 HIS A C 1
ATOM 2440 O O . HIS A 1 298 ? -19.593 5.664 7.033 1.00 94.31 298 HIS A O 1
ATOM 2446 N N . GLU A 1 299 ? -19.071 4.427 8.820 1.00 94.00 299 GLU A N 1
ATOM 2447 C CA . GLU A 1 299 ? -17.614 4.523 8.688 1.00 94.00 299 GLU A CA 1
ATOM 2448 C C . GLU A 1 299 ? -17.025 3.528 7.675 1.00 94.00 299 GLU A C 1
ATOM 2450 O O . GLU A 1 299 ? -15.808 3.456 7.520 1.00 94.00 299 GLU A O 1
ATOM 2455 N N . HIS A 1 300 ? -17.876 2.776 6.967 1.00 92.44 300 HIS A N 1
ATOM 2456 C CA . HIS A 1 300 ? -17.497 1.783 5.959 1.00 92.44 300 HIS A CA 1
ATOM 2457 C C . HIS A 1 300 ? -16.581 0.661 6.477 1.00 92.44 300 HIS A C 1
ATOM 2459 O O . HIS A 1 300 ? -15.891 0.010 5.695 1.00 92.44 300 HIS A O 1
ATOM 2465 N N . LEU A 1 301 ? -16.598 0.399 7.784 1.00 91.88 301 LEU A N 1
ATOM 2466 C CA . LEU A 1 301 ? -15.870 -0.706 8.421 1.00 91.88 301 LEU A CA 1
ATOM 2467 C C . LEU A 1 301 ? -16.642 -2.022 8.295 1.00 91.88 301 LEU A C 1
ATOM 2469 O O . LEU A 1 301 ? -16.056 -3.103 8.262 1.00 91.88 301 LEU A O 1
ATOM 2473 N N . LEU A 1 302 ? -17.966 -1.915 8.195 1.00 92.44 302 LEU A N 1
ATOM 2474 C CA . LEU A 1 302 ? -18.887 -3.001 7.899 1.00 92.44 302 LEU A CA 1
ATOM 2475 C C . LEU A 1 302 ? -19.713 -2.650 6.659 1.00 92.44 302 LEU A C 1
ATOM 2477 O O . LEU A 1 302 ? -19.839 -1.484 6.281 1.00 92.44 302 LEU A O 1
ATOM 2481 N N . SER A 1 303 ? -20.297 -3.665 6.029 1.00 90.56 303 SER A N 1
ATOM 2482 C CA . SER A 1 303 ? -21.252 -3.477 4.936 1.00 90.56 303 SER A CA 1
ATOM 2483 C C . SER A 1 303 ? -22.451 -4.409 5.054 1.00 90.56 303 SER A C 1
ATOM 2485 O O . SER A 1 303 ? -22.347 -5.539 5.543 1.00 90.56 303 SER A O 1
ATOM 2487 N N . TRP A 1 304 ? -23.593 -3.931 4.559 1.00 86.94 304 TRP A N 1
ATOM 2488 C CA . TRP A 1 304 ? -24.792 -4.738 4.390 1.00 86.94 304 TRP A CA 1
ATOM 2489 C C . TRP A 1 304 ? -24.723 -5.543 3.097 1.00 86.94 304 TRP A C 1
ATOM 2491 O O . TRP A 1 304 ? -24.418 -5.016 2.025 1.00 86.94 304 TRP A O 1
ATOM 2501 N N . ARG A 1 305 ? -25.090 -6.819 3.181 1.00 79.75 305 ARG A N 1
ATOM 2502 C CA . ARG A 1 305 ? -25.350 -7.668 2.024 1.00 79.75 305 ARG A CA 1
ATOM 2503 C C . ARG A 1 305 ? -26.782 -8.198 2.096 1.00 79.75 305 ARG A C 1
ATOM 2505 O O . ARG A 1 305 ? -27.113 -8.863 3.080 1.00 79.75 305 ARG A O 1
ATOM 2512 N N . PRO A 1 306 ? -27.616 -7.970 1.069 1.00 72.06 306 PRO A N 1
ATOM 2513 C CA . PRO A 1 306 ? -28.911 -8.631 0.990 1.00 72.06 306 PRO A CA 1
ATOM 2514 C C . PRO A 1 306 ? -28.700 -10.143 0.844 1.00 72.06 306 PRO A C 1
ATOM 2516 O O . PRO A 1 306 ? -27.848 -10.584 0.063 1.00 72.06 306 PRO A O 1
ATOM 2519 N N . TYR A 1 307 ? -29.442 -10.935 1.619 1.00 68.31 307 TYR A N 1
ATOM 2520 C CA . TYR A 1 307 ? -29.480 -12.385 1.456 1.00 68.31 307 TYR A CA 1
ATOM 2521 C C . TYR A 1 307 ? -30.617 -12.768 0.509 1.00 68.31 307 TYR A C 1
ATOM 2523 O O . TYR A 1 307 ? -31.740 -12.282 0.635 1.00 68.31 307 TYR A O 1
ATOM 2531 N N . ASP A 1 308 ? -30.298 -13.614 -0.466 1.00 53.66 308 ASP A N 1
ATOM 2532 C CA . ASP A 1 308 ? -31.131 -13.892 -1.632 1.00 53.66 308 ASP A CA 1
ATOM 2533 C C . ASP A 1 308 ? -32.600 -14.178 -1.249 1.00 53.66 308 ASP A C 1
ATOM 2535 O O . ASP A 1 308 ? -32.890 -15.017 -0.395 1.00 53.66 308 ASP A O 1
ATOM 2539 N N . ARG A 1 309 ? -33.523 -13.429 -1.867 1.00 53.19 309 ARG A N 1
ATOM 2540 C CA . ARG A 1 309 ? -34.996 -13.531 -1.745 1.00 53.19 309 ARG A CA 1
ATOM 2541 C C . ARG A 1 309 ? -35.614 -13.400 -0.346 1.00 53.19 309 ARG A C 1
ATOM 2543 O O . ARG A 1 309 ? -36.794 -13.706 -0.185 1.00 53.19 309 ARG A O 1
ATOM 2550 N N . SER A 1 310 ? -34.884 -12.905 0.649 1.00 55.78 310 SER A N 1
ATOM 2551 C CA . SER A 1 310 ? -35.432 -12.660 1.987 1.00 55.78 310 SER A CA 1
ATOM 2552 C C . SER A 1 310 ? -35.090 -11.254 2.483 1.00 55.78 310 SER A C 1
ATOM 2554 O O . SER A 1 310 ? -34.052 -10.702 2.134 1.00 55.78 310 SER A O 1
ATOM 2556 N N . TYR A 1 311 ? -35.958 -10.658 3.306 1.00 55.81 311 TYR A N 1
ATOM 2557 C CA . TYR A 1 311 ? -35.757 -9.326 3.902 1.00 55.81 311 TYR A CA 1
ATOM 2558 C C . TYR A 1 311 ? -34.641 -9.290 4.973 1.00 55.81 311 TYR A C 1
ATOM 2560 O O . TYR A 1 311 ? -34.583 -8.359 5.774 1.00 55.81 311 TYR A O 1
ATOM 2568 N N . PHE A 1 312 ? -33.767 -10.301 5.027 1.00 61.88 312 PHE A N 1
ATOM 2569 C CA . PHE A 1 312 ? -32.689 -10.388 6.006 1.00 61.88 312 PHE A CA 1
ATOM 2570 C C . PHE A 1 312 ? -31.404 -9.772 5.450 1.00 61.88 312 PHE A C 1
ATOM 2572 O O . PHE A 1 312 ? -30.891 -10.182 4.404 1.00 61.88 312 PHE A O 1
ATOM 2579 N N . TYR A 1 313 ? -30.860 -8.805 6.188 1.00 73.75 313 TYR A N 1
ATOM 2580 C CA . TYR A 1 313 ? -29.570 -8.201 5.888 1.00 73.75 313 TYR A CA 1
ATOM 2581 C C . TYR A 1 313 ? -28.461 -8.898 6.677 1.00 73.75 313 TYR A C 1
ATOM 2583 O O . TYR A 1 313 ? -28.529 -9.036 7.900 1.00 73.75 313 TYR A O 1
ATOM 2591 N N . LEU A 1 314 ? -27.432 -9.341 5.958 1.00 85.38 314 LEU A N 1
ATOM 2592 C CA . LEU A 1 314 ? -26.223 -9.910 6.536 1.00 85.38 314 LEU A CA 1
ATOM 2593 C C . LEU A 1 314 ? -25.140 -8.845 6.612 1.00 85.38 314 LEU A C 1
ATOM 2595 O O . LEU A 1 314 ? -24.970 -8.053 5.686 1.00 85.38 314 LEU A O 1
ATOM 2599 N N . ILE A 1 315 ? -24.384 -8.870 7.698 1.00 89.56 315 ILE A N 1
ATOM 2600 C CA . ILE A 1 315 ? -23.261 -7.975 7.933 1.00 89.56 315 ILE A CA 1
ATOM 2601 C C . ILE A 1 315 ? -21.979 -8.662 7.469 1.00 89.56 315 ILE A C 1
ATOM 2603 O O . ILE A 1 315 ? -21.763 -9.849 7.731 1.00 89.56 315 ILE A O 1
ATOM 2607 N N . LYS A 1 316 ? -21.133 -7.910 6.763 1.00 89.88 316 LYS A N 1
ATOM 2608 C CA . LYS A 1 316 ? -19.806 -8.343 6.320 1.00 89.88 316 LYS A CA 1
ATOM 2609 C C . LYS A 1 316 ? -18.717 -7.367 6.751 1.00 89.88 316 LYS A C 1
ATOM 2611 O O . LYS A 1 316 ? -18.983 -6.164 6.783 1.00 89.88 316 LYS A O 1
ATOM 2616 N N . PRO A 1 317 ? -17.494 -7.862 7.007 1.00 91.00 317 PRO A N 1
ATOM 2617 C CA . PRO A 1 317 ? -16.370 -6.998 7.317 1.00 91.00 317 PRO A CA 1
ATOM 2618 C C . PRO A 1 317 ? -15.859 -6.328 6.036 1.00 91.00 317 PRO A C 1
ATOM 2620 O O . PRO A 1 317 ? -15.811 -6.956 4.972 1.00 91.00 317 PRO A O 1
ATOM 2623 N N . CYS A 1 318 ? -15.471 -5.060 6.138 1.00 89.38 318 CYS A N 1
ATOM 2624 C CA . CYS A 1 318 ? -14.719 -4.355 5.103 1.00 89.38 318 CYS A CA 1
ATOM 2625 C C . CYS A 1 318 ? -13.232 -4.320 5.484 1.00 89.38 318 CYS A C 1
ATOM 2627 O O . CYS A 1 318 ? -12.940 -4.182 6.669 1.00 89.38 318 CYS A O 1
ATOM 2629 N N . PRO A 1 319 ? -12.287 -4.367 4.524 1.00 84.19 319 PRO A N 1
ATOM 2630 C CA . PRO A 1 319 ? -10.849 -4.315 4.817 1.00 84.19 319 PRO A CA 1
ATOM 2631 C C . PRO A 1 319 ? -10.431 -3.124 5.690 1.00 84.19 319 PRO A C 1
ATOM 2633 O O . PRO A 1 319 ? -9.502 -3.216 6.483 1.00 84.19 319 PRO A O 1
ATOM 2636 N N . GLU A 1 320 ? -11.126 -1.996 5.557 1.00 84.31 320 GLU A N 1
ATOM 2637 C CA . GLU A 1 320 ? -10.906 -0.789 6.348 1.00 84.31 320 GLU A CA 1
ATOM 2638 C C . GLU A 1 320 ? -11.117 -1.015 7.859 1.00 84.31 320 GLU A C 1
ATOM 2640 O O . GLU A 1 320 ? -10.485 -0.335 8.664 1.00 84.31 320 GLU A O 1
ATOM 2645 N N . GLY A 1 321 ? -11.930 -1.994 8.268 1.00 82.12 321 GLY A N 1
ATOM 2646 C CA . GLY A 1 321 ? -12.126 -2.332 9.678 1.00 82.12 321 GLY A CA 1
ATOM 2647 C C . GLY A 1 321 ? -10.923 -3.007 10.344 1.00 82.12 321 GLY A C 1
ATOM 2648 O O . GLY A 1 321 ? -10.814 -2.950 11.567 1.00 82.12 321 GLY A O 1
ATOM 2649 N N . GLU A 1 322 ? -9.952 -3.534 9.582 1.00 84.19 322 GLU A N 1
ATOM 2650 C CA . GLU A 1 322 ? -8.675 -4.014 10.143 1.00 84.19 322 GLU A CA 1
ATOM 2651 C C . GLU A 1 322 ? -7.929 -2.902 10.901 1.00 84.19 322 GLU A C 1
ATOM 2653 O O . GLU A 1 322 ? -7.208 -3.178 11.861 1.00 84.19 322 GLU A O 1
ATOM 2658 N N . LEU A 1 323 ? -8.166 -1.631 10.550 1.00 81.31 323 LEU A N 1
ATOM 2659 C CA . LEU A 1 323 ? -7.605 -0.467 11.243 1.00 81.31 323 LEU A CA 1
ATOM 2660 C C . LEU A 1 323 ? -8.012 -0.386 12.722 1.00 81.31 323 LEU A C 1
ATOM 2662 O O . LEU A 1 323 ? -7.309 0.247 13.508 1.00 81.31 323 LEU A O 1
ATOM 2666 N N . LEU A 1 324 ? -9.115 -1.031 13.121 1.00 80.75 324 LEU A N 1
ATOM 2667 C CA . LEU A 1 324 ? -9.521 -1.115 14.527 1.00 80.75 324 LEU A CA 1
ATOM 2668 C C . LEU A 1 324 ? -8.554 -1.955 15.369 1.00 80.75 324 LEU A C 1
ATOM 2670 O O . LEU A 1 324 ? -8.474 -1.742 16.575 1.00 80.75 324 LEU A O 1
ATOM 2674 N N . SER A 1 325 ? -7.809 -2.871 14.744 1.00 67.56 325 SER A N 1
ATOM 2675 C CA . SER A 1 325 ? -6.794 -3.702 15.402 1.00 67.56 325 SER A CA 1
ATOM 2676 C C . SER A 1 325 ? -5.419 -3.025 15.475 1.00 67.56 325 SER A C 1
ATOM 2678 O O . SER A 1 325 ? -4.616 -3.339 16.352 1.00 67.56 325 SER A O 1
ATOM 2680 N N . GLU A 1 326 ? -5.154 -2.033 14.615 1.00 65.62 326 GLU A N 1
ATOM 2681 C CA . GLU A 1 326 ? -3.889 -1.285 14.550 1.00 65.62 326 GLU A CA 1
ATOM 2682 C C . GLU A 1 326 ? -3.803 -0.166 15.612 1.00 65.62 326 GLU A C 1
ATOM 2684 O O . GLU A 1 326 ? -3.304 0.931 15.353 1.00 65.62 326 GLU A O 1
ATOM 2689 N N . VAL A 1 327 ? -4.312 -0.417 16.823 1.00 61.22 327 VAL A N 1
ATOM 2690 C CA . VAL A 1 327 ? -4.447 0.601 17.871 1.00 61.22 327 VAL A CA 1
ATOM 2691 C C . VAL A 1 327 ? -3.083 1.118 18.324 1.00 61.22 327 VAL A C 1
ATOM 2693 O O . VAL A 1 327 ? -2.287 0.407 18.935 1.00 61.22 327 VAL A O 1
ATOM 2696 N N . ILE A 1 328 ? -2.841 2.405 18.088 1.00 60.88 328 ILE A N 1
ATOM 2697 C CA . ILE A 1 328 ? -1.696 3.136 18.624 1.00 60.88 328 ILE A CA 1
ATOM 2698 C C . ILE A 1 328 ? -2.175 3.961 19.812 1.00 60.88 328 ILE A C 1
ATOM 2700 O O . ILE A 1 328 ? -2.994 4.874 19.668 1.00 60.88 328 ILE A O 1
ATOM 2704 N N . LEU A 1 329 ? -1.648 3.620 20.988 1.00 58.72 329 LEU A N 1
ATOM 2705 C CA . LEU A 1 329 ? -1.838 4.376 22.219 1.00 58.72 329 LEU A CA 1
ATOM 2706 C C . LEU A 1 329 ? -1.187 5.753 22.069 1.00 58.72 329 LEU A C 1
ATOM 2708 O O . LEU A 1 329 ? -0.010 5.852 21.726 1.00 58.72 329 LEU A O 1
ATOM 2712 N N . GLU A 1 330 ? -1.942 6.815 22.337 1.00 57.19 330 GLU A N 1
ATOM 2713 C CA . GLU A 1 330 ? -1.384 8.166 22.385 1.00 57.19 330 GLU A CA 1
ATOM 2714 C C . GLU A 1 330 ? -1.001 8.511 23.821 1.00 57.19 330 GLU A C 1
ATOM 2716 O O . GLU A 1 330 ? -1.833 8.509 24.731 1.00 57.19 330 GLU A O 1
ATOM 2721 N N . GLU A 1 331 ? 0.274 8.822 24.029 1.00 56.22 331 GLU A N 1
ATOM 2722 C CA . GLU A 1 331 ? 0.738 9.372 25.295 1.00 56.22 331 GLU A CA 1
ATOM 2723 C C . GLU A 1 331 ? 0.354 10.855 25.391 1.00 56.22 331 GLU A C 1
ATOM 2725 O O . GLU A 1 331 ? 0.511 11.609 24.434 1.00 56.22 331 GLU A O 1
ATOM 2730 N N . GLY A 1 332 ? -0.159 11.283 26.548 1.00 57.97 332 GLY A N 1
ATOM 2731 C CA . GLY A 1 332 ? -0.435 12.698 26.826 1.00 57.97 332 GLY A CA 1
ATOM 2732 C C . GLY A 1 332 ? -1.843 13.206 26.492 1.00 57.97 332 GLY A C 1
ATOM 2733 O O . GLY A 1 332 ? -2.086 14.403 26.638 1.00 57.97 332 GLY A O 1
ATOM 2734 N N . LYS A 1 333 ? -2.789 12.343 26.093 1.00 64.44 333 LYS A N 1
ATOM 2735 C CA . LYS A 1 333 ? -4.201 12.743 25.944 1.00 64.44 333 LYS A CA 1
ATOM 2736 C C . LYS A 1 333 ? -4.787 13.275 27.259 1.00 64.44 333 LYS A C 1
ATOM 2738 O O . LYS A 1 333 ? -4.500 12.760 28.340 1.00 64.44 333 LYS A O 1
ATOM 2743 N N . ASN A 1 334 ? -5.671 14.267 27.156 1.00 74.38 334 ASN A N 1
ATOM 2744 C CA . ASN A 1 334 ? -6.498 14.719 28.275 1.00 74.38 334 ASN A CA 1
ATOM 2745 C C . ASN A 1 334 ? -7.587 13.664 28.559 1.00 74.38 334 ASN A C 1
ATOM 2747 O O . ASN A 1 334 ? -8.210 13.173 27.613 1.00 74.38 334 ASN A O 1
ATOM 2751 N N . ILE A 1 335 ? -7.848 13.349 29.837 1.00 77.88 335 ILE A N 1
ATOM 2752 C CA . ILE A 1 335 ? -8.863 12.362 30.258 1.00 77.88 335 ILE A CA 1
ATOM 2753 C C . ILE A 1 335 ? -10.232 12.635 29.620 1.00 77.88 335 ILE A C 1
ATOM 2755 O O . ILE A 1 335 ? -10.948 11.706 29.255 1.00 77.88 335 ILE A O 1
ATOM 2759 N N . SER A 1 336 ? -10.588 13.905 29.414 1.00 79.62 336 SER A N 1
ATOM 2760 C CA . SER A 1 336 ? -11.844 14.295 28.760 1.00 79.62 336 SER A CA 1
ATOM 2761 C C . SER A 1 336 ? -12.017 13.770 27.327 1.00 79.62 336 SER A C 1
ATOM 2763 O O . SER A 1 336 ? -13.144 13.720 26.843 1.00 79.62 336 SER A O 1
ATOM 2765 N N . THR A 1 337 ? -10.931 13.356 26.671 1.00 83.50 337 THR A N 1
ATOM 2766 C CA . THR A 1 337 ? -10.905 12.838 25.290 1.00 83.50 337 THR A CA 1
ATOM 2767 C C . THR A 1 337 ? -10.620 11.337 25.211 1.00 83.50 337 THR A C 1
ATOM 2769 O O . THR A 1 337 ? -10.434 10.800 24.117 1.00 83.50 337 THR A O 1
ATOM 2772 N N . PHE A 1 338 ? -10.553 10.654 26.359 1.00 87.25 338 PHE A N 1
ATOM 2773 C CA . PHE A 1 338 ? -10.257 9.227 26.408 1.00 87.25 338 PHE A CA 1
ATOM 2774 C C . PHE A 1 338 ? -11.354 8.402 25.746 1.00 87.25 338 PHE A C 1
ATOM 2776 O O . PHE A 1 338 ? -12.540 8.553 26.037 1.00 87.25 338 PHE A O 1
ATOM 2783 N N . ARG A 1 339 ? -10.918 7.474 24.899 1.00 88.50 339 ARG A N 1
ATOM 2784 C CA . ARG A 1 339 ? -11.731 6.375 24.379 1.00 88.50 339 ARG A CA 1
ATOM 2785 C C . ARG A 1 339 ? -11.567 5.146 25.273 1.00 88.50 339 ARG A C 1
ATOM 2787 O O . ARG A 1 339 ? -10.735 5.142 26.182 1.00 88.50 339 ARG A O 1
ATOM 2794 N N . ASP A 1 340 ? -12.326 4.087 25.003 1.00 91.69 340 ASP A N 1
ATOM 2795 C CA . ASP A 1 340 ? -12.308 2.872 25.827 1.00 91.69 340 ASP A CA 1
ATOM 2796 C C . ASP A 1 340 ? -10.879 2.313 26.003 1.00 91.69 340 ASP A C 1
ATOM 2798 O O . ASP A 1 340 ? -10.458 2.013 27.121 1.00 91.69 340 ASP A O 1
ATOM 2802 N N . ILE A 1 341 ? -10.090 2.233 24.923 1.00 89.06 341 ILE A N 1
ATOM 2803 C CA . ILE A 1 341 ? -8.702 1.740 24.988 1.00 89.06 341 ILE A CA 1
ATOM 2804 C C . ILE A 1 341 ? -7.772 2.656 25.805 1.00 89.06 341 ILE A C 1
ATOM 2806 O O . ILE A 1 341 ? -6.872 2.172 26.498 1.00 89.06 341 ILE A O 1
ATOM 2810 N N . ASP A 1 342 ? -7.996 3.973 25.761 1.00 88.31 342 ASP A N 1
ATOM 2811 C CA . ASP A 1 342 ? -7.198 4.939 26.519 1.00 88.31 342 ASP A CA 1
ATOM 2812 C C . ASP A 1 342 ? -7.443 4.735 28.026 1.00 88.31 342 ASP A C 1
ATOM 2814 O O . ASP A 1 342 ? -6.494 4.711 28.811 1.00 88.31 342 ASP A O 1
ATOM 2818 N N . TRP A 1 343 ? -8.695 4.467 28.424 1.00 89.69 343 TRP A N 1
ATOM 2819 C CA . TRP A 1 343 ? -9.055 4.109 29.800 1.00 89.69 343 TRP A CA 1
ATOM 2820 C C . TRP A 1 343 ? -8.417 2.800 30.268 1.00 89.69 343 TRP A C 1
ATOM 2822 O O . TRP A 1 343 ? -7.908 2.735 31.388 1.00 89.69 343 TRP A O 1
ATOM 2832 N N . VAL A 1 344 ? -8.398 1.764 29.422 1.00 90.81 344 VAL A N 1
ATOM 2833 C CA . VAL A 1 344 ? -7.729 0.490 29.742 1.00 90.81 344 VAL A CA 1
ATOM 2834 C C . VAL A 1 344 ? -6.235 0.710 29.976 1.00 90.81 344 VAL A C 1
ATOM 2836 O O . VAL A 1 344 ? -5.688 0.235 30.970 1.00 90.81 344 VAL A O 1
ATOM 2839 N N . SER A 1 345 ? -5.576 1.458 29.088 1.00 88.44 345 SER A N 1
ATOM 2840 C CA . SER A 1 345 ? -4.154 1.797 29.214 1.00 88.44 345 SER A CA 1
ATOM 2841 C C . SER A 1 345 ? -3.870 2.616 30.475 1.00 88.44 345 SER A C 1
ATOM 2843 O O . SER A 1 345 ? -2.938 2.316 31.222 1.00 88.44 345 SER A O 1
ATOM 2845 N N . TYR A 1 346 ? -4.718 3.606 30.760 1.00 86.94 346 TYR A N 1
ATOM 2846 C CA . TYR A 1 346 ? -4.634 4.424 31.964 1.00 86.94 346 TYR A CA 1
ATOM 2847 C C . TYR A 1 346 ? -4.733 3.585 33.244 1.00 86.94 346 TYR A C 1
ATOM 2849 O O . TYR A 1 346 ? -3.886 3.727 34.127 1.00 86.94 346 TYR A O 1
ATOM 2857 N N . MET A 1 347 ? -5.711 2.673 33.331 1.00 88.94 347 MET A N 1
ATOM 2858 C CA . MET A 1 347 ? -5.846 1.773 34.481 1.00 88.94 347 MET A CA 1
ATOM 2859 C C . MET A 1 347 ? -4.620 0.870 34.643 1.00 88.94 347 MET A C 1
ATOM 2861 O O . MET A 1 347 ? -4.104 0.770 35.753 1.00 88.94 347 MET A O 1
ATOM 2865 N N . LYS A 1 348 ? -4.114 0.265 33.555 1.00 89.75 348 LYS A N 1
ATOM 2866 C CA . LYS A 1 348 ? -2.898 -0.572 33.593 1.00 89.75 348 LYS A CA 1
ATOM 2867 C C . LYS A 1 348 ? -1.704 0.204 34.145 1.00 89.75 348 LYS A C 1
ATOM 2869 O O . LYS A 1 348 ? -1.121 -0.211 35.140 1.00 89.75 348 LYS A O 1
ATOM 2874 N N . LYS A 1 349 ? -1.416 1.381 33.578 1.00 86.94 349 LYS A N 1
ATOM 2875 C CA . LYS A 1 349 ? -0.306 2.239 34.024 1.00 86.94 349 LYS A CA 1
ATOM 2876 C C . LYS A 1 349 ? -0.458 2.679 35.484 1.00 86.94 349 LYS A C 1
ATOM 2878 O O . LYS A 1 349 ? 0.538 2.790 36.194 1.00 86.94 349 LYS A O 1
ATOM 2883 N N . ALA A 1 350 ? -1.674 2.971 35.941 1.00 84.31 350 ALA A N 1
ATOM 2884 C CA . ALA A 1 350 ? -1.916 3.379 37.324 1.00 84.31 350 ALA A CA 1
ATOM 2885 C C . ALA A 1 350 ? -1.722 2.222 38.319 1.00 84.31 350 ALA A C 1
ATOM 2887 O O . ALA A 1 350 ? -1.148 2.430 39.387 1.00 84.31 350 ALA A O 1
ATOM 2888 N N . VAL A 1 351 ? -2.161 1.012 37.955 1.00 86.81 351 VAL A N 1
ATOM 2889 C CA . VAL A 1 351 ? -1.953 -0.202 38.756 1.00 86.81 351 VAL A CA 1
ATOM 2890 C C . VAL A 1 351 ? -0.466 -0.565 38.820 1.00 86.81 351 VAL A C 1
ATOM 2892 O O . VAL A 1 351 ? 0.048 -0.799 39.908 1.00 86.81 351 VAL A O 1
ATOM 2895 N N . GLU A 1 352 ? 0.244 -0.536 37.688 1.00 86.38 352 GLU A N 1
ATOM 2896 C CA . GLU A 1 352 ? 1.680 -0.852 37.608 1.00 86.38 352 GLU A CA 1
ATOM 2897 C C . GLU A 1 352 ? 2.555 0.127 38.407 1.00 86.38 352 GLU A C 1
ATOM 2899 O O . GLU A 1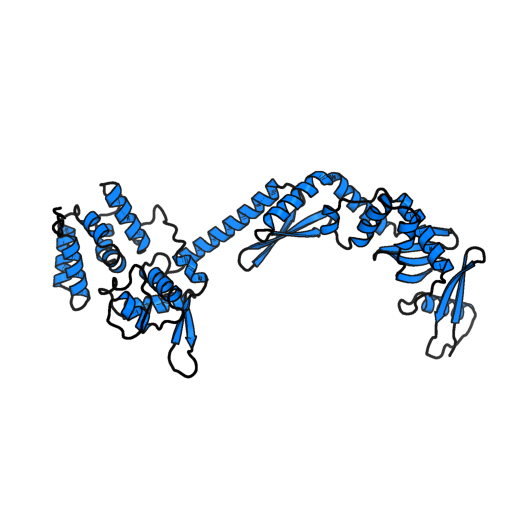 352 ? 3.467 -0.290 39.117 1.00 86.38 352 GLU A O 1
ATOM 2904 N N . ASN A 1 353 ? 2.279 1.433 38.324 1.00 80.38 353 ASN A N 1
ATOM 2905 C CA . ASN A 1 353 ? 3.098 2.456 38.984 1.00 80.38 353 ASN A CA 1
ATOM 2906 C C . ASN A 1 353 ? 2.795 2.625 40.482 1.00 80.38 353 ASN A C 1
ATOM 2908 O O . ASN A 1 353 ? 3.524 3.343 41.171 1.00 80.38 353 ASN A O 1
ATOM 2912 N N . GLY A 1 354 ? 1.691 2.057 40.981 1.00 68.00 354 GLY A N 1
ATOM 2913 C CA . GLY A 1 354 ? 1.249 2.207 42.372 1.00 68.00 354 GLY A CA 1
ATOM 2914 C C . GLY A 1 354 ? 0.980 3.656 42.815 1.00 68.00 354 GLY A C 1
ATOM 2915 O O . GLY A 1 354 ? 0.852 3.922 44.008 1.00 68.00 354 GLY A O 1
ATOM 2916 N N . LYS A 1 355 ? 0.923 4.613 41.878 1.00 64.12 355 LYS A N 1
ATOM 2917 C CA . LYS A 1 355 ? 0.709 6.049 42.121 1.00 64.12 355 LYS A CA 1
ATOM 2918 C C . LYS A 1 355 ? -0.313 6.600 41.135 1.00 64.12 355 LYS A C 1
ATOM 2920 O O . LYS A 1 355 ? -0.345 6.201 39.971 1.00 64.12 355 LYS A O 1
ATOM 2925 N N . GLU A 1 356 ? -1.120 7.559 41.589 1.00 59.81 356 GLU A N 1
ATOM 2926 C CA . GLU A 1 356 ? -2.048 8.270 40.710 1.00 59.81 356 GLU A CA 1
ATOM 2927 C C . GLU A 1 356 ? -1.285 9.080 39.652 1.00 59.81 356 GLU A C 1
ATOM 2929 O O . GLU A 1 356 ? -0.382 9.862 39.958 1.00 59.81 356 GLU A O 1
ATOM 2934 N N . LEU A 1 357 ? -1.672 8.903 38.389 1.00 59.91 357 LEU A N 1
ATOM 2935 C CA . LEU A 1 357 ? -1.236 9.763 37.294 1.00 59.91 357 LEU A CA 1
ATOM 2936 C C . LEU A 1 357 ? -1.811 11.177 37.507 1.00 59.91 357 LEU A C 1
ATOM 2938 O O . LEU A 1 357 ? -2.930 11.319 37.998 1.00 59.91 357 LEU A O 1
ATOM 2942 N N . ARG A 1 358 ? -1.048 12.219 37.141 1.00 57.25 358 ARG A N 1
ATOM 2943 C CA . ARG A 1 358 ? -1.376 13.649 37.338 1.00 57.25 358 ARG A CA 1
ATOM 2944 C C . ARG A 1 358 ? -2.624 14.088 36.546 1.00 57.25 358 ARG A C 1
ATOM 2946 O O . ARG A 1 358 ? -2.502 14.792 35.551 1.00 57.25 358 ARG A O 1
ATOM 2953 N N . ALA A 1 359 ? -3.815 13.687 36.973 1.00 61.12 359 ALA A N 1
ATOM 2954 C CA . ALA A 1 359 ? -5.087 14.147 36.419 1.00 61.12 359 ALA A CA 1
ATOM 2955 C C . ALA A 1 359 ? -6.025 14.632 37.530 1.00 61.12 359 ALA A C 1
ATOM 2957 O O . ALA A 1 359 ? -5.933 14.160 38.665 1.00 61.12 359 ALA A O 1
ATOM 2958 N N . GLY A 1 360 ? -6.925 15.568 37.213 1.00 62.56 360 GLY A N 1
ATOM 2959 C CA . GLY A 1 360 ? -7.866 16.129 38.183 1.00 62.56 360 GLY A CA 1
ATOM 2960 C C . GLY A 1 360 ? -8.775 15.055 38.791 1.00 62.56 360 GLY A C 1
ATOM 2961 O O . GLY A 1 360 ? -9.298 14.203 38.074 1.00 62.56 360 GLY A O 1
ATOM 2962 N N . ARG A 1 361 ? -8.979 15.095 40.116 1.00 67.69 361 ARG A N 1
ATOM 2963 C CA . ARG A 1 361 ? -9.707 14.061 40.886 1.00 67.69 361 ARG A CA 1
ATOM 2964 C C . ARG A 1 361 ? -11.084 13.721 40.294 1.00 67.69 361 ARG A C 1
ATOM 2966 O O . ARG A 1 361 ? -11.432 12.550 40.189 1.00 67.69 361 ARG A O 1
ATOM 2973 N N . THR A 1 362 ? -11.836 14.731 39.855 1.00 70.75 362 THR A N 1
ATOM 2974 C CA . THR A 1 362 ? -13.191 14.579 39.298 1.00 70.75 362 THR A CA 1
ATOM 2975 C C . THR A 1 362 ? -13.205 13.996 37.884 1.00 70.75 362 THR A C 1
ATOM 2977 O O . THR A 1 362 ? -14.156 13.323 37.501 1.00 70.75 362 THR A O 1
ATOM 2980 N N . GLU A 1 363 ? -12.157 14.225 37.089 1.00 77.75 363 GLU A N 1
ATOM 2981 C CA . GLU A 1 363 ? -12.076 13.686 35.726 1.00 77.75 363 GLU A CA 1
ATOM 2982 C C . GLU A 1 363 ? -11.822 12.180 35.738 1.00 77.75 363 GLU A C 1
ATOM 2984 O O . GLU A 1 363 ? -12.380 11.459 34.916 1.00 77.75 363 GLU A O 1
ATOM 2989 N N . GLN A 1 364 ? -11.043 11.689 36.705 1.00 82.12 364 GLN A N 1
ATOM 2990 C CA . GLN A 1 364 ? -10.764 10.260 36.850 1.00 82.12 364 GLN A CA 1
ATOM 2991 C C . GLN A 1 364 ? -12.032 9.447 37.160 1.00 82.12 364 GLN A C 1
ATOM 2993 O O . GLN A 1 364 ? -12.170 8.326 36.673 1.00 82.12 364 GLN A O 1
ATOM 2998 N N . MET A 1 365 ? -12.981 10.017 37.914 1.00 87.44 365 MET A N 1
ATOM 2999 C CA . MET A 1 365 ? -14.250 9.356 38.251 1.00 87.44 365 MET A CA 1
ATOM 3000 C C . MET A 1 365 ? -15.107 9.030 37.024 1.00 87.44 365 MET A C 1
ATOM 3002 O O . MET A 1 365 ? -15.918 8.110 37.095 1.00 87.44 365 MET A O 1
ATOM 3006 N N . ARG A 1 366 ? -14.890 9.703 35.882 1.00 88.00 366 ARG A N 1
ATOM 3007 C CA . ARG A 1 366 ? -15.570 9.384 34.612 1.00 88.00 366 ARG A CA 1
ATOM 3008 C C . ARG A 1 366 ? -15.314 7.953 34.140 1.00 88.00 366 ARG A C 1
ATOM 3010 O O . ARG A 1 366 ? -16.080 7.457 33.318 1.00 88.00 366 ARG A O 1
ATOM 3017 N N . LEU A 1 367 ? -14.282 7.276 34.661 1.00 90.62 367 LEU A N 1
ATOM 3018 C CA . LEU A 1 367 ? -14.080 5.839 34.464 1.00 90.62 367 LEU A CA 1
ATOM 3019 C C . LEU A 1 367 ? -15.319 5.033 34.881 1.00 90.62 367 LEU A C 1
ATOM 3021 O O . LEU A 1 367 ? -15.666 4.062 34.213 1.00 90.62 367 LEU A O 1
ATOM 3025 N N . LEU A 1 368 ? -15.994 5.435 35.965 1.00 93.38 368 LEU A N 1
ATOM 3026 C CA . LEU A 1 368 ? -17.174 4.741 36.486 1.00 93.38 368 LEU A CA 1
ATOM 3027 C C . LEU A 1 368 ? -18.360 4.782 35.515 1.00 93.38 368 LEU A C 1
ATOM 3029 O O . LEU A 1 368 ? -19.242 3.932 35.607 1.00 93.38 368 LEU A O 1
ATOM 3033 N N . ASP A 1 369 ? -18.355 5.695 34.544 1.00 90.44 369 ASP A N 1
ATOM 3034 C CA . ASP A 1 369 ? -19.355 5.764 33.476 1.00 90.44 369 ASP A CA 1
ATOM 3035 C C . ASP A 1 369 ? -18.980 4.901 32.254 1.00 90.44 369 ASP A C 1
ATOM 3037 O O . ASP A 1 369 ? -19.817 4.647 31.382 1.00 90.44 369 ASP A O 1
ATOM 3041 N N . GLN A 1 370 ? -17.740 4.398 32.179 1.00 92.56 370 GLN A N 1
ATOM 3042 C CA . GLN A 1 370 ? -17.219 3.636 31.037 1.00 92.56 370 GLN A CA 1
ATOM 3043 C C . GLN A 1 370 ? -17.638 2.166 31.097 1.00 92.56 370 GLN A C 1
ATOM 3045 O O . GLN A 1 370 ? -16.831 1.256 31.308 1.00 92.56 370 GLN A O 1
ATOM 3050 N N . LYS A 1 371 ? -18.929 1.917 30.864 1.00 93.94 371 LYS A N 1
ATOM 3051 C CA . LYS A 1 371 ? -19.537 0.582 30.976 1.00 93.94 371 LYS A CA 1
ATOM 3052 C C . LYS A 1 371 ? -18.776 -0.499 30.221 1.00 93.94 371 LYS A C 1
ATOM 3054 O O . LYS A 1 371 ? -18.564 -1.581 30.757 1.00 93.94 371 LYS A O 1
ATOM 3059 N N . ARG A 1 372 ? -18.371 -0.207 28.980 1.00 93.19 372 ARG A N 1
ATOM 3060 C CA . ARG A 1 372 ? -17.659 -1.148 28.098 1.00 93.19 372 ARG A CA 1
ATOM 3061 C C . ARG A 1 372 ? -16.347 -1.587 28.736 1.00 93.19 372 ARG A C 1
ATOM 3063 O O . ARG A 1 372 ? -16.112 -2.779 28.889 1.00 93.19 372 ARG A O 1
ATOM 3070 N N . VAL A 1 373 ? -15.554 -0.624 29.194 1.00 94.06 373 VAL A N 1
ATOM 3071 C CA . VAL A 1 373 ? -14.266 -0.856 29.852 1.00 94.06 373 VAL A CA 1
ATOM 3072 C C . VAL A 1 373 ? -14.433 -1.716 31.107 1.00 94.06 373 VAL A C 1
ATOM 3074 O O . VAL A 1 373 ? -13.763 -2.739 31.241 1.00 94.06 373 VAL A O 1
ATOM 3077 N N . LEU A 1 374 ? -15.366 -1.353 31.994 1.00 94.50 374 LEU A N 1
ATOM 3078 C CA . LEU A 1 374 ? -15.579 -2.057 33.266 1.00 94.50 374 LEU A CA 1
ATOM 3079 C C . LEU A 1 374 ? -16.206 -3.452 33.108 1.00 94.50 37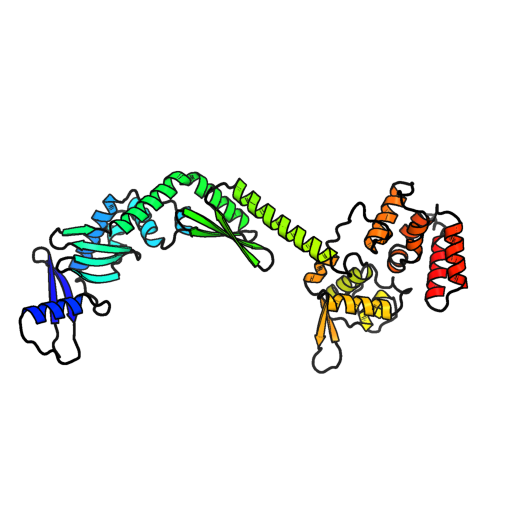4 LEU A C 1
ATOM 3081 O O . LEU A 1 374 ? -16.020 -4.312 33.973 1.00 94.50 374 LEU A O 1
ATOM 3085 N N . CYS A 1 375 ? -16.954 -3.692 32.029 1.00 91.00 375 CYS A N 1
ATOM 3086 C CA . CYS A 1 375 ? -17.502 -5.014 31.715 1.00 91.00 375 CYS A CA 1
ATOM 3087 C C . CYS A 1 375 ? -16.444 -5.956 31.128 1.00 91.00 375 CYS A C 1
ATOM 3089 O O . CYS A 1 375 ? -16.441 -7.144 31.446 1.00 91.00 375 CYS A O 1
ATOM 3091 N N . ILE A 1 376 ? -15.547 -5.440 30.281 1.00 93.50 376 ILE A N 1
ATOM 3092 C CA . ILE A 1 376 ? -14.520 -6.254 29.618 1.00 93.50 376 ILE A CA 1
ATOM 3093 C C . ILE A 1 376 ? -13.331 -6.545 30.534 1.00 93.50 376 ILE A C 1
ATOM 3095 O O . ILE A 1 376 ? -12.841 -7.677 30.547 1.00 93.50 376 ILE A O 1
ATOM 3099 N N . TYR A 1 377 ? -12.917 -5.563 31.341 1.00 93.25 377 TYR A N 1
ATOM 3100 C CA . TYR A 1 377 ? -11.745 -5.650 32.215 1.00 93.25 377 TYR A CA 1
ATOM 3101 C C . TYR A 1 377 ? -12.102 -5.523 33.710 1.00 93.25 377 TYR A C 1
ATOM 3103 O O . TYR A 1 377 ? -11.593 -4.628 34.391 1.00 93.25 377 TYR A O 1
ATOM 3111 N N . PRO A 1 378 ? -12.949 -6.416 34.264 1.00 93.12 378 PRO A N 1
ATOM 3112 C CA . PRO A 1 378 ? -13.400 -6.329 35.652 1.00 93.12 378 PRO A CA 1
ATOM 3113 C C . PRO A 1 378 ? -12.259 -6.437 36.661 1.00 93.12 378 PRO A C 1
ATOM 3115 O O . PRO A 1 378 ? -12.257 -5.724 37.656 1.00 93.12 378 PRO A O 1
ATOM 3118 N N . ASP A 1 379 ? -11.291 -7.323 36.430 1.00 92.94 379 ASP A N 1
ATOM 3119 C CA . ASP A 1 379 ? -10.223 -7.578 37.401 1.00 92.94 379 ASP A CA 1
ATOM 3120 C C . ASP A 1 379 ? -9.226 -6.416 37.457 1.00 92.94 379 ASP A C 1
ATOM 3122 O O . ASP A 1 379 ? -8.845 -5.981 38.542 1.00 92.94 379 ASP A O 1
ATOM 3126 N N . LEU A 1 380 ? -8.894 -5.840 36.296 1.00 92.88 380 LEU A N 1
ATOM 3127 C CA . LEU A 1 380 ? -8.111 -4.608 36.210 1.00 92.88 380 LEU A CA 1
ATOM 3128 C C . LEU A 1 380 ? -8.836 -3.445 36.900 1.00 92.88 380 LEU A C 1
ATOM 3130 O O . LEU A 1 380 ? -8.213 -2.690 37.644 1.00 92.88 380 LEU A O 1
ATOM 3134 N N . ALA A 1 381 ? -10.152 -3.327 36.702 1.00 93.25 381 ALA A N 1
ATOM 3135 C CA . ALA A 1 381 ? -10.955 -2.321 37.385 1.00 93.25 381 ALA A CA 1
ATOM 3136 C C . ALA A 1 381 ? -10.942 -2.511 38.909 1.00 93.25 381 ALA A C 1
ATOM 3138 O O . ALA A 1 381 ? -10.751 -1.535 39.625 1.00 93.25 381 ALA A O 1
ATOM 3139 N N . ARG A 1 382 ? -11.067 -3.745 39.423 1.00 93.94 382 ARG A N 1
ATOM 3140 C CA . ARG A 1 382 ? -10.960 -4.011 40.873 1.00 93.94 382 ARG A CA 1
ATOM 3141 C C . ARG A 1 382 ? -9.600 -3.590 41.424 1.00 93.94 382 ARG A C 1
ATOM 3143 O O . ARG A 1 382 ? -9.544 -2.901 42.437 1.00 93.94 382 ARG A O 1
ATOM 3150 N N . GLN A 1 383 ? -8.512 -3.957 40.746 1.00 91.06 383 GLN A N 1
ATOM 3151 C CA . GLN A 1 383 ? -7.158 -3.561 41.154 1.00 91.06 383 GLN A CA 1
ATOM 3152 C C . GLN A 1 383 ? -6.997 -2.037 41.170 1.00 91.06 383 GLN A C 1
ATOM 3154 O O . GLN A 1 383 ? -6.439 -1.484 42.114 1.00 91.06 383 GLN A O 1
ATOM 3159 N N . PHE A 1 384 ? -7.534 -1.355 40.157 1.00 89.94 384 PHE A N 1
ATOM 3160 C CA . PHE A 1 384 ? -7.504 0.101 40.073 1.00 89.94 384 PHE A CA 1
ATOM 3161 C C . PHE A 1 384 ? -8.347 0.778 41.170 1.00 89.94 384 PHE A C 1
ATOM 3163 O O . PHE A 1 384 ? -7.924 1.791 41.729 1.00 89.94 384 PHE A O 1
ATOM 3170 N N . LEU A 1 385 ? -9.526 0.231 41.485 1.00 90.75 385 LEU A N 1
ATOM 3171 C CA . LEU A 1 385 ? -10.476 0.796 42.450 1.00 90.75 385 LEU A CA 1
ATOM 3172 C C . LEU A 1 385 ? -10.126 0.495 43.914 1.00 90.75 385 LEU A C 1
ATOM 3174 O O . LEU A 1 385 ? -10.542 1.253 44.786 1.00 90.75 385 LEU A O 1
ATOM 3178 N N . LYS A 1 386 ? -9.336 -0.553 44.190 1.00 87.12 386 LYS A N 1
ATOM 3179 C CA . LYS A 1 386 ? -8.987 -1.012 45.549 1.00 87.12 386 LYS A CA 1
ATOM 3180 C C . LYS A 1 386 ? -8.463 0.096 46.468 1.00 87.12 386 LYS A C 1
ATOM 3182 O O . LYS A 1 386 ? -8.804 0.125 47.643 1.00 87.12 386 LYS A O 1
ATOM 3187 N N . ASN A 1 387 ? -7.662 1.014 45.929 1.00 80.25 387 ASN A N 1
ATOM 3188 C CA . ASN A 1 387 ? -7.042 2.101 46.693 1.00 80.25 387 ASN A CA 1
ATOM 3189 C C . ASN A 1 387 ? -7.697 3.467 46.427 1.00 80.25 387 ASN A C 1
ATOM 3191 O O . ASN A 1 387 ? -7.081 4.503 46.687 1.00 80.25 387 ASN A O 1
ATOM 3195 N N . LYS A 1 388 ? -8.908 3.499 45.849 1.00 86.81 388 LYS A N 1
ATOM 3196 C CA . LYS A 1 388 ? -9.614 4.759 45.591 1.00 86.81 388 LYS A CA 1
ATOM 3197 C C . LYS A 1 388 ? -10.342 5.263 46.838 1.00 86.81 388 LYS A C 1
ATOM 3199 O O . LYS A 1 388 ? -10.815 4.453 47.628 1.00 86.81 388 LYS A O 1
ATOM 3204 N N . PRO A 1 389 ? -10.439 6.592 47.024 1.00 87.12 389 PRO A N 1
ATOM 3205 C CA . PRO A 1 389 ? -11.109 7.158 48.190 1.00 87.12 389 PRO A CA 1
ATOM 3206 C C . PRO A 1 389 ? -12.596 6.787 48.266 1.00 87.12 389 PRO A C 1
ATOM 3208 O O . PRO A 1 389 ? -13.255 6.662 47.231 1.00 87.12 389 PRO A O 1
ATOM 3211 N N . ASP A 1 390 ? -13.144 6.747 49.483 1.00 88.06 390 ASP A N 1
ATOM 3212 C CA . ASP A 1 390 ? -14.533 6.340 49.748 1.00 88.06 390 ASP A CA 1
ATOM 3213 C C . ASP A 1 390 ? -15.581 7.140 48.960 1.00 88.06 390 ASP A C 1
ATOM 3215 O O . ASP A 1 390 ? -16.581 6.573 48.522 1.00 88.06 390 ASP A O 1
ATOM 3219 N N . TYR A 1 391 ? -15.315 8.416 48.651 1.00 89.62 391 TYR A N 1
ATOM 3220 C CA . TYR A 1 391 ? -16.243 9.241 47.867 1.00 89.62 391 TYR A CA 1
ATOM 3221 C C . TYR A 1 391 ? -16.529 8.678 46.458 1.00 89.62 391 TYR A C 1
ATOM 3223 O O . TYR A 1 391 ? -17.568 8.987 45.875 1.00 89.62 391 TYR A O 1
ATOM 3231 N N . TRP A 1 392 ? -15.650 7.835 45.895 1.00 93.00 392 TRP A N 1
ATOM 3232 C CA . TRP A 1 392 ? -15.924 7.114 44.642 1.00 93.00 392 TRP A CA 1
ATOM 3233 C C . TRP A 1 392 ? -17.016 6.061 44.825 1.00 93.00 392 TRP A C 1
ATOM 3235 O O . TRP A 1 392 ? -17.911 5.932 43.985 1.00 93.00 392 TRP A O 1
ATOM 3245 N N . ARG A 1 393 ? -16.950 5.321 45.936 1.00 92.25 393 ARG A N 1
ATOM 3246 C CA . ARG A 1 393 ? -17.950 4.321 46.311 1.00 92.25 393 ARG A CA 1
ATOM 3247 C C . ARG A 1 393 ? -19.277 5.002 46.656 1.00 92.25 393 ARG A C 1
ATOM 3249 O O . ARG A 1 393 ? -20.317 4.556 46.175 1.00 92.25 393 ARG A O 1
ATOM 3256 N N . ASP A 1 394 ? -19.244 6.113 47.392 1.00 92.62 394 ASP A N 1
ATOM 3257 C CA . ASP A 1 394 ? -20.439 6.902 47.729 1.00 92.62 394 ASP A CA 1
ATOM 3258 C C . ASP A 1 394 ? -21.145 7.444 46.482 1.00 92.62 394 ASP A C 1
ATOM 3260 O O . ASP A 1 394 ? -22.378 7.410 46.387 1.00 92.62 394 ASP A O 1
ATOM 3264 N N . PHE A 1 395 ? -20.373 7.891 45.488 1.00 93.25 395 PHE A N 1
ATOM 3265 C CA . PHE A 1 395 ? -20.910 8.313 44.198 1.00 93.25 395 PHE A CA 1
ATOM 3266 C C . PHE A 1 395 ? -21.623 7.157 43.486 1.00 93.25 395 PHE A C 1
ATOM 3268 O O . PHE A 1 395 ? -22.794 7.287 43.124 1.00 93.25 395 PHE A O 1
ATOM 3275 N N . ALA A 1 396 ? -20.970 5.997 43.354 1.00 94.31 396 ALA A N 1
ATOM 3276 C CA . ALA A 1 396 ? -21.582 4.816 42.741 1.00 94.31 396 ALA A CA 1
ATOM 3277 C C . ALA A 1 396 ? -22.857 4.368 43.486 1.00 94.31 396 ALA A C 1
ATOM 3279 O O . ALA A 1 396 ? -23.840 3.960 42.862 1.00 94.31 396 ALA A O 1
ATOM 3280 N N . PHE A 1 397 ? -22.877 4.490 44.817 1.00 95.06 397 PHE A N 1
ATOM 3281 C CA . PHE A 1 397 ? -24.041 4.177 45.646 1.00 95.06 397 PHE A CA 1
ATOM 3282 C C . PHE A 1 397 ? -25.197 5.154 45.431 1.00 95.06 397 PHE A C 1
ATOM 3284 O O . PHE A 1 397 ? -26.355 4.740 45.325 1.00 95.06 397 PHE A O 1
ATOM 3291 N N . THR A 1 398 ? -24.885 6.444 45.321 1.00 96.00 398 THR A N 1
ATOM 3292 C CA . THR A 1 398 ? -25.858 7.491 44.995 1.00 96.00 398 THR A CA 1
ATOM 3293 C C . THR A 1 398 ? -26.497 7.223 43.634 1.00 96.00 398 THR A C 1
ATOM 3295 O O . THR A 1 398 ? -27.725 7.186 43.533 1.00 96.00 398 THR A O 1
ATOM 3298 N N . MET A 1 399 ? -25.687 6.916 42.616 1.00 95.94 399 MET A N 1
ATOM 3299 C CA . MET A 1 399 ? -26.190 6.569 41.285 1.00 95.94 399 MET A CA 1
ATOM 3300 C C . MET A 1 399 ? -27.049 5.296 41.307 1.00 95.94 399 MET A C 1
ATOM 3302 O O . MET A 1 399 ? -28.135 5.268 40.733 1.00 95.94 399 MET A O 1
ATOM 3306 N N . TYR A 1 400 ? -26.640 4.258 42.044 1.00 96.12 400 TYR A N 1
ATOM 3307 C CA . TYR A 1 400 ? -27.440 3.039 42.218 1.00 96.12 400 TYR A CA 1
ATOM 3308 C C . TYR A 1 400 ? -28.833 3.304 42.820 1.00 96.12 400 TYR A C 1
ATOM 3310 O O . TYR A 1 400 ? -29.808 2.645 42.441 1.00 96.12 400 TYR A O 1
ATOM 3318 N N . LYS A 1 401 ? -28.942 4.247 43.763 1.00 96.50 401 LYS A N 1
ATOM 3319 C CA . LYS A 1 401 ? -30.227 4.632 44.363 1.00 96.50 401 LYS A CA 1
ATOM 3320 C C . LYS A 1 401 ? -31.109 5.429 43.405 1.00 96.50 401 LYS A C 1
ATOM 3322 O O . LYS A 1 401 ? -32.320 5.215 43.420 1.00 96.50 401 LYS A O 1
ATOM 3327 N N . ALA A 1 402 ? -30.512 6.315 42.610 1.00 96.06 402 ALA A N 1
ATOM 3328 C CA . ALA A 1 402 ? -31.226 7.202 41.694 1.00 96.06 402 ALA A CA 1
ATOM 3329 C C . ALA A 1 402 ? -31.728 6.491 40.424 1.00 96.06 402 ALA A C 1
ATOM 3331 O O . ALA A 1 402 ? -32.785 6.828 39.898 1.00 96.06 402 ALA A O 1
ATOM 3332 N N . GLU A 1 403 ? -30.986 5.499 39.936 1.00 95.56 403 GLU A N 1
ATOM 3333 C CA . GLU A 1 403 ? -31.233 4.877 38.636 1.00 95.56 403 GLU A CA 1
ATOM 3334 C C . GLU A 1 403 ? -32.257 3.729 38.671 1.00 95.56 403 GLU A C 1
ATOM 3336 O O . GLU A 1 403 ? -32.554 3.129 39.711 1.00 95.56 403 GLU A O 1
ATOM 3341 N N . SER A 1 404 ? -32.773 3.360 37.493 1.00 93.25 404 SER A N 1
ATOM 3342 C CA . SER A 1 404 ? -33.719 2.249 37.310 1.00 93.25 404 SER A CA 1
ATOM 3343 C C . SER A 1 404 ? -33.305 1.295 36.176 1.00 93.25 404 SER A C 1
ATOM 3345 O O . SER A 1 404 ? -32.325 1.518 35.462 1.00 93.25 404 SER A O 1
ATOM 3347 N N . GLY A 1 405 ? -33.998 0.158 36.048 1.00 93.38 405 GLY A N 1
ATOM 3348 C CA . GLY A 1 405 ? -33.782 -0.795 34.955 1.00 93.38 405 GLY A CA 1
ATOM 3349 C C . GLY A 1 405 ? -32.335 -1.296 34.829 1.00 93.38 405 GLY A C 1
ATOM 3350 O O . GLY A 1 405 ? -31.712 -1.727 35.802 1.00 93.38 405 GLY A O 1
ATOM 3351 N N . ILE A 1 406 ? -31.798 -1.274 33.605 1.00 91.44 406 ILE A N 1
ATOM 3352 C CA . ILE A 1 406 ? -30.433 -1.737 33.314 1.00 91.44 406 ILE A CA 1
ATOM 3353 C C . ILE A 1 406 ? -29.353 -0.813 33.897 1.00 91.44 406 ILE A C 1
ATOM 3355 O O . ILE A 1 406 ? -28.289 -1.297 34.273 1.00 91.44 406 ILE A O 1
ATOM 3359 N N . GLN A 1 407 ? -29.641 0.485 34.049 1.00 92.62 407 GLN A N 1
ATOM 3360 C CA . GLN A 1 407 ? -28.729 1.450 34.673 1.00 92.62 407 GLN A CA 1
ATOM 3361 C C . GLN A 1 407 ? -28.525 1.116 36.148 1.00 92.62 407 GLN A C 1
ATOM 3363 O O . GLN A 1 407 ? -27.395 1.016 36.618 1.00 92.62 407 GLN A O 1
ATOM 3368 N N . LYS A 1 408 ? -29.613 0.802 36.861 1.00 95.62 408 LYS A N 1
ATOM 3369 C CA . LYS A 1 408 ? -29.531 0.326 38.247 1.00 95.62 408 LYS A CA 1
ATOM 3370 C C . LYS A 1 408 ? -28.709 -0.956 38.375 1.00 95.62 408 LYS A C 1
ATOM 3372 O O . LYS A 1 408 ? -27.906 -1.086 39.297 1.00 95.62 408 LYS A O 1
ATOM 3377 N N . LYS A 1 409 ? -28.884 -1.908 37.448 1.00 95.38 409 LYS A N 1
ATOM 3378 C CA . LYS A 1 409 ? -28.083 -3.148 37.411 1.00 95.38 409 LYS A CA 1
ATOM 3379 C C . LYS A 1 409 ? -26.599 -2.855 37.191 1.00 95.38 409 LYS A C 1
ATOM 3381 O O . LYS A 1 409 ? -25.769 -3.474 37.849 1.00 95.38 409 LYS A O 1
ATOM 3386 N N . TYR A 1 410 ? -26.280 -1.908 36.311 1.00 95.88 410 TYR A N 1
ATOM 3387 C CA . TYR A 1 410 ? -24.911 -1.466 36.072 1.00 95.88 410 TYR A CA 1
ATOM 3388 C C . TYR A 1 410 ? -24.279 -0.850 37.326 1.00 95.88 410 TYR A C 1
ATOM 3390 O O . TYR A 1 410 ? -23.223 -1.301 37.752 1.00 95.88 410 TYR A O 1
ATOM 3398 N N . TRP A 1 411 ? -24.942 0.101 37.985 1.00 96.25 411 TRP A N 1
ATOM 3399 C CA . TRP A 1 411 ? -24.391 0.717 39.196 1.00 96.25 411 TRP A CA 1
ATOM 3400 C C . TRP A 1 411 ? -24.262 -0.266 40.362 1.00 96.25 411 TRP A C 1
ATOM 3402 O O . TRP A 1 411 ? -23.280 -0.219 41.100 1.00 96.25 411 TRP A O 1
ATOM 3412 N N . LYS A 1 412 ? -25.181 -1.236 40.478 1.00 95.88 412 LYS A N 1
ATOM 3413 C CA . LYS A 1 412 ? -25.022 -2.364 41.410 1.00 95.88 412 LYS A CA 1
ATOM 3414 C C . LYS A 1 412 ? -23.765 -3.187 41.105 1.00 95.88 412 LYS A C 1
ATOM 3416 O O . LYS A 1 412 ? -23.083 -3.617 42.028 1.00 95.88 412 LYS A O 1
ATOM 3421 N N . TYR A 1 413 ? -23.468 -3.418 39.827 1.00 95.38 413 TYR A N 1
ATOM 3422 C CA . TYR A 1 413 ? -22.249 -4.105 39.405 1.00 95.38 413 TYR A CA 1
ATOM 3423 C C . TYR A 1 413 ? -20.991 -3.289 39.729 1.00 95.38 413 TYR A C 1
ATOM 3425 O O . TYR A 1 413 ? -20.049 -3.851 40.278 1.00 95.38 413 TYR A O 1
ATOM 3433 N N . VAL A 1 414 ? -20.998 -1.977 39.464 1.00 95.00 414 VAL A N 1
ATOM 3434 C CA . VAL A 1 414 ? -19.884 -1.071 39.796 1.00 95.00 414 VAL A CA 1
ATOM 3435 C C . VAL A 1 414 ? -19.588 -1.082 41.296 1.00 95.00 414 VAL A C 1
ATOM 3437 O O . VAL A 1 414 ? -18.426 -1.190 41.671 1.00 95.00 414 VAL A O 1
ATOM 3440 N N . LEU A 1 415 ? -20.614 -1.050 42.155 1.00 94.06 415 LEU A N 1
ATOM 3441 C CA . LEU A 1 415 ? -20.438 -1.194 43.606 1.00 94.06 415 LEU A CA 1
ATOM 3442 C C . LEU A 1 415 ? -19.686 -2.481 43.968 1.00 94.06 415 LEU A C 1
ATOM 3444 O O . LEU A 1 415 ? -18.714 -2.428 44.712 1.00 94.06 415 LEU A O 1
ATOM 3448 N N . GLY A 1 416 ? -20.058 -3.606 43.353 1.00 93.25 416 GLY A N 1
ATOM 3449 C CA . GLY A 1 416 ? -19.372 -4.884 43.551 1.00 93.25 416 GLY A CA 1
ATOM 3450 C C . GLY A 1 416 ? -17.941 -4.952 42.993 1.00 93.25 416 GLY A C 1
ATOM 3451 O O . GLY A 1 416 ? -17.254 -5.944 43.228 1.00 93.25 416 GLY A O 1
ATOM 3452 N N . LEU A 1 417 ? -17.468 -3.946 42.243 1.00 93.56 417 LEU A N 1
ATOM 3453 C CA . LEU A 1 417 ? -16.052 -3.828 41.862 1.00 93.56 417 LEU A CA 1
ATOM 3454 C C . LEU A 1 417 ? -15.193 -3.204 42.973 1.00 93.56 417 LEU A C 1
ATOM 3456 O O . LEU A 1 417 ? -13.975 -3.363 42.940 1.00 93.56 417 LEU A O 1
ATOM 3460 N N . PHE A 1 418 ? -15.803 -2.518 43.944 1.00 90.06 418 PHE A N 1
ATOM 3461 C CA . PHE A 1 418 ? -15.107 -2.010 45.132 1.00 90.06 418 PHE A CA 1
ATOM 3462 C C . PHE A 1 418 ? -14.972 -3.055 46.242 1.00 90.06 418 PHE A C 1
ATOM 3464 O O . PHE A 1 418 ? -14.239 -2.817 47.203 1.00 90.06 418 PHE A O 1
ATOM 3471 N N . ASP A 1 419 ? -15.702 -4.164 46.140 1.00 82.38 419 ASP A N 1
ATOM 3472 C CA . ASP A 1 419 ? -15.676 -5.242 47.119 1.00 82.38 419 ASP A CA 1
ATOM 3473 C C . ASP A 1 419 ? -14.580 -6.246 46.740 1.00 82.38 419 ASP A C 1
ATOM 3475 O O . ASP A 1 419 ? -14.479 -6.688 45.588 1.00 82.38 419 ASP A O 1
ATOM 3479 N N . GLU A 1 420 ? -13.744 -6.632 47.705 1.00 61.62 420 GLU A N 1
ATOM 3480 C CA . GLU A 1 420 ? -12.794 -7.720 47.495 1.00 61.62 420 GLU A CA 1
ATOM 3481 C C . GLU A 1 420 ? -13.583 -9.019 47.303 1.00 61.62 420 GLU A C 1
ATOM 3483 O O . GLU A 1 420 ? -14.306 -9.471 48.193 1.00 61.62 420 GLU A O 1
ATOM 3488 N N . LYS A 1 421 ? -13.454 -9.653 46.130 1.00 55.12 421 LYS A N 1
ATOM 3489 C CA . LYS A 1 421 ? -13.816 -11.068 46.049 1.00 55.12 421 LYS A CA 1
ATOM 3490 C C . LYS A 1 421 ? -12.858 -11.812 46.982 1.00 55.12 421 LYS A C 1
ATOM 3492 O O . LYS A 1 421 ? -11.655 -11.594 46.838 1.00 55.12 421 LYS A O 1
ATOM 3497 N N . PRO A 1 422 ? -13.344 -12.688 47.879 1.00 41.69 422 PRO A N 1
ATOM 3498 C CA . PRO A 1 422 ? -12.449 -13.545 48.638 1.00 41.69 422 PRO A CA 1
ATOM 3499 C C . PRO A 1 422 ? -11.574 -14.298 47.638 1.00 41.69 422 PRO A C 1
ATOM 3501 O O . PRO A 1 422 ? -12.093 -14.874 46.672 1.00 41.69 422 PRO A O 1
ATOM 3504 N N . GLU A 1 423 ? -10.256 -14.234 47.832 1.00 39.22 423 GLU A N 1
ATOM 3505 C CA . GLU A 1 423 ? -9.326 -15.075 47.094 1.00 39.22 423 GLU A CA 1
ATOM 3506 C C . GLU A 1 423 ? -9.850 -16.503 47.203 1.00 39.22 423 GLU A C 1
ATOM 3508 O O . GLU A 1 423 ? -10.037 -17.040 48.299 1.00 39.22 423 GLU A O 1
ATOM 3513 N N . LYS A 1 424 ? -10.156 -17.120 46.057 1.00 39.78 424 LYS A N 1
ATOM 3514 C CA . LYS A 1 424 ? -10.260 -18.570 46.025 1.00 39.78 424 LYS A CA 1
ATOM 3515 C C . LYS A 1 424 ? -8.852 -19.069 46.306 1.00 39.78 424 LYS A C 1
ATOM 3517 O O . LYS A 1 424 ? -8.062 -19.232 45.382 1.00 39.78 424 LYS A O 1
ATOM 3522 N N . ASN A 1 425 ? -8.551 -19.265 47.585 1.00 34.69 425 ASN A N 1
ATOM 3523 C CA . ASN A 1 425 ? -7.475 -20.129 48.016 1.00 34.69 425 ASN A CA 1
ATOM 3524 C C . ASN A 1 425 ? -7.756 -21.478 47.363 1.00 34.69 425 ASN A C 1
ATOM 3526 O O . ASN A 1 425 ? -8.624 -22.232 47.803 1.00 34.69 425 ASN A O 1
ATOM 3530 N N . ASN A 1 426 ? -7.062 -21.752 46.263 1.00 36.72 426 ASN A N 1
ATOM 3531 C CA . ASN A 1 426 ? -6.895 -23.109 45.787 1.00 36.72 426 ASN A CA 1
ATOM 3532 C C . ASN A 1 426 ? -5.986 -23.790 46.811 1.00 36.72 426 ASN A C 1
ATOM 3534 O O . ASN A 1 426 ? -4.767 -23.827 46.662 1.00 36.72 426 ASN A O 1
ATOM 3538 N N . THR A 1 427 ? -6.584 -24.246 47.908 1.00 34.81 427 THR A N 1
ATOM 3539 C CA . THR A 1 427 ? -5.958 -25.216 48.797 1.00 34.81 427 THR A CA 1
ATOM 3540 C C . THR A 1 427 ? -5.897 -26.545 48.053 1.00 34.81 427 THR A C 1
ATOM 3542 O O . THR A 1 427 ? -6.923 -27.206 47.926 1.00 34.81 427 THR A O 1
ATOM 3545 N N . ILE A 1 428 ? -4.678 -26.823 47.574 1.00 36.69 428 ILE A N 1
ATOM 3546 C CA . ILE A 1 428 ? -4.005 -28.102 47.264 1.00 36.69 428 ILE A CA 1
ATOM 3547 C C . ILE A 1 428 ? -4.731 -29.057 46.315 1.00 36.69 428 ILE A C 1
ATOM 3549 O O . ILE A 1 428 ? -5.717 -29.702 46.731 1.00 36.69 428 ILE A O 1
#

Secondary structure (DSSP, 8-state):
-EEEEEEEEETTEEEEEEEEEE-S------HHHHHHHHHHHHT-TTS--EE-HHHHHHHHHHHHHHHHHTGGG---HHHHTTSSSTHHHHHHHHHHHS-HHHHHHH---EEEEEEETTEEEEEETTEEEEEETTTTEEE--HHHHHHHHHHHHHHHHHHHHHHHHHHHHHHHHTTTEEEEEEETTTEEEEEEEETTEEEEEEESS--HHHHHHHHHHHHHHHHHHHHHHHHHSTTTT-HHHHHHHHHHHHSSSB-HHHHHHHHHT---SS-----TTTTTTTTS-HHHHHHHHHHHHHTTSEEEEEPTTSSPEEEEE-GGGGGGTS--PPTT--GGG--HHHHHHHHHHHHHHSS--S--HHHHGGGGG-HHHHHH-HHHHHHHHTTS-HHHHHHHHHHHHH--HHHHHHHHHHHTTSSPPPP-----

pLDDT: mean 82.04, std 13.91, range [34.69, 96.5]

Radius of gyration: 40.2 Å; chains: 1; bounding box: 68×44×121 Å

Sequence (428 aa):
MITISLDIYEKNRKLASFFGSNMDNIFISDKADILKKIRNIMSSEKNGICLTSEGRQILKRKTYLFLKKLKSMSVSREFLKIVDKPSFLEYMDFLKHNHAKECQDKLQISFVQLAREDILKYKICEQEFFYNIKENAVFLADEELLELKELVSFERTNRSSLKQFLKAAEKIKDTNCQVVKVEGEYGICVRTLMGKKYIKQTFFQFSAAGLRKWYKEREAELKHKKIEYAKSLQSYGNLLAGDIYDLVCRNSFITEEAIVKNLRGIKQTLTIKDVEHSGRYGLLTNDVVEQVCNLMMHEHLLSWRPYDRSYFYLIKPCPEGELLSEVILEEGKNISTFRDIDWVSYMKKAVENGKELRAGRTEQMRLLDQKRVLCIYPDLARQFLKNKPDYWRDFAFTMYKAESGIQKKYWKYVLGLFDEKPEKNNTI

Foldseek 3Di:
DDWDWDFDDFPRHTFWIWTDDDPDDDDDDDPVVVVVVVQVRLQ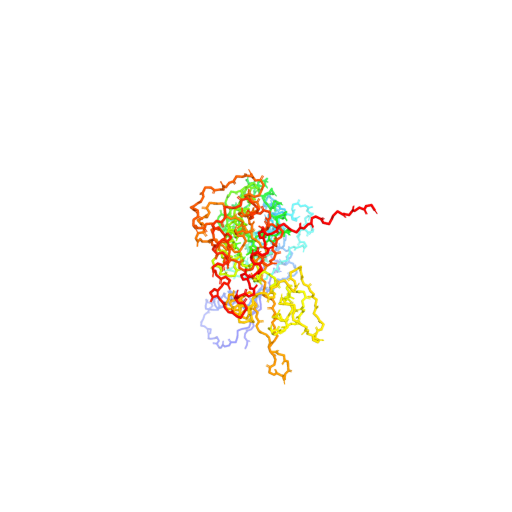DLVTFIGTDPVNLLLVLLQVLVVLVVVLVLAFDPLQLQAADLSQVNVLSNVSNPDDSVVSSVQFDWDTWGDPDPQWIWIDTSNAIKIAGSVVRHIDHPPVVVVVSVQVSVVCVVCVVLSVLLSVLQVVCVVVFKDFHHADDSGWTKIWGDDPNDIDIDTHPGRHSVVVVVVVVVVNVVSVVVLLVLLVVQPLALAVLLLQLLVQQVQFVWDALVRSLCQQLVNDDPDDGDHDPRTNLLVLDDSVVSVVSVVSCCVSVQKHWDDDPPDPTTIIHGDPSVVSSVVHDADPPDALVPDGLNVLVVLLVVCLVVVDHDPHDPVSNLCSLVSSSNCSRPLVSLLSSLQPDDCVSLVVLVVQLVVDDDSSVVSSVVSNCSNDDDPPPPPPD

Organism: NCBI:txid40520